Protein AF-A0A432VA74-F1 (afdb_monomer_lite)

pLDDT: mean 78.29, std 14.75, range [24.72, 97.19]

Foldseek 3Di:
DFDDQQFWKAFCDDDFPPADHGRIFGFHDAPDVRQKTQGPVRGMDGRVRIDGDDDDDDQDDAQFKWAFCADDPPQDHHGWIFTFHDADPVGWTWTQTCDDPRHRDTDIDRPVRIDGPPPVLPFQQQDQQFWFAFQLGDIWDSWHFDAAQPPRRFTWIWTDDPNDIWIAGRTRQATSVRPRRRRTNGTDDDPDDDDDDDDDDDDPPPQQQADFFFKKFFQACPPPDDPDDGGWIWTFHADDPSLQAWTWIWTQDPPPGTDIDIDHPVGMHRPQQFKKFKFWADPNDGDADPDTDIHSHQVRRVVVQVVVCVVPPPIHMDMGTDDDDDDDDDDDPDPLLVCLVVVVLVVSLVRCCVVVVDDSVVSSVVSVVSVVVVD

Sequence (375 aa):
MALKVGDRARRVCGHNEGSPIGHEAVVASFEDGGSWAVFEDGTRGFTNSFVPVAEAAGTFKVGDRVRLTKYNSGFGSKGDVGAIDTIDAAGNAYVKFETGSWAGELWWVPTGGFQPVAVAAQQLTIRAGAFYKTRDGRKVGPVEESGTAYDTGEPVFGAEVDGTSRLWRACGGKHLLNWDYLDLIAEWPTDTADTTASNDNEPPVAEPRFKVGDPIRVIDPSGFRFGTKAGDRGVVTKDYDGGASFVDINLNHETDGTIGQIARPSQIELATTIPAIVCLLEDGQPLPATRPFVHANADAASGEAARLAKKHPGKAFAVYEYKRTAKVEPVYEHEWQRLAVSGQKIAAIKELRGLAGIDLAAAKAGVDQFLMRAA

Radius of gyration: 33.4 Å; chains: 1; bounding box: 94×56×86 Å

Secondary structure (DSSP, 8-state):
----TT-EEEE-SS--TT--TT-EEEEEEEEGGGTEEEETTS-EEEGGGEEE-----S---TT-EEEESS--TTS--TT-EEEEEEE-TTS-EEEEESSSTTTT-EEEE-GGGEEE--------B--TT--EEETTS-EE-S-EEEEE-TTT--EEEEEEETTEEEEEETBTT-BTT--GGG-EEEEPPPS---------S-------S--TT-EEEES--TT-STT--TT-EEEEEEEETTTTSEEEEEEEETTTEEEEEEE-TTTEEE-----EEEEEEETTEEE--SS--EESSHHHHHHHHHHHHHHSTT-EEEEEE-------PPPPSSHHHHHHHTT-HHHHHHHHHHHH---HHHHHHHHHHHHHHH-

Structure (mmCIF, N/CA/C/O backbone):
data_AF-A0A432VA74-F1
#
_entry.id   AF-A0A432VA74-F1
#
loop_
_atom_site.group_PDB
_atom_site.id
_atom_site.type_symbol
_atom_site.label_atom_id
_atom_site.label_alt_id
_atom_site.label_comp_id
_atom_site.label_asym_id
_atom_site.label_entity_id
_atom_site.label_seq_id
_atom_site.pdbx_PDB_ins_code
_atom_site.Cartn_x
_atom_site.Cartn_y
_atom_site.Cartn_z
_atom_site.occupancy
_atom_site.B_iso_or_equiv
_atom_site.auth_seq_id
_atom_site.auth_comp_id
_atom_site.auth_asym_id
_atom_site.auth_atom_id
_atom_site.pdbx_PDB_model_num
ATOM 1 N N . MET A 1 1 ? 28.481 -12.628 -20.075 1.00 51.53 1 MET A N 1
ATOM 2 C CA . MET A 1 1 ? 28.869 -13.287 -21.338 1.00 51.53 1 MET A CA 1
ATOM 3 C C . MET A 1 1 ? 30.159 -12.621 -21.780 1.00 51.53 1 MET A C 1
ATOM 5 O O . MET A 1 1 ? 30.164 -11.402 -21.854 1.00 51.53 1 MET A O 1
ATOM 9 N N . ALA A 1 2 ? 31.253 -13.370 -21.915 1.00 71.88 2 ALA A N 1
ATOM 10 C CA . ALA A 1 2 ? 32.548 -12.801 -22.292 1.00 71.88 2 ALA A CA 1
ATOM 11 C C . ALA A 1 2 ? 32.586 -12.561 -23.809 1.00 71.88 2 ALA A C 1
ATOM 13 O O . ALA A 1 2 ? 32.160 -13.441 -24.559 1.00 71.88 2 ALA A O 1
ATOM 14 N N . LEU A 1 3 ? 33.061 -11.385 -24.226 1.00 79.00 3 LEU A N 1
ATOM 15 C CA . LEU A 1 3 ? 33.303 -11.052 -25.631 1.00 79.00 3 LEU A CA 1
ATOM 16 C C . LEU A 1 3 ? 34.356 -11.989 -26.227 1.00 79.00 3 LEU A C 1
ATOM 18 O O . LEU A 1 3 ? 35.262 -12.441 -25.523 1.00 79.00 3 LEU A O 1
ATOM 22 N N . LYS A 1 4 ? 34.262 -12.245 -27.529 1.00 84.94 4 LYS A N 1
ATOM 23 C CA . LYS A 1 4 ? 35.243 -13.001 -28.312 1.00 84.94 4 LYS A CA 1
ATOM 24 C C . LYS A 1 4 ? 35.709 -12.184 -29.513 1.00 84.94 4 LYS A C 1
ATOM 26 O O . LYS A 1 4 ? 35.030 -11.260 -29.947 1.00 84.94 4 LYS A O 1
ATOM 31 N N . VAL A 1 5 ? 36.866 -12.549 -30.064 1.00 83.12 5 VAL A N 1
ATOM 32 C CA . VAL A 1 5 ? 37.323 -12.007 -31.350 1.00 83.12 5 VAL A CA 1
ATOM 33 C C . VAL A 1 5 ? 36.285 -12.353 -32.418 1.00 83.12 5 VAL A C 1
ATOM 35 O O . VAL A 1 5 ? 35.835 -13.497 -32.484 1.00 83.12 5 VAL A O 1
ATOM 38 N N . GLY A 1 6 ? 35.907 -11.364 -33.223 1.00 73.25 6 GLY A N 1
ATOM 39 C CA . GLY A 1 6 ? 34.840 -11.451 -34.218 1.00 73.25 6 GLY A CA 1
ATOM 40 C C . GLY A 1 6 ? 33.457 -11.045 -33.704 1.00 73.25 6 GLY A C 1
ATOM 41 O O . GLY A 1 6 ? 32.568 -10.823 -34.521 1.00 73.25 6 GLY A O 1
ATOM 42 N N . ASP A 1 7 ? 33.253 -10.884 -32.391 1.00 80.69 7 ASP A N 1
ATOM 43 C CA . ASP A 1 7 ? 31.982 -10.364 -31.885 1.00 80.69 7 ASP A CA 1
ATOM 44 C C . ASP A 1 7 ? 31.851 -8.880 -32.248 1.00 80.69 7 ASP A C 1
ATOM 46 O O . ASP A 1 7 ? 32.743 -8.071 -31.971 1.00 80.69 7 ASP A O 1
ATOM 50 N N . ARG A 1 8 ? 30.701 -8.484 -32.799 1.00 81.56 8 ARG A N 1
ATOM 51 C CA . ARG A 1 8 ? 30.308 -7.074 -32.810 1.00 81.56 8 ARG A CA 1
ATOM 52 C C . ARG A 1 8 ? 29.924 -6.681 -31.391 1.00 81.56 8 ARG A C 1
ATOM 54 O O . ARG A 1 8 ? 29.121 -7.366 -30.766 1.00 81.56 8 ARG A O 1
ATOM 61 N N . ALA A 1 9 ? 30.463 -5.586 -30.871 1.00 81.50 9 ALA A N 1
ATOM 62 C CA . ALA A 1 9 ? 30.175 -5.132 -29.519 1.00 81.50 9 ALA A CA 1
ATOM 63 C C . ALA A 1 9 ? 29.855 -3.640 -29.486 1.00 81.50 9 ALA A C 1
ATOM 65 O O . ALA A 1 9 ? 30.396 -2.854 -30.260 1.00 81.50 9 ALA A O 1
ATOM 66 N N . ARG A 1 10 ? 28.971 -3.258 -28.565 1.00 84.00 10 ARG A N 1
ATOM 67 C CA . ARG A 1 10 ? 28.577 -1.873 -28.323 1.00 84.00 10 ARG A CA 1
ATOM 68 C C . ARG A 1 10 ? 29.109 -1.413 -26.987 1.00 84.00 10 ARG A C 1
ATOM 70 O O . ARG A 1 10 ? 28.923 -2.097 -25.979 1.00 84.00 10 ARG A O 1
ATOM 77 N N . ARG A 1 11 ? 29.682 -0.216 -26.968 1.00 79.81 11 ARG A N 1
ATOM 78 C CA . ARG A 1 11 ? 30.098 0.448 -25.742 1.00 79.81 11 ARG A CA 1
ATOM 79 C C . ARG A 1 11 ? 28.890 0.910 -24.940 1.00 79.81 11 ARG A C 1
ATOM 81 O O . ARG A 1 11 ? 28.055 1.653 -25.453 1.00 79.81 11 ARG A O 1
ATOM 88 N N . VAL A 1 12 ? 28.820 0.516 -23.674 1.00 73.81 12 VAL A N 1
ATOM 89 C CA . VAL A 1 12 ? 27.697 0.851 -22.785 1.00 73.81 12 VAL A CA 1
ATOM 90 C C . VAL A 1 12 ? 28.101 1.706 -21.586 1.00 73.81 12 VAL A C 1
ATOM 92 O O . VAL A 1 12 ? 27.239 2.377 -21.030 1.00 73.81 12 VAL A O 1
ATOM 95 N N . CYS A 1 13 ? 29.385 1.740 -21.203 1.00 67.25 13 CYS A N 1
ATOM 96 C CA . CYS A 1 13 ? 29.851 2.538 -20.062 1.00 67.25 13 CYS A CA 1
ATOM 97 C C . CYS A 1 13 ? 31.369 2.858 -20.088 1.00 67.25 13 CYS A C 1
ATOM 99 O O . CYS A 1 13 ? 32.087 2.525 -21.038 1.00 67.25 13 CYS A O 1
ATOM 101 N N . GLY A 1 14 ? 31.841 3.551 -19.039 1.00 70.31 14 GLY A N 1
ATOM 102 C CA . GLY A 1 14 ? 33.253 3.844 -18.739 1.00 70.31 14 GLY A CA 1
ATOM 103 C C . GLY A 1 14 ? 33.829 5.103 -19.407 1.00 70.31 14 GLY A C 1
ATOM 104 O O . GLY A 1 14 ? 33.129 5.824 -20.123 1.00 70.31 14 GLY A O 1
ATOM 105 N N . HIS A 1 15 ? 35.144 5.319 -19.277 1.00 59.06 15 HIS A N 1
ATOM 106 C CA . HIS A 1 15 ? 35.946 6.250 -20.093 1.00 59.06 15 HIS A CA 1
ATOM 107 C C . HIS A 1 15 ? 37.033 5.450 -20.833 1.00 59.06 15 HIS A C 1
ATOM 109 O O . HIS A 1 15 ? 37.848 4.809 -20.185 1.00 59.06 15 HIS A O 1
ATOM 115 N N . ASN A 1 16 ? 37.014 5.452 -22.169 1.00 67.88 16 ASN A N 1
ATOM 116 C CA . ASN A 1 16 ? 37.940 4.712 -23.031 1.00 67.88 16 ASN A CA 1
ATOM 117 C C . ASN A 1 16 ? 38.410 5.637 -24.155 1.00 67.88 16 ASN A C 1
ATOM 119 O O . ASN A 1 16 ? 37.670 6.525 -24.588 1.00 67.88 16 ASN A O 1
ATOM 123 N N . GLU A 1 17 ? 39.627 5.412 -24.636 1.00 65.12 17 GLU A N 1
ATOM 124 C CA . GLU A 1 17 ? 40.242 6.222 -25.682 1.00 65.12 17 GLU A CA 1
ATOM 125 C C . GLU A 1 17 ? 39.521 6.033 -27.026 1.00 65.12 17 GLU A C 1
ATOM 127 O O . GLU A 1 17 ? 39.491 4.944 -27.596 1.00 65.12 17 GLU A O 1
ATOM 132 N N . GLY A 1 18 ? 38.938 7.114 -27.546 1.00 65.25 18 GLY A N 1
ATOM 133 C CA . GLY A 1 18 ? 38.480 7.185 -28.937 1.00 65.25 18 GLY A CA 1
ATOM 134 C C . GLY A 1 18 ? 37.131 6.533 -29.266 1.00 65.25 18 GLY A C 1
ATOM 135 O O . GLY A 1 18 ? 36.699 6.631 -30.407 1.00 65.25 18 GLY A O 1
ATOM 136 N N . SER A 1 19 ? 36.430 5.929 -28.305 1.00 70.44 19 SER A N 1
ATOM 137 C CA . SER A 1 19 ? 35.122 5.294 -28.532 1.00 70.44 19 SER A CA 1
ATOM 138 C C . SER A 1 19 ? 34.066 5.916 -27.614 1.00 70.44 19 SER A C 1
ATOM 140 O O . SER A 1 19 ? 34.173 5.712 -26.414 1.00 70.44 19 SER A O 1
ATOM 142 N N . PRO A 1 20 ? 33.073 6.702 -28.075 1.00 75.44 20 PRO A N 1
ATOM 143 C CA . PRO A 1 20 ? 32.006 7.249 -27.221 1.00 75.44 20 PRO A CA 1
ATOM 144 C C . PRO A 1 20 ? 31.021 6.164 -26.740 1.00 75.44 20 PRO A C 1
ATOM 146 O O . PRO A 1 20 ? 30.959 5.072 -27.300 1.00 75.44 20 PRO A O 1
ATOM 149 N N . ILE A 1 21 ? 30.224 6.439 -25.698 1.00 74.62 21 ILE A N 1
ATOM 150 C CA . ILE A 1 21 ? 29.118 5.537 -25.313 1.00 74.62 21 ILE A CA 1
ATOM 151 C C . ILE A 1 21 ? 28.165 5.388 -26.509 1.00 74.62 21 ILE A C 1
ATOM 153 O O . ILE A 1 21 ? 27.809 6.376 -27.147 1.00 74.62 21 ILE A O 1
ATOM 157 N N . GLY A 1 22 ? 27.770 4.151 -26.816 1.00 68.19 22 GLY A N 1
ATOM 158 C CA . GLY A 1 22 ? 26.957 3.806 -27.984 1.00 68.19 22 GLY A CA 1
ATOM 159 C C . GLY A 1 22 ? 27.754 3.443 -29.241 1.00 68.19 22 GLY A C 1
ATOM 160 O O . GLY A 1 22 ? 27.150 2.977 -30.202 1.00 68.19 22 GLY A O 1
ATOM 161 N N . HIS A 1 23 ? 29.081 3.603 -29.237 1.00 76.25 23 HIS A N 1
ATOM 162 C CA . HIS A 1 23 ? 29.957 3.169 -30.330 1.00 76.25 23 HIS A CA 1
ATOM 163 C C . HIS A 1 23 ? 29.903 1.653 -30.531 1.00 76.25 23 HIS A C 1
ATOM 165 O O . HIS A 1 23 ? 29.976 0.904 -29.554 1.00 76.25 23 HIS A O 1
ATOM 171 N N . GLU A 1 24 ? 29.796 1.206 -31.781 1.00 83.44 24 GLU A N 1
ATOM 172 C CA . GLU A 1 24 ? 29.731 -0.210 -32.153 1.00 83.44 24 GLU A CA 1
ATOM 173 C C . GLU A 1 24 ? 30.883 -0.566 -33.089 1.00 83.44 24 GLU A C 1
ATOM 175 O O . GLU A 1 24 ? 31.062 0.080 -34.120 1.00 83.44 24 GLU A O 1
ATOM 180 N N . ALA A 1 25 ? 31.630 -1.616 -32.758 1.00 80.25 25 ALA A N 1
ATOM 181 C CA . ALA A 1 25 ? 32.723 -2.109 -33.587 1.00 80.25 25 ALA A CA 1
ATOM 182 C C . ALA A 1 25 ? 32.928 -3.618 -33.385 1.00 80.25 25 ALA A C 1
ATOM 184 O O . ALA A 1 25 ? 32.389 -4.213 -32.449 1.00 80.25 25 ALA A O 1
ATOM 185 N N . VAL A 1 26 ? 33.675 -4.254 -34.286 1.00 86.25 26 VAL A N 1
ATOM 186 C CA . VAL A 1 26 ? 33.993 -5.689 -34.219 1.00 86.25 26 VAL A CA 1
ATOM 187 C C . VAL A 1 26 ? 35.291 -5.883 -33.447 1.00 86.25 26 VAL A C 1
ATOM 189 O O . VAL A 1 26 ? 36.270 -5.180 -33.696 1.00 86.25 26 VAL A O 1
ATOM 192 N N . VAL A 1 27 ? 35.293 -6.806 -32.484 1.00 87.69 27 VAL A N 1
ATOM 193 C CA . VAL A 1 27 ? 36.473 -7.121 -31.671 1.00 87.69 27 VAL A CA 1
ATOM 194 C C . VAL A 1 27 ? 37.519 -7.815 -32.545 1.00 87.69 27 VAL A C 1
ATOM 196 O O . VAL A 1 27 ? 37.290 -8.921 -33.028 1.00 87.69 27 VAL A O 1
ATOM 199 N N . ALA A 1 28 ? 38.684 -7.196 -32.710 1.00 89.00 28 ALA A N 1
ATOM 200 C CA . ALA A 1 28 ? 39.800 -7.720 -33.493 1.00 89.00 28 ALA A CA 1
ATOM 201 C C . ALA A 1 28 ? 40.771 -8.558 -32.644 1.00 89.00 28 ALA A C 1
ATOM 203 O O . ALA A 1 28 ? 41.274 -9.586 -33.095 1.00 89.00 28 ALA A O 1
ATOM 204 N N . SER A 1 29 ? 41.041 -8.138 -31.406 1.00 92.12 29 SER A N 1
ATOM 205 C CA . SER A 1 29 ? 41.951 -8.837 -30.491 1.00 92.12 29 SER A CA 1
ATOM 206 C C . SER A 1 29 ? 41.709 -8.441 -29.030 1.00 92.12 29 SER A C 1
ATOM 208 O O . SER A 1 29 ? 40.909 -7.550 -28.733 1.00 92.12 29 SER A O 1
ATOM 210 N N . PHE A 1 30 ? 42.398 -9.124 -28.111 1.00 92.00 30 PHE A N 1
ATOM 211 C CA . PHE A 1 30 ? 42.415 -8.787 -26.689 1.00 92.00 30 PHE A CA 1
ATOM 212 C C . PHE A 1 30 ? 43.838 -8.532 -26.192 1.00 92.00 30 PHE A C 1
ATOM 214 O O . PHE A 1 30 ? 44.772 -9.223 -26.599 1.00 92.00 30 PHE A O 1
ATOM 221 N N . GLU A 1 31 ? 43.972 -7.594 -25.258 1.00 88.00 31 GLU A N 1
ATOM 222 C CA . GLU A 1 31 ? 45.222 -7.234 -24.577 1.00 88.00 31 GLU A CA 1
ATOM 223 C C . GLU A 1 31 ? 45.085 -7.420 -23.052 1.00 88.00 31 GLU A C 1
ATOM 225 O O . GLU A 1 31 ? 43.989 -7.672 -22.536 1.00 88.00 31 GLU A O 1
ATOM 230 N N . ASP A 1 32 ? 46.208 -7.354 -22.327 1.00 84.50 32 ASP A N 1
ATOM 231 C CA . ASP A 1 32 ? 46.296 -7.449 -20.858 1.00 84.50 32 ASP A CA 1
ATOM 232 C C . ASP A 1 32 ? 45.460 -8.586 -20.249 1.00 84.50 32 ASP A C 1
ATOM 234 O O . ASP A 1 32 ? 44.603 -8.395 -19.377 1.00 84.50 32 ASP A O 1
ATOM 238 N N . GLY A 1 33 ? 45.674 -9.798 -20.767 1.00 80.19 33 GLY A N 1
ATOM 239 C CA . GLY A 1 33 ? 45.009 -11.003 -20.270 1.00 80.19 33 GLY A CA 1
ATOM 240 C C . GLY A 1 33 ? 43.495 -11.041 -20.510 1.00 80.19 33 GLY A C 1
ATOM 241 O O . GLY A 1 33 ? 42.805 -11.791 -19.825 1.00 80.19 33 GLY A O 1
ATOM 242 N N . GLY A 1 34 ? 42.969 -10.254 -21.458 1.00 80.50 34 GLY A N 1
ATOM 243 C CA . GLY A 1 34 ? 41.534 -10.193 -21.766 1.00 80.50 34 GLY A CA 1
ATOM 244 C C . GLY A 1 34 ? 40.799 -9.017 -21.120 1.00 80.50 34 GLY A C 1
ATOM 245 O O . GLY A 1 34 ? 39.576 -8.921 -21.229 1.00 80.50 34 GLY A O 1
ATOM 246 N N . SER A 1 35 ? 41.523 -8.119 -20.452 1.00 82.38 35 SER A N 1
ATOM 247 C CA . SER A 1 35 ? 40.934 -6.940 -19.806 1.00 82.38 35 SER A CA 1
ATOM 248 C C . SER A 1 35 ? 40.586 -5.843 -20.814 1.00 82.38 35 SER A C 1
ATOM 250 O O . SER A 1 35 ? 39.663 -5.067 -20.571 1.00 82.38 35 SER A O 1
ATOM 252 N N . TRP A 1 36 ? 41.266 -5.815 -21.964 1.00 86.19 36 TRP A N 1
ATOM 253 C CA . TRP A 1 36 ? 41.058 -4.841 -23.035 1.00 86.19 36 TRP A CA 1
ATOM 254 C C . TRP A 1 36 ? 40.656 -5.523 -24.339 1.00 86.19 36 TRP A C 1
ATOM 256 O O . TRP A 1 36 ? 41.284 -6.501 -24.740 1.00 86.19 36 TRP A O 1
ATOM 266 N N . ALA A 1 37 ? 39.625 -4.996 -24.999 1.00 87.25 37 ALA A N 1
ATOM 267 C CA . ALA A 1 37 ? 39.282 -5.313 -26.380 1.00 87.25 37 ALA A CA 1
ATOM 268 C C . ALA A 1 37 ? 39.850 -4.234 -27.306 1.00 87.25 37 ALA A C 1
ATOM 270 O O . ALA A 1 37 ? 39.680 -3.037 -27.055 1.00 87.25 37 ALA A O 1
ATOM 271 N N . VAL A 1 38 ? 40.486 -4.678 -28.387 1.00 90.25 38 VAL A N 1
ATOM 272 C CA . VAL A 1 38 ? 40.893 -3.843 -29.519 1.00 90.25 38 VAL A CA 1
ATOM 273 C C . VAL A 1 38 ? 39.929 -4.120 -30.663 1.00 90.25 38 VAL A C 1
ATOM 275 O O . VAL A 1 38 ? 39.632 -5.280 -30.957 1.00 90.25 38 VAL A O 1
ATOM 278 N N . PHE A 1 39 ? 39.424 -3.067 -31.294 1.00 90.38 39 PHE A N 1
ATOM 279 C CA . PHE A 1 39 ? 38.420 -3.146 -32.348 1.00 90.38 39 PHE A CA 1
ATOM 280 C C . PHE A 1 39 ? 39.034 -2.905 -33.731 1.00 90.38 39 PHE A C 1
ATOM 282 O O . PHE A 1 39 ? 40.076 -2.265 -33.860 1.00 90.38 39 PHE A O 1
ATOM 289 N N . GLU A 1 40 ? 38.389 -3.415 -34.783 1.00 86.75 40 GLU A N 1
ATOM 290 C CA . GLU A 1 40 ? 38.877 -3.303 -36.170 1.00 86.75 40 GLU A CA 1
ATOM 291 C C . GLU A 1 40 ? 39.037 -1.855 -36.661 1.00 86.75 40 GLU A C 1
ATOM 293 O O . GLU A 1 40 ? 39.843 -1.585 -37.550 1.00 86.75 40 GLU A O 1
ATOM 298 N N . ASP A 1 41 ? 38.302 -0.912 -36.073 1.00 82.75 41 ASP A N 1
ATOM 299 C CA . ASP A 1 41 ? 38.402 0.519 -36.373 1.00 82.75 41 ASP A CA 1
ATOM 300 C C . ASP A 1 41 ? 39.570 1.222 -35.653 1.00 82.75 41 ASP A C 1
ATOM 302 O O . ASP A 1 41 ? 39.725 2.440 -35.758 1.00 82.75 41 ASP A O 1
ATOM 306 N N . GLY A 1 42 ? 40.397 0.462 -34.929 1.00 83.62 42 GLY A N 1
ATOM 307 C CA . GLY A 1 42 ? 41.543 0.955 -34.171 1.00 83.62 42 GLY A CA 1
ATOM 308 C C . GLY A 1 42 ? 41.190 1.523 -32.796 1.00 83.62 42 GLY A C 1
ATOM 309 O O . GLY A 1 42 ? 42.092 1.956 -32.077 1.00 83.62 42 GLY A O 1
ATOM 310 N N . THR A 1 43 ? 39.913 1.526 -32.402 1.00 86.56 43 THR A N 1
ATOM 311 C CA . THR A 1 43 ? 39.519 1.903 -31.040 1.00 86.56 43 THR A CA 1
ATOM 312 C C . THR A 1 43 ? 39.837 0.788 -30.045 1.00 86.56 43 THR A C 1
ATOM 314 O O . THR A 1 43 ? 39.956 -0.388 -30.399 1.00 86.56 43 THR A O 1
ATOM 317 N N . ARG A 1 44 ? 39.988 1.149 -28.767 1.00 86.50 44 ARG A N 1
ATOM 318 C CA . ARG A 1 44 ? 40.267 0.196 -27.686 1.00 86.50 44 ARG A CA 1
ATOM 319 C C . ARG A 1 44 ? 39.491 0.533 -26.422 1.00 86.50 44 ARG A C 1
ATOM 321 O O . ARG A 1 44 ? 39.188 1.697 -26.163 1.00 86.50 44 ARG A O 1
ATOM 328 N N . GLY A 1 45 ? 39.194 -0.470 -25.603 1.00 84.88 45 GLY A N 1
ATOM 329 C CA . GLY A 1 45 ? 38.584 -0.235 -24.297 1.00 84.88 45 GLY A CA 1
ATOM 330 C C . GLY A 1 45 ? 38.387 -1.485 -23.450 1.00 84.88 45 GLY A C 1
ATOM 331 O O . GLY A 1 45 ? 38.516 -2.607 -23.935 1.00 84.88 45 GLY A O 1
ATOM 332 N N . PHE A 1 46 ? 38.059 -1.290 -22.173 1.00 84.19 46 PHE A N 1
ATOM 333 C CA . PHE A 1 46 ? 37.879 -2.402 -21.239 1.00 84.19 46 PHE A CA 1
ATOM 334 C C . PHE A 1 46 ? 36.752 -3.348 -21.660 1.00 84.19 46 PHE A C 1
ATOM 336 O O . PHE A 1 46 ? 35.643 -2.898 -21.939 1.00 84.19 46 PHE A O 1
ATOM 343 N N . THR A 1 47 ? 36.989 -4.660 -21.639 1.00 81.12 47 THR A N 1
ATOM 344 C CA . THR A 1 47 ? 36.016 -5.675 -22.092 1.00 81.12 47 THR A CA 1
ATOM 345 C C . THR A 1 47 ? 34.698 -5.651 -21.319 1.00 81.12 47 THR A C 1
ATOM 347 O O . THR A 1 47 ? 33.652 -5.951 -21.888 1.00 81.12 47 THR A O 1
ATOM 350 N N . ASN A 1 48 ? 34.711 -5.228 -20.052 1.00 79.38 48 ASN A N 1
ATOM 351 C CA . ASN A 1 48 ? 33.507 -5.052 -19.230 1.00 79.38 48 ASN A CA 1
ATOM 352 C C . ASN A 1 48 ? 32.651 -3.829 -19.620 1.00 79.38 48 ASN A C 1
ATOM 354 O O . A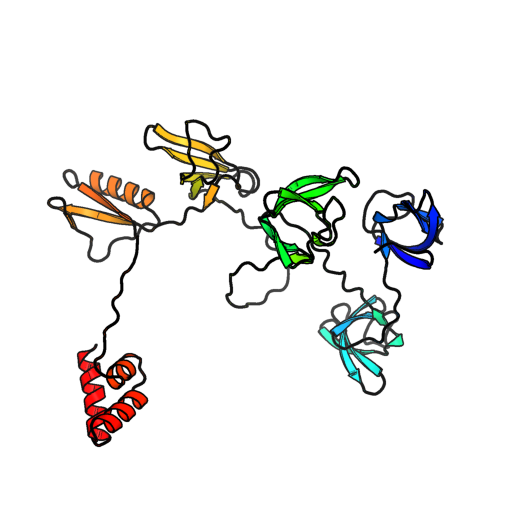SN A 1 48 ? 31.506 -3.728 -19.190 1.00 79.38 48 ASN A O 1
ATOM 358 N N . SER A 1 49 ? 33.191 -2.914 -20.429 1.00 77.69 49 SER A N 1
ATOM 359 C CA . SER A 1 49 ? 32.510 -1.703 -20.899 1.00 77.69 49 SER A CA 1
ATOM 360 C C . SER A 1 49 ? 31.736 -1.916 -22.201 1.00 77.69 49 SER A C 1
ATOM 362 O O . SER A 1 49 ? 31.075 -0.993 -22.689 1.00 77.69 49 SER A O 1
ATOM 364 N N . PHE A 1 50 ? 31.827 -3.117 -22.775 1.00 78.69 50 PHE A N 1
ATOM 365 C CA . PHE A 1 50 ? 31.210 -3.486 -24.039 1.00 78.69 50 PHE A CA 1
ATOM 366 C C . PHE A 1 50 ? 30.300 -4.697 -23.859 1.00 78.69 50 PHE A C 1
ATOM 368 O O . PHE A 1 50 ? 30.592 -5.625 -23.107 1.00 78.69 50 PHE A O 1
ATOM 375 N N . VAL A 1 51 ? 29.187 -4.694 -24.584 1.00 75.88 51 VAL A N 1
ATOM 376 C CA . VAL A 1 51 ? 28.266 -5.832 -24.652 1.00 75.88 51 VAL A CA 1
ATOM 377 C C . VAL A 1 51 ? 28.213 -6.355 -26.081 1.00 75.88 51 VAL A C 1
ATOM 379 O O . VAL A 1 51 ? 28.219 -5.537 -27.006 1.00 75.88 51 VAL A O 1
ATOM 382 N N . PRO A 1 52 ? 28.138 -7.681 -26.293 1.00 72.62 52 PRO A N 1
ATOM 383 C CA . PRO A 1 52 ? 27.964 -8.224 -27.629 1.00 72.62 52 PRO A CA 1
ATOM 384 C C . PRO A 1 52 ? 26.648 -7.708 -28.220 1.00 72.62 52 PRO A C 1
ATOM 386 O O . PRO A 1 52 ? 25.583 -7.778 -27.601 1.00 72.62 52 PRO A O 1
ATOM 389 N N . VAL A 1 53 ? 26.738 -7.164 -29.425 1.00 71.12 53 VAL A N 1
ATOM 390 C CA . VAL A 1 53 ? 25.610 -6.877 -30.299 1.00 71.12 53 VAL A CA 1
ATOM 391 C C . VAL A 1 53 ? 25.370 -8.159 -31.071 1.00 71.12 53 VAL A C 1
ATOM 393 O O . VAL A 1 53 ? 26.232 -8.596 -31.827 1.00 71.12 53 VAL A O 1
ATOM 396 N N . ALA A 1 54 ? 24.222 -8.792 -30.843 1.00 52.19 54 ALA A N 1
ATOM 397 C CA . ALA A 1 54 ? 23.874 -10.018 -31.544 1.00 52.19 54 ALA A CA 1
ATOM 398 C C . ALA A 1 54 ? 23.922 -9.781 -33.064 1.00 52.19 54 ALA A C 1
ATOM 400 O O . ALA A 1 54 ? 23.099 -9.037 -33.602 1.00 52.19 54 ALA A O 1
ATOM 401 N N . GLU A 1 55 ? 24.877 -10.410 -33.752 1.00 44.06 55 GLU A N 1
ATOM 402 C CA . GLU A 1 55 ? 24.795 -10.566 -35.199 1.00 44.06 55 GLU A CA 1
ATOM 403 C C . GLU A 1 55 ? 23.660 -11.539 -35.528 1.00 44.06 55 GLU A C 1
ATOM 405 O O . GLU A 1 55 ? 23.463 -12.569 -34.878 1.00 44.06 55 GLU A O 1
ATOM 410 N N . ALA A 1 56 ? 22.853 -11.153 -36.513 1.00 43.06 56 ALA A N 1
ATOM 411 C CA . ALA A 1 56 ? 21.617 -11.827 -36.862 1.00 43.06 56 ALA A CA 1
ATOM 412 C C . ALA A 1 56 ? 21.891 -13.201 -37.491 1.00 43.06 56 ALA A C 1
ATOM 414 O O . ALA A 1 56 ? 22.165 -13.309 -38.682 1.00 43.06 56 ALA A O 1
ATOM 415 N N . ALA A 1 57 ? 21.731 -14.261 -36.706 1.00 33.16 57 ALA A N 1
ATOM 416 C CA . ALA A 1 57 ? 21.525 -15.607 -37.224 1.00 33.16 57 ALA A CA 1
ATOM 417 C C . ALA A 1 57 ? 20.261 -16.193 -36.585 1.00 33.16 57 ALA A C 1
ATOM 419 O O . ALA A 1 57 ? 20.311 -16.969 -35.635 1.00 33.16 57 ALA A O 1
ATOM 420 N N . GLY A 1 58 ? 19.103 -15.774 -37.092 1.00 48.56 58 GLY A N 1
ATOM 421 C CA . GLY A 1 58 ? 17.814 -16.333 -36.704 1.00 48.56 58 GLY A CA 1
ATOM 422 C C . GLY A 1 58 ? 16.715 -15.898 -37.663 1.00 48.56 58 GLY A C 1
ATOM 423 O O . GLY A 1 58 ? 16.611 -14.724 -38.004 1.00 48.56 58 GLY A O 1
ATOM 424 N N . THR A 1 59 ? 15.900 -16.849 -38.110 1.00 65.50 59 THR A N 1
ATOM 425 C CA . THR A 1 59 ? 14.606 -16.585 -38.750 1.00 65.50 59 THR A CA 1
ATOM 426 C C . THR A 1 59 ? 13.745 -15.729 -37.824 1.00 65.50 59 THR A C 1
ATOM 428 O O . THR A 1 59 ? 13.504 -16.121 -36.681 1.00 65.50 59 THR A O 1
ATOM 431 N N . PHE A 1 60 ? 13.289 -14.577 -38.315 1.00 71.81 60 PHE A N 1
ATOM 432 C CA . PHE A 1 60 ? 12.363 -13.706 -37.595 1.00 71.81 60 PHE A CA 1
ATOM 433 C C . PHE A 1 60 ? 11.045 -14.431 -37.295 1.00 71.81 60 PHE A C 1
ATOM 435 O O . PHE A 1 60 ? 10.573 -15.223 -38.112 1.00 71.81 60 PHE A O 1
ATOM 442 N N . LYS A 1 61 ? 10.438 -14.140 -36.145 1.00 76.81 61 LYS A N 1
ATOM 443 C CA . LYS A 1 61 ? 9.108 -14.635 -35.761 1.00 76.81 61 LYS A CA 1
ATOM 444 C C . LYS A 1 61 ? 8.138 -13.486 -35.511 1.00 76.81 61 LYS A C 1
ATOM 446 O O . LYS A 1 61 ? 8.537 -12.350 -35.261 1.00 76.81 61 LYS A O 1
ATOM 451 N N . VAL A 1 62 ? 6.848 -13.810 -35.543 1.00 76.62 62 VAL A N 1
ATOM 452 C CA . VAL A 1 62 ? 5.790 -12.911 -35.070 1.00 76.62 62 VAL A CA 1
ATOM 453 C C . VAL A 1 62 ? 6.106 -12.445 -33.646 1.00 76.62 62 VAL A C 1
ATOM 455 O O . VAL A 1 62 ? 6.490 -13.244 -32.792 1.00 76.62 62 VAL A O 1
ATOM 458 N N . GLY A 1 63 ? 5.974 -11.143 -33.417 1.00 71.50 63 GLY A N 1
ATOM 459 C CA . GLY A 1 63 ? 6.311 -10.445 -32.182 1.00 71.50 63 GLY A CA 1
ATOM 460 C C . GLY A 1 63 ? 7.742 -9.904 -32.120 1.00 71.50 63 GLY A C 1
ATOM 461 O O . GLY A 1 63 ? 8.028 -9.092 -31.242 1.00 71.50 63 GLY A O 1
ATOM 462 N N . ASP A 1 64 ? 8.646 -10.295 -33.029 1.00 74.62 64 ASP A N 1
ATOM 463 C CA . ASP A 1 64 ? 9.995 -9.722 -33.048 1.00 74.62 64 ASP A CA 1
ATOM 464 C C . ASP A 1 64 ? 9.944 -8.244 -33.455 1.00 74.62 64 ASP A C 1
ATOM 466 O O . ASP A 1 64 ? 9.301 -7.871 -34.440 1.00 74.62 64 ASP A O 1
ATOM 470 N N . ARG A 1 65 ? 10.670 -7.395 -32.718 1.00 81.62 65 ARG A N 1
ATOM 471 C CA . ARG A 1 65 ? 10.901 -6.005 -33.122 1.00 81.62 65 ARG A CA 1
ATOM 472 C C . ARG A 1 65 ? 12.046 -5.951 -34.119 1.00 81.62 65 ARG A C 1
ATOM 474 O O . ARG A 1 65 ? 13.135 -6.479 -33.887 1.00 81.62 65 ARG A O 1
ATOM 481 N N . VAL A 1 66 ? 11.805 -5.282 -35.232 1.00 80.94 66 VAL A N 1
ATOM 482 C CA . VAL A 1 66 ? 12.723 -5.197 -36.362 1.00 80.94 66 VAL A CA 1
ATOM 483 C C . VAL A 1 66 ? 12.883 -3.755 -36.808 1.00 80.94 66 VAL A C 1
ATOM 485 O O . VAL A 1 66 ? 11.998 -2.919 -36.632 1.00 80.94 66 VAL A O 1
ATOM 488 N N . ARG A 1 67 ? 14.051 -3.452 -37.370 1.00 83.00 67 ARG A N 1
ATOM 489 C CA . ARG A 1 67 ? 14.369 -2.152 -37.953 1.00 83.00 67 ARG A CA 1
ATOM 490 C C . ARG A 1 67 ? 14.610 -2.337 -39.438 1.00 83.00 67 ARG A C 1
ATOM 492 O O . ARG A 1 67 ? 15.358 -3.229 -39.839 1.00 83.00 67 ARG A O 1
ATOM 499 N N . LEU A 1 68 ? 14.031 -1.459 -40.246 1.00 78.94 68 LEU A N 1
ATOM 500 C CA . LEU A 1 68 ? 14.279 -1.425 -41.681 1.00 78.94 68 LEU A CA 1
ATOM 501 C C . LEU A 1 68 ? 15.738 -1.064 -41.973 1.00 78.94 68 LEU A C 1
ATOM 503 O O . LEU A 1 68 ? 16.248 -0.033 -41.527 1.00 78.94 68 LEU A O 1
ATOM 507 N N . THR A 1 69 ? 16.416 -1.889 -42.767 1.00 78.88 69 THR A N 1
ATOM 508 C CA . THR A 1 69 ? 17.799 -1.637 -43.211 1.00 78.88 69 THR A CA 1
ATOM 509 C C . THR A 1 69 ? 17.862 -0.813 -44.497 1.00 78.88 69 THR A C 1
ATOM 511 O O . THR A 1 69 ? 18.909 -0.243 -44.821 1.00 78.88 69 THR A O 1
ATOM 514 N N . LYS A 1 70 ? 16.734 -0.691 -45.207 1.00 77.81 70 LYS A N 1
ATOM 515 C CA . LYS A 1 70 ? 16.570 0.070 -46.450 1.00 77.81 70 LYS A CA 1
ATOM 516 C C . LYS A 1 70 ? 15.150 0.625 -46.579 1.00 77.81 70 LYS A C 1
ATOM 518 O O . LYS A 1 70 ? 14.237 0.154 -45.912 1.00 77.81 70 LYS A O 1
ATOM 523 N N . TYR A 1 71 ? 14.982 1.616 -47.452 1.00 78.81 71 TYR A N 1
ATOM 524 C CA . TYR A 1 71 ? 13.669 2.143 -47.828 1.00 78.81 71 TYR A CA 1
ATOM 525 C C . TYR A 1 71 ? 12.809 1.054 -48.488 1.00 78.81 71 TYR A C 1
ATOM 527 O O . TYR A 1 71 ? 13.304 0.317 -49.345 1.00 78.81 71 TYR A O 1
ATOM 535 N N . ASN A 1 72 ? 11.534 0.973 -48.105 1.00 77.81 72 ASN A N 1
ATOM 536 C CA . ASN A 1 72 ? 10.585 -0.026 -48.594 1.00 77.81 72 ASN A CA 1
ATOM 537 C C . ASN A 1 72 ? 9.481 0.616 -49.446 1.00 77.81 72 ASN A C 1
ATOM 539 O O . ASN A 1 72 ? 8.338 0.723 -49.010 1.00 77.81 72 ASN A O 1
ATOM 543 N N . SER A 1 73 ? 9.839 1.072 -50.650 1.00 73.19 73 SER A N 1
ATOM 544 C CA . SER A 1 73 ? 8.913 1.451 -51.737 1.00 73.19 73 SER A CA 1
ATOM 545 C C . SER A 1 73 ? 7.688 2.291 -51.336 1.00 73.19 73 SER A C 1
ATOM 547 O O . SER A 1 73 ? 6.616 2.120 -51.906 1.00 73.19 73 SER A O 1
ATOM 549 N N . GLY A 1 74 ? 7.834 3.194 -50.365 1.00 67.56 74 GLY A N 1
ATOM 550 C CA . GLY A 1 74 ? 6.770 4.101 -49.920 1.00 67.56 74 GLY A CA 1
ATOM 551 C C . GLY A 1 74 ? 6.180 3.791 -48.550 1.00 67.56 74 GLY A C 1
ATOM 552 O O . GLY A 1 74 ? 5.585 4.689 -47.973 1.00 67.56 74 GLY A O 1
ATOM 553 N N . PHE A 1 75 ? 6.406 2.598 -47.997 1.00 68.81 75 PHE A N 1
ATOM 554 C CA . PHE A 1 75 ? 5.716 2.090 -46.800 1.00 68.81 75 PHE A CA 1
ATOM 555 C C . PHE A 1 75 ? 6.584 2.062 -45.533 1.00 68.81 75 PHE A C 1
ATOM 557 O O . PHE A 1 75 ? 6.168 1.552 -44.501 1.00 68.81 75 PHE A O 1
ATOM 564 N N . GLY A 1 76 ? 7.812 2.579 -45.616 1.00 71.88 76 GLY A N 1
ATOM 565 C CA . GLY A 1 76 ? 8.745 2.671 -44.494 1.00 71.88 76 GLY A CA 1
ATOM 566 C C . GLY A 1 76 ? 10.131 3.129 -44.942 1.00 71.88 76 GLY A C 1
ATOM 567 O O . GLY A 1 76 ? 10.603 2.788 -46.033 1.00 71.88 76 GLY A O 1
ATOM 568 N N . SER A 1 77 ? 10.783 3.930 -44.109 1.00 78.44 77 SER A N 1
ATOM 569 C CA . SER A 1 77 ? 12.120 4.473 -44.337 1.00 78.44 77 SER A CA 1
ATOM 570 C C . SER A 1 77 ? 13.193 3.620 -43.668 1.00 78.44 77 SER A C 1
ATOM 572 O O . SER A 1 77 ? 12.953 2.916 -42.687 1.00 78.44 77 SER A O 1
ATOM 574 N N . LYS A 1 78 ? 14.426 3.693 -44.188 1.00 79.88 78 LYS A N 1
ATOM 575 C CA . LYS A 1 78 ? 15.584 3.091 -43.516 1.00 79.88 78 LYS A CA 1
ATOM 576 C C . LYS A 1 78 ? 15.676 3.648 -42.092 1.00 79.88 78 LYS A C 1
ATOM 578 O O . LYS A 1 78 ? 15.770 4.858 -41.922 1.00 79.88 78 LYS A O 1
ATOM 583 N N . GLY A 1 79 ? 15.725 2.762 -41.102 1.00 72.81 79 GLY A N 1
ATOM 584 C CA . GLY A 1 79 ? 15.783 3.127 -39.689 1.00 72.81 79 GLY A CA 1
ATOM 585 C C . GLY A 1 79 ? 14.447 3.047 -38.950 1.00 72.81 79 GLY A C 1
ATOM 586 O O . GLY A 1 79 ? 14.488 2.980 -37.722 1.00 72.81 79 GLY A O 1
ATOM 587 N N . ASP A 1 80 ? 13.311 2.971 -39.654 1.00 78.06 80 ASP A N 1
ATOM 588 C CA . ASP A 1 80 ? 12.005 2.821 -39.008 1.00 78.06 80 ASP A CA 1
ATOM 589 C C . ASP A 1 80 ? 11.916 1.475 -38.280 1.00 78.06 80 ASP A C 1
ATOM 591 O O . ASP A 1 80 ? 12.411 0.446 -38.759 1.00 78.06 80 ASP A O 1
ATOM 595 N N . VAL A 1 81 ? 11.310 1.507 -37.095 1.00 81.25 81 VAL A N 1
ATOM 596 C CA . VAL A 1 81 ? 11.158 0.368 -36.192 1.00 81.25 81 VAL A CA 1
ATOM 597 C C . VAL A 1 81 ? 9.702 -0.068 -36.167 1.00 81.25 81 VAL A C 1
ATOM 599 O O . VAL A 1 81 ? 8.795 0.761 -36.178 1.00 81.25 81 VAL A O 1
ATOM 602 N N . GLY A 1 82 ? 9.481 -1.375 -36.102 1.00 81.38 82 GLY A N 1
ATOM 603 C CA . GLY A 1 82 ? 8.161 -1.943 -35.887 1.00 81.38 82 GLY A CA 1
ATOM 604 C C . GLY A 1 82 ? 8.222 -3.373 -35.376 1.00 81.38 82 GLY A C 1
ATOM 605 O O . GLY A 1 82 ? 9.289 -3.989 -35.341 1.00 81.38 82 GLY A O 1
ATOM 606 N N . ALA A 1 83 ? 7.070 -3.901 -34.986 1.00 85.88 83 ALA A N 1
ATOM 607 C CA . ALA A 1 83 ? 6.920 -5.287 -34.564 1.00 85.88 83 ALA A CA 1
ATOM 608 C C . ALA A 1 83 ? 6.339 -6.126 -35.705 1.00 85.88 83 ALA A C 1
ATOM 610 O O . ALA A 1 83 ? 5.414 -5.688 -36.391 1.00 85.88 83 ALA A O 1
ATOM 611 N N . ILE A 1 84 ? 6.866 -7.334 -35.907 1.00 83.25 84 ILE A N 1
ATOM 612 C CA . ILE A 1 84 ? 6.280 -8.287 -36.850 1.00 83.25 84 ILE A CA 1
ATOM 613 C C . ILE A 1 84 ? 4.943 -8.760 -36.286 1.00 83.25 84 ILE A C 1
ATOM 615 O O . ILE A 1 84 ? 4.897 -9.391 -35.237 1.00 83.25 84 ILE A O 1
ATOM 619 N N . ASP A 1 85 ? 3.863 -8.487 -36.996 1.00 87.25 85 ASP A N 1
ATOM 620 C CA . ASP A 1 85 ? 2.517 -8.923 -36.633 1.00 87.25 85 ASP A CA 1
ATOM 621 C C . ASP A 1 85 ? 2.207 -10.309 -37.206 1.00 87.25 85 ASP A C 1
ATOM 623 O O . ASP A 1 85 ? 1.676 -11.184 -36.529 1.00 87.25 85 ASP A O 1
ATOM 627 N N . THR A 1 86 ? 2.598 -10.540 -38.457 1.00 85.81 86 THR A N 1
ATOM 628 C CA . THR A 1 86 ? 2.311 -11.785 -39.172 1.00 85.81 86 THR A CA 1
ATOM 629 C C . THR A 1 86 ? 3.423 -12.112 -40.158 1.00 85.81 86 THR A C 1
ATOM 631 O O . THR A 1 86 ? 4.085 -11.221 -40.686 1.00 85.81 86 THR A O 1
ATOM 634 N N . ILE A 1 87 ? 3.638 -13.405 -40.410 1.00 81.00 87 ILE A N 1
ATOM 635 C CA . ILE A 1 87 ? 4.554 -13.901 -41.443 1.00 81.00 87 ILE A CA 1
ATOM 636 C C . ILE A 1 87 ? 3.744 -14.790 -42.381 1.00 81.00 87 ILE A C 1
ATOM 638 O O . ILE A 1 87 ? 3.046 -15.696 -41.925 1.00 81.00 87 ILE A O 1
ATOM 642 N N . ASP A 1 88 ? 3.797 -14.505 -43.678 1.00 78.44 88 ASP A N 1
ATOM 643 C CA . ASP A 1 88 ? 3.088 -15.290 -44.681 1.00 78.44 88 ASP A CA 1
ATOM 644 C C . ASP A 1 88 ? 3.805 -16.618 -44.990 1.00 78.44 88 ASP A C 1
ATOM 646 O O . ASP A 1 88 ? 4.956 -16.852 -44.617 1.00 78.44 88 ASP A O 1
ATOM 650 N N . ALA A 1 89 ? 3.119 -17.510 -45.708 1.00 68.69 89 ALA A N 1
ATOM 651 C CA . ALA A 1 89 ? 3.668 -18.811 -46.093 1.00 68.69 89 ALA A CA 1
ATOM 652 C C . ALA A 1 89 ? 4.889 -18.717 -47.035 1.00 68.69 89 ALA A C 1
ATOM 654 O O . ALA A 1 89 ? 5.592 -19.708 -47.218 1.00 68.69 89 ALA A O 1
ATOM 655 N N . ALA A 1 90 ? 5.142 -17.546 -47.631 1.00 69.62 90 ALA A N 1
ATOM 656 C CA . ALA A 1 90 ? 6.305 -17.267 -48.468 1.00 69.62 90 ALA A CA 1
ATOM 657 C C . ALA A 1 90 ? 7.485 -16.670 -47.670 1.00 69.62 90 ALA A C 1
ATOM 659 O O . ALA A 1 90 ? 8.543 -16.421 -48.247 1.00 69.62 90 ALA A O 1
ATOM 660 N N . GLY A 1 91 ? 7.332 -16.473 -46.355 1.00 65.62 91 GLY A N 1
ATOM 661 C CA . GLY A 1 91 ? 8.372 -15.954 -45.468 1.00 65.62 91 GLY A CA 1
ATOM 662 C C . GLY A 1 91 ? 8.509 -14.429 -45.472 1.00 65.62 91 GLY A C 1
ATOM 663 O O . GLY A 1 91 ? 9.537 -13.917 -45.020 1.00 65.62 91 GLY A O 1
ATOM 664 N N . ASN A 1 92 ? 7.510 -13.692 -45.969 1.00 79.12 92 ASN A N 1
ATOM 665 C CA . ASN A 1 92 ? 7.455 -12.233 -45.843 1.00 79.12 92 ASN A CA 1
ATOM 666 C C . ASN A 1 92 ? 6.729 -11.833 -44.563 1.00 79.12 92 ASN A C 1
ATOM 668 O O . ASN A 1 92 ? 5.820 -12.530 -44.119 1.00 79.12 92 ASN A O 1
ATOM 672 N N . ALA A 1 93 ? 7.095 -10.686 -43.996 1.00 81.69 93 ALA A N 1
ATOM 673 C CA . ALA A 1 93 ? 6.512 -10.213 -42.752 1.00 81.69 93 ALA A CA 1
ATOM 674 C C . ALA A 1 93 ? 5.642 -8.975 -42.968 1.00 81.69 93 ALA A C 1
ATOM 676 O O . ALA A 1 93 ? 5.982 -8.076 -43.737 1.00 81.69 93 ALA A O 1
ATOM 677 N N . TYR A 1 94 ? 4.548 -8.910 -42.222 1.00 85.06 94 TYR A N 1
ATOM 678 C CA . TYR A 1 94 ? 3.774 -7.700 -42.007 1.00 85.06 94 TYR A CA 1
ATOM 679 C C . TYR A 1 94 ? 4.262 -7.055 -40.717 1.00 85.06 94 TYR A C 1
ATOM 681 O O . TYR A 1 94 ? 4.241 -7.683 -39.658 1.00 85.06 94 TYR A O 1
ATOM 689 N N . VAL A 1 95 ? 4.746 -5.821 -40.813 1.00 83.88 95 VAL A N 1
ATOM 690 C CA . VAL A 1 95 ? 5.318 -5.073 -39.694 1.00 83.88 95 VAL A CA 1
ATOM 691 C C . VAL A 1 95 ? 4.390 -3.929 -39.345 1.00 83.88 95 VAL A C 1
ATOM 693 O O . VAL A 1 95 ? 4.030 -3.131 -40.210 1.00 83.88 95 VAL A O 1
ATOM 696 N N . LYS A 1 96 ? 4.021 -3.839 -38.069 1.00 87.94 96 LYS A N 1
ATOM 697 C CA . LYS A 1 96 ? 3.328 -2.676 -37.532 1.00 87.94 96 LYS A CA 1
ATOM 698 C C . LYS A 1 96 ? 4.376 -1.655 -37.124 1.00 87.94 96 LYS A C 1
ATOM 700 O O . LYS A 1 96 ? 5.117 -1.889 -36.167 1.00 87.94 96 LYS A O 1
ATOM 705 N N . PHE A 1 97 ? 4.482 -0.563 -37.874 1.00 82.56 97 PHE A N 1
ATOM 706 C CA . PHE A 1 97 ? 5.496 0.448 -37.602 1.00 82.56 97 PHE A CA 1
ATOM 707 C C . PHE A 1 97 ? 5.152 1.231 -36.340 1.00 82.56 97 PHE A C 1
ATOM 709 O O . PHE A 1 97 ? 4.021 1.656 -36.130 1.00 82.56 97 PHE A O 1
ATOM 716 N N . GLU A 1 98 ? 6.147 1.421 -35.488 1.00 82.12 98 GLU A N 1
ATOM 717 C CA . GLU A 1 98 ? 6.057 2.213 -34.262 1.00 82.12 98 GLU A CA 1
ATOM 718 C C . GLU A 1 98 ? 6.580 3.639 -34.495 1.00 82.12 98 GLU A C 1
ATOM 720 O O . GLU A 1 98 ? 6.229 4.563 -33.767 1.00 82.12 98 GLU A O 1
ATOM 725 N N . THR A 1 99 ? 7.425 3.827 -35.514 1.00 70.19 99 THR A N 1
ATOM 726 C CA . THR A 1 99 ? 8.091 5.098 -35.819 1.00 70.19 99 THR A CA 1
ATOM 727 C C . THR A 1 99 ? 7.997 5.448 -37.304 1.00 70.19 99 THR A C 1
ATOM 729 O O . THR A 1 99 ? 7.813 4.570 -38.143 1.00 70.19 99 THR A O 1
ATOM 732 N N . GLY A 1 100 ? 8.219 6.724 -37.631 1.00 69.69 100 GLY A N 1
ATOM 733 C CA . GLY A 1 100 ? 8.267 7.218 -39.010 1.00 69.69 100 GLY A CA 1
ATOM 734 C C . GLY A 1 100 ? 6.907 7.689 -39.529 1.00 69.69 100 GLY A C 1
ATOM 735 O O . GLY A 1 100 ? 5.927 7.758 -38.790 1.00 69.69 100 GLY A O 1
ATOM 736 N N . SER A 1 101 ? 6.841 8.033 -40.817 1.00 71.50 101 SER A N 1
ATOM 737 C CA . SER A 1 101 ? 5.639 8.609 -41.454 1.00 71.50 101 SER A CA 1
ATOM 738 C C . SER A 1 101 ? 4.430 7.668 -41.516 1.00 71.50 101 SER A C 1
ATOM 740 O O . SER A 1 101 ? 3.348 8.109 -41.884 1.00 71.50 101 SER A O 1
ATOM 742 N N . TRP A 1 102 ? 4.617 6.397 -41.159 1.00 70.00 102 TRP A N 1
ATOM 743 C CA . TRP A 1 102 ? 3.600 5.344 -41.194 1.00 70.00 102 TRP A CA 1
ATOM 744 C C . TRP A 1 102 ? 3.414 4.670 -39.827 1.00 70.00 102 TRP A C 1
ATOM 746 O O . TRP A 1 102 ? 2.969 3.526 -39.753 1.00 70.00 102 TRP A O 1
ATOM 756 N N . ALA A 1 103 ? 3.783 5.352 -38.737 1.00 76.44 103 ALA A N 1
ATOM 757 C CA . ALA A 1 103 ? 3.582 4.841 -37.384 1.00 76.44 103 ALA A CA 1
ATOM 758 C C . ALA A 1 103 ? 2.099 4.501 -37.125 1.00 76.44 103 ALA A C 1
ATOM 760 O O . ALA A 1 103 ? 1.206 5.275 -37.462 1.00 76.44 103 ALA A O 1
ATOM 761 N N . GLY A 1 104 ? 1.849 3.342 -36.516 1.00 73.56 104 GLY A N 1
ATOM 762 C CA . GLY A 1 104 ? 0.521 2.787 -36.247 1.00 73.56 104 GLY A CA 1
ATOM 763 C C . GLY A 1 104 ? -0.010 1.855 -37.339 1.00 73.56 104 GLY A C 1
ATOM 764 O O . GLY A 1 104 ? -0.876 1.027 -37.048 1.00 73.56 104 GLY A O 1
ATOM 765 N N . GLU A 1 105 ? 0.544 1.928 -38.549 1.00 79.19 105 GLU A N 1
ATOM 766 C CA . GLU A 1 105 ? 0.065 1.182 -39.710 1.00 79.19 105 GLU A CA 1
ATOM 767 C C . GLU A 1 105 ? 0.819 -0.138 -39.917 1.00 79.19 105 GLU A C 1
ATOM 769 O O . GLU A 1 105 ? 1.990 -0.286 -39.549 1.00 79.19 105 GLU A O 1
ATOM 774 N N . LEU A 1 106 ? 0.130 -1.106 -40.527 1.00 82.81 106 LEU A N 1
ATOM 775 C CA . LEU A 1 106 ? 0.654 -2.436 -40.824 1.00 82.81 106 LEU A CA 1
ATOM 776 C C . LEU A 1 106 ? 1.038 -2.536 -42.299 1.00 82.81 106 LEU A C 1
ATOM 778 O O . LEU A 1 106 ? 0.183 -2.405 -43.173 1.00 82.81 106 LEU A O 1
ATOM 782 N N . TRP A 1 107 ? 2.302 -2.847 -42.580 1.00 81.44 107 TRP A N 1
ATOM 783 C CA . TRP A 1 107 ? 2.780 -2.919 -43.957 1.00 81.44 107 TRP A CA 1
ATOM 784 C C . TRP A 1 107 ? 3.674 -4.117 -44.225 1.00 81.44 107 TRP A C 1
ATOM 786 O O . TRP A 1 107 ? 4.422 -4.593 -43.372 1.00 81.44 107 TRP A O 1
ATOM 796 N N . TRP A 1 108 ? 3.589 -4.589 -45.463 1.00 84.38 108 TRP A N 1
ATOM 797 C CA . TRP A 1 108 ? 4.363 -5.709 -45.969 1.00 84.38 108 TRP A CA 1
ATOM 798 C C . TRP A 1 108 ? 5.831 -5.323 -46.188 1.00 84.38 108 TRP A C 1
ATOM 800 O O . TRP A 1 108 ? 6.129 -4.317 -46.842 1.00 84.38 108 TRP A O 1
ATOM 810 N N . VAL A 1 109 ? 6.753 -6.144 -45.677 1.00 76.38 109 VAL A N 1
ATOM 811 C CA . VAL A 1 109 ? 8.196 -5.965 -45.852 1.00 76.38 109 VAL A CA 1
ATOM 812 C C . VAL A 1 109 ? 8.910 -7.322 -46.023 1.00 76.38 109 VAL A C 1
ATOM 814 O O . VAL A 1 109 ? 8.697 -8.248 -45.232 1.00 76.38 109 VAL A O 1
ATOM 817 N N . PRO A 1 110 ? 9.822 -7.457 -47.007 1.00 73.75 110 PRO A N 1
ATOM 818 C CA . PRO A 1 110 ? 10.677 -8.636 -47.132 1.00 73.75 110 PRO A CA 1
ATOM 819 C C . PRO A 1 110 ? 11.599 -8.815 -45.919 1.00 73.75 110 PRO A C 1
ATOM 821 O O . PRO A 1 110 ? 12.290 -7.878 -45.515 1.00 73.75 110 PRO A O 1
ATOM 824 N N . THR A 1 111 ? 11.710 -10.042 -45.408 1.00 68.56 111 THR A N 1
ATOM 825 C CA . THR A 1 111 ? 12.522 -10.366 -44.218 1.00 68.56 111 THR A CA 1
ATOM 826 C C . THR A 1 111 ? 14.016 -10.066 -44.375 1.00 68.56 111 THR A C 1
ATOM 828 O O . THR A 1 111 ? 14.670 -9.677 -43.411 1.00 68.56 111 THR A O 1
ATOM 831 N N . GLY A 1 112 ? 14.554 -10.125 -45.599 1.00 68.06 112 GLY A N 1
ATOM 832 C CA . GLY A 1 112 ? 15.928 -9.697 -45.911 1.00 68.06 112 GLY A CA 1
ATOM 833 C C . GLY A 1 112 ? 16.169 -8.179 -45.831 1.00 68.06 112 GLY A C 1
ATOM 834 O O . GLY A 1 112 ? 17.294 -7.723 -46.021 1.00 68.06 112 GLY A O 1
ATOM 835 N N . GLY A 1 113 ? 15.124 -7.379 -45.594 1.00 68.81 113 GLY A N 1
ATOM 836 C CA . GLY A 1 113 ? 15.190 -5.936 -45.343 1.00 68.81 113 GLY A CA 1
ATOM 837 C C . GLY A 1 113 ? 15.194 -5.560 -43.859 1.00 68.81 113 GLY A C 1
ATOM 838 O O . GLY A 1 113 ? 15.121 -4.371 -43.540 1.00 68.81 113 GLY A O 1
ATOM 839 N N . PHE A 1 114 ? 15.265 -6.543 -42.960 1.00 74.00 114 PHE A N 1
ATOM 840 C CA . PHE A 1 114 ? 15.275 -6.325 -41.520 1.00 74.00 114 PHE A CA 1
ATOM 841 C C . PHE A 1 114 ? 16.657 -6.495 -40.916 1.00 74.00 114 PHE A C 1
ATOM 843 O O . PHE A 1 114 ? 17.464 -7.317 -41.342 1.00 74.00 114 PHE A O 1
ATOM 850 N N . GLN A 1 115 ? 16.871 -5.762 -39.836 1.00 71.81 115 GLN A N 1
ATOM 851 C CA . GLN A 1 115 ? 17.783 -6.160 -38.778 1.00 71.81 115 GLN A CA 1
ATOM 852 C C . GLN A 1 115 ? 16.959 -6.323 -37.499 1.00 71.81 115 GLN A C 1
ATOM 854 O O . GLN A 1 115 ? 16.028 -5.533 -37.286 1.00 71.81 115 GLN A O 1
ATOM 859 N N . PRO A 1 116 ? 17.254 -7.324 -36.653 1.00 61.31 116 PRO A N 1
ATOM 860 C CA . PRO A 1 116 ? 16.627 -7.403 -35.347 1.00 61.31 116 PRO A CA 1
ATOM 861 C C . PRO A 1 116 ? 16.912 -6.095 -34.617 1.00 61.31 116 PRO A C 1
ATOM 863 O O . PRO A 1 116 ? 18.060 -5.663 -34.494 1.00 61.31 116 PRO A O 1
ATOM 866 N N . VAL A 1 117 ? 15.861 -5.444 -34.131 1.00 61.25 117 VAL A N 1
ATOM 867 C CA . VAL A 1 117 ? 16.061 -4.502 -33.042 1.00 61.25 117 VAL A CA 1
ATOM 868 C C . VAL A 1 117 ? 16.347 -5.408 -31.878 1.00 61.25 117 VAL A C 1
ATOM 870 O O . VAL A 1 117 ? 15.466 -6.160 -31.463 1.00 61.25 117 VAL A O 1
ATOM 873 N N . ALA A 1 118 ? 17.591 -5.389 -31.393 1.00 47.53 118 ALA A N 1
ATOM 874 C CA . ALA A 1 118 ? 17.868 -5.940 -30.084 1.00 47.53 118 ALA A CA 1
ATOM 875 C C . ALA A 1 118 ? 16.781 -5.366 -29.179 1.00 47.53 118 ALA A C 1
ATOM 877 O O . ALA A 1 118 ? 16.747 -4.154 -28.946 1.00 47.53 118 ALA A O 1
ATOM 878 N N . VAL A 1 119 ? 15.857 -6.225 -28.737 1.00 41.78 119 VAL A N 1
ATOM 879 C CA . VAL A 1 119 ? 15.121 -5.964 -27.515 1.00 41.78 119 VAL A CA 1
ATOM 880 C C . VAL A 1 119 ? 16.266 -5.741 -26.562 1.00 41.78 119 VAL A C 1
ATOM 882 O O . VAL A 1 119 ? 17.004 -6.684 -26.276 1.00 41.78 119 VAL A O 1
ATOM 885 N N . ALA A 1 120 ? 16.548 -4.476 -26.240 1.00 37.75 120 ALA A N 1
ATOM 886 C CA . ALA A 1 120 ? 17.477 -4.169 -25.183 1.00 37.75 120 ALA A CA 1
ATOM 887 C C . ALA A 1 120 ? 16.945 -5.039 -24.060 1.00 37.75 120 ALA A C 1
ATOM 889 O O . ALA A 1 120 ? 15.797 -4.835 -23.658 1.00 37.75 120 ALA A O 1
ATOM 890 N N . ALA A 1 121 ? 17.680 -6.108 -23.709 1.00 38.62 121 ALA A N 1
ATOM 891 C CA . ALA A 1 121 ? 17.360 -6.901 -22.540 1.00 38.62 121 ALA A CA 1
ATOM 892 C C . ALA A 1 121 ? 17.097 -5.829 -21.506 1.00 38.62 121 ALA A C 1
ATOM 894 O O . ALA A 1 121 ? 18.004 -5.011 -21.335 1.00 38.62 121 ALA A O 1
ATOM 895 N N . GLN A 1 122 ? 15.848 -5.697 -21.036 1.00 44.16 122 GLN A N 1
ATOM 896 C CA . GLN A 1 122 ? 15.485 -4.610 -20.140 1.00 44.16 122 GLN A CA 1
ATOM 897 C C . GLN A 1 122 ? 16.517 -4.712 -19.037 1.00 44.16 122 GLN A C 1
ATOM 899 O O . GLN A 1 122 ? 16.527 -5.696 -18.297 1.00 44.16 122 GLN A O 1
ATOM 904 N N . GLN A 1 123 ? 17.510 -3.820 -19.075 1.00 57.91 123 GLN A N 1
ATOM 905 C CA . GLN A 1 123 ? 18.637 -3.936 -18.182 1.00 57.91 123 GLN A CA 1
ATOM 906 C C . GLN A 1 123 ? 17.982 -3.666 -16.857 1.00 57.91 123 GLN A C 1
ATOM 908 O O . GLN A 1 123 ? 17.420 -2.588 -16.675 1.00 57.91 123 GLN A O 1
ATOM 913 N N . LEU A 1 124 ? 17.935 -4.691 -16.010 1.00 68.94 124 LEU A N 1
ATOM 914 C CA . LEU A 1 124 ? 17.289 -4.576 -14.725 1.00 68.94 124 LEU A CA 1
ATOM 915 C C . LEU A 1 124 ? 17.975 -3.417 -14.010 1.00 68.94 124 LEU A C 1
ATOM 917 O O . LEU A 1 124 ? 19.145 -3.522 -13.642 1.00 68.94 124 LEU A O 1
ATOM 921 N N . THR A 1 125 ? 17.279 -2.288 -13.928 1.00 79.00 125 THR A N 1
ATOM 922 C CA . THR A 1 125 ? 17.736 -1.127 -13.185 1.00 79.00 125 THR A CA 1
ATOM 923 C C . THR A 1 125 ? 17.262 -1.338 -11.768 1.00 79.00 125 THR A C 1
ATOM 925 O O . THR A 1 125 ? 16.057 -1.348 -11.502 1.00 79.00 125 THR A O 1
ATOM 928 N N . ILE A 1 126 ? 18.212 -1.557 -10.870 1.00 80.25 126 ILE A N 1
ATOM 929 C CA . ILE A 1 126 ? 17.904 -1.668 -9.455 1.00 80.25 126 ILE A CA 1
ATOM 930 C C . ILE A 1 126 ? 17.504 -0.282 -8.942 1.00 80.25 126 ILE A C 1
ATOM 932 O O . ILE A 1 126 ? 18.131 0.724 -9.272 1.00 80.25 126 ILE A O 1
ATOM 936 N N . ARG A 1 127 ? 16.440 -0.234 -8.148 1.00 79.69 127 ARG A N 1
ATOM 937 C CA . ARG A 1 127 ? 15.897 0.960 -7.512 1.00 79.69 127 ARG A CA 1
ATOM 938 C C . ARG A 1 127 ? 15.833 0.716 -6.017 1.00 79.69 127 ARG A C 1
ATOM 940 O O . ARG A 1 127 ? 15.373 -0.341 -5.586 1.00 79.69 127 ARG A O 1
ATOM 947 N N . ALA A 1 128 ? 16.258 1.703 -5.235 1.00 80.25 128 ALA A N 1
ATOM 948 C CA . ALA A 1 128 ? 16.109 1.649 -3.789 1.00 80.25 128 ALA A CA 1
ATOM 949 C C . ALA A 1 128 ? 14.631 1.438 -3.404 1.00 80.25 128 ALA A C 1
ATOM 951 O O . ALA A 1 128 ? 13.728 1.980 -4.039 1.00 80.25 128 ALA A O 1
ATOM 952 N N . GLY A 1 129 ? 14.385 0.635 -2.372 1.00 81.69 129 GLY A N 1
ATOM 953 C CA . GLY A 1 129 ? 13.056 0.292 -1.867 1.00 81.69 129 GLY A CA 1
ATOM 954 C C . GLY A 1 129 ? 12.337 -0.834 -2.617 1.00 81.69 129 GLY A C 1
ATOM 955 O O . GLY A 1 129 ? 11.360 -1.364 -2.091 1.00 81.69 129 GLY A O 1
ATOM 956 N N . ALA A 1 130 ? 12.803 -1.241 -3.801 1.00 83.56 130 ALA A N 1
ATOM 957 C CA . ALA A 1 130 ? 12.167 -2.308 -4.570 1.00 83.56 130 ALA A CA 1
ATOM 958 C C . ALA A 1 130 ? 12.614 -3.710 -4.119 1.00 83.56 130 ALA A C 1
ATOM 960 O O . ALA A 1 130 ? 13.676 -3.901 -3.516 1.00 83.56 130 ALA A O 1
ATOM 961 N N . PHE A 1 131 ? 11.778 -4.702 -4.429 1.00 88.44 131 PHE A N 1
ATOM 962 C CA . PHE A 1 131 ? 12.092 -6.115 -4.254 1.00 88.44 131 PHE A CA 1
ATOM 963 C C . PHE A 1 131 ? 12.429 -6.735 -5.603 1.00 88.44 131 PHE A C 1
ATOM 965 O O . PHE A 1 131 ? 11.855 -6.384 -6.626 1.00 88.44 131 PHE A O 1
ATOM 972 N N . TYR A 1 132 ? 13.326 -7.706 -5.601 1.00 88.19 132 TYR A N 1
ATOM 973 C CA . TYR A 1 132 ? 13.838 -8.361 -6.790 1.00 88.19 132 TYR A CA 1
ATOM 974 C C . TYR A 1 132 ? 13.861 -9.872 -6.613 1.00 88.19 132 TYR A C 1
ATOM 976 O O . TYR A 1 132 ? 13.788 -10.404 -5.504 1.00 88.19 132 TYR A O 1
ATOM 984 N N . LYS A 1 133 ? 13.953 -10.571 -7.737 1.00 84.44 133 LYS A N 1
ATOM 985 C CA . LYS A 1 133 ? 14.104 -12.016 -7.813 1.00 84.44 133 LYS A CA 1
ATOM 986 C C . LYS A 1 133 ? 15.522 -12.355 -8.242 1.00 84.44 133 LYS A C 1
ATOM 988 O O . LYS A 1 133 ? 15.969 -11.889 -9.293 1.00 84.44 133 LYS A O 1
ATOM 993 N N . THR A 1 134 ? 16.208 -13.187 -7.466 1.00 85.31 134 THR A N 1
ATOM 994 C CA . THR A 1 134 ? 17.495 -13.764 -7.873 1.00 85.31 134 THR A CA 1
ATOM 995 C C . THR A 1 134 ? 17.305 -14.813 -8.960 1.00 85.31 134 THR A C 1
ATOM 997 O O . THR A 1 134 ? 16.214 -15.358 -9.157 1.00 85.31 134 THR A O 1
ATOM 1000 N N . ARG A 1 135 ? 18.391 -15.162 -9.646 1.00 78.81 135 ARG A N 1
ATOM 1001 C CA . ARG A 1 135 ? 18.416 -16.219 -10.660 1.00 78.81 135 ARG A CA 1
ATOM 1002 C C . ARG A 1 135 ? 17.966 -17.579 -10.120 1.00 78.81 135 ARG A C 1
ATOM 1004 O O . ARG A 1 135 ? 17.334 -18.330 -10.855 1.00 78.81 135 ARG A O 1
ATOM 1011 N N . ASP A 1 136 ? 18.247 -17.877 -8.853 1.00 77.25 136 ASP A N 1
ATOM 1012 C CA . ASP A 1 136 ? 17.779 -19.093 -8.173 1.00 77.25 136 ASP A CA 1
ATOM 1013 C C . ASP A 1 136 ? 16.377 -18.978 -7.545 1.00 77.25 136 ASP A C 1
ATOM 1015 O O . ASP A 1 136 ? 15.880 -19.927 -6.942 1.00 77.25 136 ASP A O 1
ATOM 1019 N N . GLY A 1 137 ? 15.702 -17.843 -7.740 1.00 77.06 137 GLY A N 1
ATOM 1020 C CA . GLY A 1 137 ? 14.288 -17.665 -7.433 1.00 77.06 137 GLY A CA 1
ATOM 1021 C C . GLY A 1 137 ? 13.965 -17.119 -6.044 1.00 77.06 137 GLY A C 1
ATOM 1022 O O . GLY A 1 137 ? 12.782 -17.029 -5.714 1.00 77.06 137 GLY A O 1
ATOM 1023 N N . ARG A 1 138 ? 14.9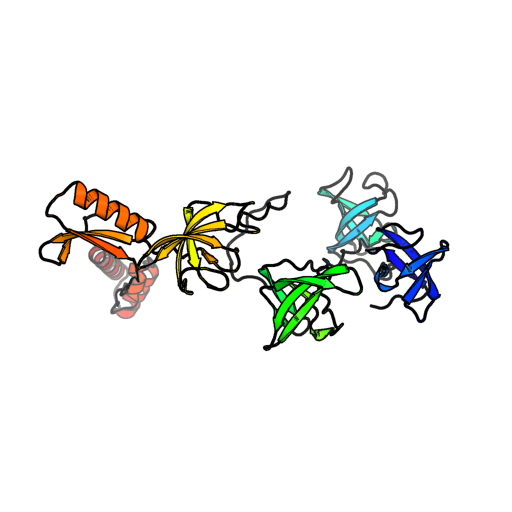66 -16.721 -5.255 1.00 82.44 138 ARG A N 1
ATOM 1024 C CA . ARG A 1 138 ? 14.773 -16.072 -3.951 1.00 82.44 138 ARG A CA 1
ATOM 1025 C C . ARG A 1 138 ? 14.330 -14.618 -4.110 1.00 82.44 138 ARG A C 1
ATOM 1027 O O . ARG A 1 138 ? 14.655 -13.947 -5.091 1.00 82.44 138 ARG A O 1
ATOM 1034 N N . LYS A 1 139 ? 13.579 -14.140 -3.120 1.00 88.56 139 LYS A N 1
ATOM 1035 C CA . LYS A 1 139 ? 13.171 -12.740 -3.000 1.00 88.56 139 LYS A CA 1
ATOM 1036 C C . LYS A 1 139 ? 14.282 -11.951 -2.307 1.00 88.56 139 LYS A C 1
ATOM 1038 O O . LYS A 1 139 ? 14.777 -12.379 -1.270 1.00 88.56 139 LYS A O 1
ATOM 1043 N N . VAL A 1 140 ? 14.648 -10.810 -2.877 1.00 87.56 140 VAL A N 1
ATOM 1044 C CA . VAL A 1 140 ? 15.699 -9.912 -2.389 1.00 87.56 140 VAL A CA 1
ATOM 1045 C C . VAL A 1 140 ? 15.122 -8.524 -2.224 1.00 87.56 140 VAL A C 1
ATOM 1047 O O . VAL A 1 140 ? 14.523 -7.998 -3.154 1.00 87.56 140 VAL A O 1
ATOM 1050 N N . GLY A 1 141 ? 15.311 -7.924 -1.060 1.00 88.31 141 GLY A N 1
ATOM 1051 C CA . GLY A 1 141 ? 14.939 -6.543 -0.801 1.00 88.31 141 GLY A CA 1
ATOM 1052 C C . GLY A 1 141 ? 14.157 -6.359 0.504 1.00 88.31 141 GLY A C 1
ATOM 1053 O O . GLY A 1 141 ? 13.911 -7.342 1.207 1.00 88.31 141 GLY A O 1
ATOM 1054 N N . PRO A 1 142 ? 13.748 -5.119 0.820 1.00 90.62 142 PRO A N 1
ATOM 1055 C CA . PRO A 1 142 ? 13.943 -3.928 -0.007 1.00 90.62 142 PRO A CA 1
ATOM 1056 C C . PRO A 1 142 ? 15.436 -3.629 -0.179 1.00 90.62 142 PRO A C 1
ATOM 1058 O O . PRO A 1 142 ? 16.210 -3.772 0.762 1.00 90.62 142 PRO A O 1
ATOM 1061 N N . VAL A 1 143 ? 15.860 -3.322 -1.403 1.00 87.44 143 VAL A N 1
ATOM 1062 C CA . VAL A 1 143 ? 17.265 -2.974 -1.659 1.00 87.44 143 VAL A CA 1
ATOM 1063 C C . VAL A 1 143 ? 17.515 -1.511 -1.297 1.00 87.44 143 VAL A C 1
ATOM 1065 O O . VAL A 1 143 ? 16.666 -0.659 -1.534 1.00 87.44 143 VAL A O 1
ATOM 1068 N N . GLU A 1 144 ? 18.672 -1.198 -0.738 1.00 89.75 144 GLU A N 1
ATOM 1069 C CA . GLU A 1 144 ? 19.061 0.145 -0.302 1.00 89.75 144 GLU A CA 1
ATOM 1070 C C . GLU A 1 144 ? 20.324 0.586 -1.033 1.00 89.75 144 GLU A C 1
ATOM 1072 O O . GLU A 1 144 ? 21.142 -0.245 -1.411 1.00 89.75 144 GLU A O 1
ATOM 1077 N N . GLU A 1 145 ? 20.516 1.882 -1.255 1.00 87.81 145 GLU A N 1
ATOM 1078 C CA . GLU A 1 145 ? 21.773 2.370 -1.824 1.00 87.81 145 GLU A CA 1
ATOM 1079 C C . GLU A 1 145 ? 22.916 2.163 -0.817 1.00 87.81 145 GLU A C 1
ATOM 1081 O O . GLU A 1 145 ? 22.835 2.592 0.332 1.00 87.81 145 GLU A O 1
ATOM 1086 N N . SER A 1 146 ? 23.981 1.482 -1.238 1.00 84.62 146 SER A N 1
ATOM 1087 C CA . SER A 1 146 ? 25.067 1.037 -0.355 1.00 84.62 146 SER A CA 1
ATOM 1088 C C . SER A 1 146 ? 26.437 1.615 -0.739 1.00 84.62 146 SER A C 1
ATOM 1090 O O . SER A 1 146 ? 27.457 1.197 -0.186 1.00 84.62 146 SER A O 1
ATOM 1092 N N . GLY A 1 147 ? 26.477 2.575 -1.669 1.00 83.62 147 GLY A N 1
ATOM 1093 C CA . GLY A 1 147 ? 27.691 3.264 -2.112 1.00 83.62 147 GLY A CA 1
ATOM 1094 C C . GLY A 1 147 ? 28.020 3.003 -3.579 1.00 83.62 147 GLY A C 1
ATOM 1095 O O . GLY A 1 147 ? 27.122 2.860 -4.406 1.00 83.62 147 GLY A O 1
ATOM 1096 N N . THR A 1 148 ? 29.311 2.937 -3.910 1.00 83.94 148 THR A N 1
ATOM 1097 C CA . THR A 1 148 ? 29.793 2.686 -5.276 1.00 83.94 148 THR A CA 1
ATOM 1098 C C . THR A 1 148 ? 30.727 1.481 -5.338 1.00 83.94 148 THR A C 1
ATOM 1100 O O . THR A 1 148 ? 31.471 1.188 -4.399 1.00 83.94 148 THR A O 1
ATOM 1103 N N . ALA A 1 149 ? 30.685 0.754 -6.450 1.00 75.81 149 ALA A N 1
ATOM 1104 C CA . ALA A 1 149 ? 31.577 -0.357 -6.718 1.00 75.81 149 ALA A CA 1
ATOM 1105 C C . ALA A 1 149 ? 33.009 0.162 -6.921 1.00 75.81 149 ALA A C 1
ATOM 1107 O O . ALA A 1 149 ? 33.248 1.062 -7.726 1.00 75.81 149 ALA A O 1
ATOM 1108 N N . TYR A 1 150 ? 33.974 -0.423 -6.210 1.00 72.06 150 TYR A N 1
ATOM 1109 C CA . TYR A 1 150 ? 35.371 0.032 -6.218 1.00 72.06 150 TYR A CA 1
ATOM 1110 C C . TYR A 1 150 ? 36.065 -0.107 -7.585 1.00 72.06 150 TYR A C 1
ATOM 1112 O O . TYR A 1 150 ? 37.081 0.537 -7.827 1.00 72.06 150 TYR A O 1
ATOM 1120 N N . ASP A 1 151 ? 35.552 -0.974 -8.457 1.00 70.31 151 ASP A N 1
ATOM 1121 C CA . ASP A 1 151 ? 36.140 -1.320 -9.751 1.00 70.31 151 ASP A CA 1
ATOM 1122 C C . ASP A 1 151 ? 35.626 -0.453 -10.909 1.00 70.31 151 ASP A C 1
ATOM 1124 O O . ASP A 1 151 ? 36.329 -0.240 -11.892 1.00 70.31 151 ASP A O 1
ATOM 1128 N N . THR A 1 152 ? 34.395 0.037 -10.803 1.00 67.75 152 THR A N 1
ATOM 1129 C CA . THR A 1 152 ? 33.657 0.677 -11.902 1.00 67.75 152 THR A CA 1
ATOM 1130 C C . THR A 1 152 ? 33.107 2.051 -11.532 1.00 67.75 152 THR A C 1
ATOM 1132 O O . THR A 1 152 ? 32.714 2.804 -12.421 1.00 67.75 152 THR A O 1
ATOM 1135 N N . GLY A 1 153 ? 33.074 2.395 -10.240 1.00 71.75 153 GLY A N 1
ATOM 1136 C CA . GLY A 1 153 ? 32.438 3.610 -9.725 1.00 71.75 153 GLY A CA 1
ATOM 1137 C C . GLY A 1 153 ? 30.909 3.596 -9.825 1.00 71.75 153 GLY A C 1
ATOM 1138 O O . GLY A 1 153 ? 30.269 4.609 -9.557 1.00 71.75 153 GLY A O 1
ATOM 1139 N N . GLU A 1 154 ? 30.318 2.467 -10.224 1.00 75.12 154 GLU A N 1
ATOM 1140 C CA . GLU A 1 154 ? 28.878 2.310 -10.402 1.00 75.12 154 GLU A CA 1
ATOM 1141 C C . GLU A 1 154 ? 28.152 2.294 -9.048 1.00 75.12 154 GLU A C 1
ATOM 1143 O O . GLU A 1 154 ? 28.670 1.678 -8.113 1.00 75.12 154 GLU A O 1
ATOM 1148 N N . PRO A 1 155 ? 26.954 2.898 -8.917 1.00 79.69 155 PRO A N 1
ATOM 1149 C CA . PRO A 1 155 ? 26.141 2.734 -7.719 1.00 79.69 155 PRO A CA 1
ATOM 1150 C C . PRO A 1 155 ? 25.875 1.255 -7.415 1.00 79.69 155 PRO A C 1
ATOM 1152 O O . PRO A 1 155 ? 25.580 0.452 -8.306 1.00 79.69 155 PRO A O 1
ATOM 1155 N N . VAL A 1 156 ? 25.974 0.894 -6.139 1.00 88.06 156 VAL A N 1
ATOM 1156 C CA . VAL A 1 156 ? 25.644 -0.444 -5.652 1.00 88.06 156 VAL A CA 1
ATOM 1157 C C . VAL A 1 156 ? 24.473 -0.381 -4.695 1.00 88.06 156 VAL A C 1
ATOM 1159 O O . VAL A 1 156 ? 24.355 0.531 -3.878 1.00 88.06 156 VAL A O 1
ATOM 1162 N N . PHE A 1 157 ? 23.631 -1.398 -4.780 1.00 91.94 157 PHE A N 1
ATOM 1163 C CA . PHE A 1 157 ? 22.482 -1.577 -3.916 1.00 91.94 157 PHE A CA 1
ATOM 1164 C C . PHE A 1 157 ? 22.700 -2.786 -3.018 1.00 91.94 157 PHE A C 1
ATOM 1166 O O . PHE A 1 157 ? 23.184 -3.819 -3.481 1.00 91.94 157 PHE A O 1
ATOM 1173 N N . GLY A 1 158 ? 22.367 -2.654 -1.740 1.00 90.31 158 GLY A N 1
ATOM 1174 C CA . GLY A 1 158 ? 22.510 -3.680 -0.725 1.00 90.31 158 GLY A CA 1
ATOM 1175 C C . GLY A 1 158 ? 21.174 -4.176 -0.193 1.00 90.31 158 GLY A C 1
ATOM 1176 O O . GLY A 1 158 ? 20.215 -3.422 -0.099 1.00 90.31 158 GLY A O 1
ATOM 1177 N N . ALA A 1 159 ? 21.108 -5.454 0.155 1.00 91.50 159 ALA A N 1
ATOM 1178 C CA . ALA A 1 159 ? 19.988 -6.053 0.875 1.00 91.50 159 ALA A CA 1
ATOM 1179 C C . ALA A 1 159 ? 20.467 -7.288 1.632 1.00 91.50 159 ALA A C 1
ATOM 1181 O O . ALA A 1 159 ? 21.454 -7.930 1.256 1.00 91.50 159 ALA A O 1
ATOM 1182 N N . GLU A 1 160 ? 19.745 -7.643 2.687 1.00 88.12 160 GLU A N 1
ATOM 1183 C CA . GLU A 1 160 ? 19.993 -8.879 3.414 1.00 88.12 160 GLU A CA 1
ATOM 1184 C C . GLU A 1 160 ? 19.400 -10.076 2.661 1.00 88.12 160 GLU A C 1
ATOM 1186 O O . GLU A 1 160 ? 18.232 -10.079 2.271 1.00 88.12 160 GLU A O 1
ATOM 1191 N N . VAL A 1 161 ? 20.220 -11.107 2.452 1.00 82.38 161 VAL A N 1
ATOM 1192 C CA . VAL A 1 161 ? 19.804 -12.397 1.888 1.00 82.38 161 VAL A CA 1
ATOM 1193 C C . VAL A 1 161 ? 20.403 -13.493 2.750 1.00 82.38 161 VAL A C 1
ATOM 1195 O O . VAL A 1 161 ? 21.626 -13.592 2.872 1.00 82.38 161 VAL A O 1
ATOM 1198 N N . ASP A 1 162 ? 19.538 -14.311 3.347 1.00 80.25 162 ASP A N 1
ATOM 1199 C CA . ASP A 1 162 ? 19.909 -15.408 4.248 1.00 80.25 162 ASP A CA 1
ATOM 1200 C C . ASP A 1 162 ? 20.820 -14.957 5.410 1.00 80.25 162 ASP A C 1
ATOM 1202 O O . ASP A 1 162 ? 21.858 -15.564 5.678 1.00 80.25 162 ASP A O 1
ATOM 1206 N N . GLY A 1 163 ? 20.481 -13.848 6.079 1.00 77.19 163 GLY A N 1
ATOM 1207 C CA . GLY A 1 163 ? 21.262 -13.338 7.215 1.00 77.19 163 GLY A CA 1
ATOM 1208 C C . GLY A 1 163 ? 22.570 -12.641 6.832 1.00 77.19 163 GLY A C 1
ATOM 1209 O O . GLY A 1 163 ? 23.364 -12.299 7.704 1.00 77.19 163 GLY A O 1
ATOM 1210 N N . THR A 1 164 ? 22.846 -12.470 5.534 1.00 83.06 164 THR A N 1
ATOM 1211 C CA . THR A 1 164 ? 24.085 -11.857 5.045 1.00 83.06 164 THR A CA 1
ATOM 1212 C C . THR A 1 164 ? 23.779 -10.660 4.157 1.00 83.06 164 THR A C 1
ATOM 1214 O O . THR A 1 164 ? 23.004 -10.776 3.209 1.00 83.06 164 THR A O 1
ATOM 1217 N N . SER A 1 165 ? 24.438 -9.528 4.409 1.00 87.25 165 SER A N 1
ATOM 1218 C CA . SER A 1 165 ? 24.379 -8.375 3.507 1.00 87.25 165 SER A CA 1
ATOM 1219 C C . SER A 1 165 ? 25.040 -8.716 2.169 1.00 87.25 165 SER A C 1
ATOM 1221 O O . SER A 1 165 ? 26.170 -9.215 2.113 1.00 87.25 165 SER A O 1
ATOM 1223 N N . ARG A 1 166 ? 24.305 -8.496 1.082 1.00 91.44 166 ARG A N 1
ATOM 1224 C CA . ARG A 1 166 ? 24.727 -8.736 -0.300 1.00 91.44 166 ARG A CA 1
ATOM 1225 C C . ARG A 1 166 ? 24.625 -7.439 -1.084 1.00 91.44 166 ARG A C 1
ATOM 1227 O O . ARG A 1 166 ? 23.805 -6.593 -0.751 1.00 91.44 166 ARG A O 1
ATOM 1234 N N . LEU A 1 167 ? 25.456 -7.304 -2.117 1.00 91.06 167 LEU A N 1
ATOM 1235 C CA . LEU A 1 167 ? 25.559 -6.097 -2.936 1.00 91.06 167 LEU A CA 1
ATOM 1236 C C . LEU A 1 167 ? 25.368 -6.437 -4.411 1.00 91.06 167 LEU A C 1
ATOM 1238 O O . LEU A 1 167 ? 25.939 -7.414 -4.905 1.00 91.06 167 LEU A O 1
ATOM 1242 N N . TRP A 1 168 ? 24.628 -5.595 -5.122 1.00 90.50 168 TRP A N 1
ATOM 1243 C CA . TRP A 1 168 ? 24.400 -5.702 -6.557 1.00 90.50 168 TRP A CA 1
ATOM 1244 C C . TRP A 1 168 ? 24.665 -4.382 -7.255 1.00 90.50 168 TRP A C 1
ATOM 1246 O O . TRP A 1 168 ? 24.437 -3.307 -6.707 1.00 90.50 168 TRP A O 1
ATOM 1256 N N . ARG A 1 169 ? 25.132 -4.480 -8.492 1.00 85.75 169 ARG A N 1
ATOM 1257 C CA . ARG A 1 169 ? 25.337 -3.342 -9.380 1.00 85.75 169 ARG A CA 1
ATOM 1258 C C . ARG A 1 169 ? 23.999 -2.809 -9.887 1.00 85.75 169 ARG A C 1
ATOM 1260 O O . ARG A 1 169 ? 23.127 -3.599 -10.257 1.00 85.75 169 ARG A O 1
ATOM 1267 N N . ALA A 1 170 ? 23.858 -1.485 -9.904 1.00 77.00 170 ALA A N 1
ATOM 1268 C CA . ALA A 1 170 ? 22.660 -0.769 -10.339 1.00 77.00 170 ALA A CA 1
ATOM 1269 C C . ALA A 1 170 ? 22.142 -1.214 -11.715 1.00 77.00 170 ALA A C 1
ATOM 1271 O O . ALA A 1 170 ? 20.933 -1.320 -11.930 1.00 77.00 170 ALA A O 1
ATOM 1272 N N . CYS A 1 171 ? 23.058 -1.484 -12.636 1.00 69.75 171 CYS A N 1
ATOM 1273 C CA . CYS A 1 171 ? 22.810 -1.823 -14.020 1.00 69.75 171 CYS A CA 1
ATOM 1274 C C . CYS A 1 171 ? 22.950 -3.333 -14.230 1.00 69.75 171 CYS A C 1
ATOM 1276 O O . CYS A 1 171 ? 24.023 -3.927 -14.110 1.00 69.75 171 CYS A O 1
ATOM 1278 N N . GLY A 1 172 ? 21.845 -3.970 -14.613 1.00 66.12 172 GLY A N 1
ATOM 1279 C CA . GLY A 1 172 ? 21.831 -5.372 -15.023 1.00 66.12 172 GLY A CA 1
ATOM 1280 C C . GLY A 1 172 ? 21.812 -6.377 -13.872 1.00 66.12 172 GLY A C 1
ATOM 1281 O O . GLY A 1 172 ? 21.903 -7.574 -14.139 1.00 66.12 172 GLY A O 1
ATOM 1282 N N . GLY A 1 173 ? 21.681 -5.927 -12.618 1.00 75.75 173 GLY A N 1
ATOM 1283 C CA . GLY A 1 173 ? 21.367 -6.810 -11.492 1.00 75.75 173 GLY A CA 1
ATOM 1284 C C . GLY A 1 173 ? 22.508 -7.718 -11.028 1.00 75.75 173 GLY A C 1
ATOM 1285 O O . GLY A 1 173 ? 22.262 -8.684 -10.308 1.00 75.75 173 GLY A O 1
ATOM 1286 N N . LYS A 1 174 ? 23.750 -7.467 -11.452 1.00 83.94 174 LYS A N 1
ATOM 1287 C CA . LYS A 1 174 ? 24.884 -8.361 -11.173 1.00 83.94 174 LYS A CA 1
ATOM 1288 C C . LYS A 1 174 ? 25.316 -8.300 -9.714 1.00 83.94 174 LYS A C 1
ATOM 1290 O O . LYS A 1 174 ? 25.542 -7.212 -9.189 1.00 83.94 174 LYS A O 1
ATOM 1295 N N . HIS A 1 175 ? 25.492 -9.460 -9.079 1.00 88.06 175 HIS A N 1
ATOM 1296 C CA . HIS A 1 175 ? 26.073 -9.517 -7.734 1.00 88.06 175 HIS A CA 1
ATOM 1297 C C . HIS A 1 175 ? 27.524 -9.016 -7.766 1.00 88.06 175 HIS A C 1
ATOM 1299 O O . HIS A 1 175 ? 28.295 -9.418 -8.638 1.00 88.06 175 HIS A O 1
ATOM 1305 N N . LEU A 1 176 ? 27.917 -8.178 -6.804 1.00 83.44 176 LEU A N 1
ATOM 1306 C CA . LEU A 1 176 ? 29.213 -7.487 -6.810 1.00 83.44 176 LEU A CA 1
ATOM 1307 C C . LEU A 1 176 ? 30.410 -8.456 -6.822 1.00 83.44 176 LEU A C 1
ATOM 1309 O O . LEU A 1 176 ? 31.431 -8.168 -7.435 1.00 83.44 176 LEU A O 1
ATOM 1313 N N . LEU A 1 177 ? 30.271 -9.635 -6.204 1.00 80.06 177 LEU A N 1
ATOM 1314 C CA . LEU A 1 177 ? 31.297 -10.693 -6.214 1.00 80.06 177 LEU A CA 1
ATOM 1315 C C . LEU A 1 177 ? 31.163 -11.686 -7.388 1.00 80.06 177 LEU A C 1
ATOM 1317 O O . LEU A 1 177 ? 31.759 -12.758 -7.345 1.00 80.06 177 LEU A O 1
ATOM 1321 N N . ASN A 1 178 ? 30.369 -11.368 -8.419 1.00 79.44 178 ASN A N 1
ATOM 1322 C CA . ASN A 1 178 ? 30.115 -12.213 -9.599 1.00 79.44 178 ASN A CA 1
ATOM 1323 C C . ASN A 1 178 ? 29.598 -13.626 -9.268 1.00 79.44 178 ASN A C 1
ATOM 1325 O O . ASN A 1 178 ? 29.949 -14.615 -9.908 1.00 79.44 178 ASN A O 1
ATOM 1329 N N . TRP A 1 179 ? 28.745 -13.730 -8.252 1.00 80.38 179 TRP A N 1
ATOM 1330 C CA . TRP A 1 179 ? 28.046 -14.971 -7.941 1.00 80.38 179 TRP A CA 1
ATOM 1331 C C . TRP A 1 179 ? 26.750 -15.030 -8.742 1.00 80.38 179 TRP A C 1
ATOM 1333 O O . TRP A 1 179 ? 25.721 -14.534 -8.298 1.00 80.38 179 TRP A O 1
ATOM 1343 N N . ASP A 1 180 ? 26.810 -15.641 -9.926 1.00 74.88 180 ASP A N 1
ATOM 1344 C CA . ASP A 1 180 ? 25.727 -15.602 -10.922 1.00 74.88 180 ASP A CA 1
ATOM 1345 C C . ASP A 1 180 ? 24.364 -16.109 -10.406 1.00 74.88 180 ASP A C 1
ATOM 1347 O O . ASP A 1 180 ? 23.317 -15.687 -10.901 1.00 74.88 180 ASP A O 1
ATOM 1351 N N . TYR A 1 181 ? 24.348 -17.002 -9.409 1.00 75.12 181 TYR A N 1
ATOM 1352 C CA . TYR A 1 181 ? 23.109 -17.503 -8.793 1.00 75.12 181 TYR A CA 1
ATOM 1353 C C . TYR A 1 181 ? 22.382 -16.438 -7.955 1.00 75.12 181 TYR A C 1
ATOM 1355 O O . TYR A 1 181 ? 21.169 -16.525 -7.765 1.00 75.12 181 TYR A O 1
ATOM 1363 N N . LEU A 1 182 ? 23.110 -15.417 -7.497 1.00 83.56 182 LEU A N 1
ATOM 1364 C CA . LEU A 1 182 ? 22.583 -14.260 -6.781 1.00 83.56 182 LEU A CA 1
ATOM 1365 C C . LEU A 1 182 ? 22.235 -13.095 -7.706 1.00 83.56 182 LEU A C 1
ATOM 1367 O O . LEU A 1 182 ? 21.712 -12.106 -7.209 1.00 83.56 182 LEU A O 1
ATOM 1371 N N . ASP A 1 183 ? 22.493 -13.174 -9.014 1.00 85.25 183 ASP A N 1
ATOM 1372 C CA . ASP A 1 183 ? 22.088 -12.117 -9.945 1.00 85.25 183 ASP A CA 1
ATOM 1373 C C . ASP A 1 183 ? 20.591 -11.837 -9.836 1.00 85.25 183 ASP A C 1
ATOM 1375 O O . ASP A 1 183 ? 19.783 -12.767 -9.865 1.00 85.25 183 ASP A O 1
ATOM 1379 N N . LEU A 1 184 ? 20.221 -10.564 -9.795 1.00 84.44 184 LEU A N 1
ATOM 1380 C CA . LEU A 1 184 ? 18.836 -10.139 -9.904 1.00 84.44 184 LEU A CA 1
ATOM 1381 C C . LEU A 1 184 ? 18.418 -10.208 -11.374 1.00 84.44 184 LEU A C 1
ATOM 1383 O O . LEU A 1 184 ? 19.087 -9.662 -12.250 1.00 84.44 184 LEU A O 1
ATOM 1387 N N . ILE A 1 185 ? 17.320 -10.911 -11.646 1.00 81.75 185 ILE A N 1
ATOM 1388 C CA . ILE A 1 185 ? 16.848 -11.182 -13.014 1.00 81.75 185 ILE A CA 1
ATOM 1389 C C . ILE A 1 185 ? 15.501 -10.531 -13.333 1.00 81.75 185 ILE A C 1
ATOM 1391 O O . ILE A 1 185 ? 15.150 -10.413 -14.503 1.00 81.75 185 ILE A O 1
ATOM 1395 N N . ALA A 1 186 ? 14.748 -10.127 -12.311 1.00 80.19 186 ALA A N 1
ATOM 1396 C CA . ALA A 1 186 ? 13.470 -9.439 -12.448 1.00 80.19 186 ALA A CA 1
ATOM 1397 C C . ALA A 1 186 ? 13.131 -8.691 -11.155 1.00 80.19 186 ALA A C 1
ATOM 1399 O O . ALA A 1 186 ? 13.576 -9.083 -10.075 1.00 80.19 186 ALA A O 1
ATOM 1400 N N . GLU A 1 187 ? 12.316 -7.646 -11.256 1.00 82.94 187 GLU A N 1
ATOM 1401 C CA . GLU A 1 187 ? 11.635 -7.060 -10.100 1.00 82.94 187 GLU A CA 1
ATOM 1402 C C . GLU A 1 187 ? 10.587 -8.053 -9.569 1.00 82.94 187 GLU A C 1
ATOM 1404 O O . GLU A 1 187 ? 9.936 -8.766 -10.338 1.00 82.94 187 GLU A O 1
ATOM 1409 N N . TRP A 1 188 ? 10.462 -8.160 -8.248 1.00 79.62 188 TRP A N 1
ATOM 1410 C CA . TRP A 1 188 ? 9.473 -9.014 -7.603 1.00 79.62 188 TRP A CA 1
ATOM 1411 C C . TRP A 1 188 ? 8.154 -8.240 -7.505 1.00 79.62 188 TRP A C 1
ATOM 1413 O O . TRP A 1 188 ? 8.137 -7.194 -6.855 1.00 79.62 188 TRP A O 1
ATOM 1423 N N . PRO A 1 189 ? 7.049 -8.728 -8.096 1.00 64.81 189 PRO A N 1
ATOM 1424 C CA . PRO A 1 189 ? 5.781 -8.014 -8.057 1.00 64.81 189 PRO A CA 1
ATOM 1425 C C . PRO A 1 189 ? 5.309 -7.853 -6.610 1.00 64.81 189 PRO A C 1
ATOM 1427 O O . PRO A 1 189 ? 5.266 -8.814 -5.838 1.00 64.81 189 PRO A O 1
ATOM 1430 N N . THR A 1 190 ? 4.973 -6.628 -6.225 1.00 55.59 190 THR A N 1
ATOM 1431 C CA . THR A 1 190 ? 4.225 -6.362 -4.998 1.00 55.59 190 THR A CA 1
ATOM 1432 C C . THR A 1 190 ? 2.776 -6.779 -5.220 1.00 55.59 190 THR A C 1
ATOM 1434 O O . THR A 1 190 ? 2.181 -6.394 -6.226 1.00 55.59 190 THR A O 1
ATOM 1437 N N . ASP A 1 191 ? 2.208 -7.565 -4.302 1.00 38.84 191 ASP A N 1
ATOM 1438 C CA . ASP A 1 191 ? 0.795 -7.961 -4.330 1.00 38.84 191 ASP A CA 1
ATOM 1439 C C . ASP A 1 191 ? -0.110 -6.740 -4.095 1.00 38.84 191 ASP A C 1
ATOM 1441 O O . ASP A 1 191 ? -0.616 -6.496 -3.004 1.00 38.84 191 ASP A O 1
ATOM 1445 N N . THR A 1 192 ? -0.314 -5.960 -5.149 1.00 37.50 192 THR A N 1
ATOM 1446 C CA . THR A 1 192 ? -1.438 -5.043 -5.323 1.00 37.50 192 THR A CA 1
ATOM 1447 C C . THR A 1 192 ? -2.016 -5.325 -6.697 1.00 37.50 192 THR A C 1
ATOM 1449 O O . THR A 1 192 ? -1.724 -4.648 -7.680 1.00 37.50 192 THR A O 1
ATOM 1452 N N . ALA A 1 193 ? -2.801 -6.395 -6.771 1.00 30.25 193 ALA A N 1
ATOM 1453 C CA . ALA A 1 193 ? -3.738 -6.577 -7.859 1.00 30.25 193 ALA A CA 1
ATOM 1454 C C . ALA A 1 193 ? -4.890 -5.582 -7.659 1.00 30.25 193 ALA A C 1
ATOM 1456 O O . ALA A 1 193 ? -5.697 -5.778 -6.758 1.00 30.25 193 ALA A O 1
ATOM 1457 N N . ASP A 1 194 ? -4.956 -4.534 -8.484 1.00 31.12 194 ASP A N 1
ATOM 1458 C CA . ASP A 1 194 ? -6.236 -4.094 -9.043 1.00 31.12 194 ASP A CA 1
ATOM 1459 C C . ASP A 1 194 ? -6.080 -3.254 -10.326 1.00 31.12 194 ASP A C 1
ATOM 1461 O O . ASP A 1 194 ? -5.390 -2.241 -10.378 1.00 31.12 194 ASP A O 1
ATOM 1465 N N . THR A 1 195 ? -6.746 -3.773 -11.360 1.00 31.11 195 THR A N 1
ATOM 1466 C CA . THR A 1 195 ? -7.329 -3.191 -12.583 1.00 31.11 195 THR A CA 1
ATOM 1467 C C . THR A 1 195 ? -6.671 -2.021 -13.337 1.00 31.11 195 THR A C 1
ATOM 1469 O O . THR A 1 195 ? -6.571 -0.890 -12.881 1.00 31.11 195 THR A O 1
ATOM 1472 N N . THR A 1 196 ? -6.407 -2.316 -14.612 1.00 33.25 196 THR A N 1
ATOM 1473 C CA . THR A 1 196 ? -6.053 -1.463 -15.758 1.00 33.25 196 THR A CA 1
ATOM 1474 C C . THR A 1 196 ? -6.824 -0.143 -15.923 1.00 33.25 196 THR A C 1
ATOM 1476 O O . THR A 1 196 ? -8.050 -0.161 -16.040 1.00 33.25 196 THR A O 1
ATOM 1479 N N . ALA A 1 197 ? -6.091 0.945 -16.194 1.00 25.88 197 ALA A N 1
ATOM 1480 C CA . ALA A 1 197 ? -6.442 1.932 -17.220 1.00 25.88 197 ALA A CA 1
ATOM 1481 C C . ALA A 1 197 ? -5.168 2.526 -17.859 1.00 25.88 197 ALA A C 1
ATOM 1483 O O . ALA A 1 197 ? -4.168 2.765 -17.196 1.00 25.88 197 ALA A O 1
ATOM 1484 N N . SER A 1 198 ? -5.240 2.690 -19.176 1.00 36.94 198 SER A N 1
ATOM 1485 C CA . SER A 1 198 ? -4.213 3.108 -20.136 1.00 36.94 198 SER A CA 1
ATOM 1486 C C . SER A 1 198 ? -3.709 4.546 -19.944 1.00 36.94 198 SER A C 1
ATOM 1488 O O . SER A 1 198 ? -4.540 5.448 -19.869 1.00 36.94 198 SER A O 1
ATOM 1490 N N . ASN A 1 199 ? -2.396 4.794 -20.051 1.00 30.56 199 ASN A N 1
ATOM 1491 C CA . ASN A 1 199 ? -1.876 6.055 -20.596 1.00 30.56 199 ASN A CA 1
ATOM 1492 C C . ASN A 1 199 ? -0.484 5.924 -21.251 1.00 30.56 199 ASN A C 1
ATOM 1494 O O . ASN A 1 199 ? 0.434 5.296 -20.729 1.00 30.56 199 ASN A O 1
ATOM 1498 N N . ASP A 1 200 ? -0.366 6.558 -22.419 1.00 28.72 200 ASP A N 1
ATOM 1499 C CA . ASP A 1 200 ? 0.887 7.005 -23.017 1.00 28.72 200 ASP A CA 1
ATOM 1500 C C . ASP A 1 200 ? 1.489 8.157 -22.190 1.00 28.72 200 ASP A C 1
ATOM 1502 O O . ASP A 1 200 ? 0.770 9.045 -21.732 1.00 28.72 200 ASP A O 1
ATOM 1506 N N . ASN A 1 201 ? 2.823 8.153 -22.135 1.00 30.83 201 ASN A N 1
ATOM 1507 C CA . ASN A 1 201 ? 3.771 9.218 -21.788 1.00 30.83 201 ASN A CA 1
ATOM 1508 C C . ASN A 1 201 ? 3.868 9.792 -20.355 1.00 30.83 201 ASN A C 1
ATOM 1510 O O . ASN A 1 201 ? 2.927 10.309 -19.767 1.00 30.83 201 ASN A O 1
ATOM 1514 N N . GLU A 1 202 ? 5.149 9.832 -19.956 1.00 24.72 202 GLU A N 1
ATOM 1515 C CA . GLU A 1 202 ? 5.822 10.497 -18.831 1.00 24.72 202 GLU A CA 1
ATOM 1516 C C . GLU A 1 202 ? 5.856 9.717 -17.497 1.00 24.72 202 GLU A C 1
ATOM 1518 O O . GLU A 1 202 ? 4.814 9.453 -16.898 1.00 24.72 202 GLU A O 1
ATOM 1523 N N . PRO A 1 203 ? 7.051 9.295 -17.015 1.00 32.06 203 PRO A N 1
ATOM 1524 C CA . PRO A 1 203 ? 7.155 8.632 -15.724 1.00 32.06 203 PRO A CA 1
ATOM 1525 C C . PRO A 1 203 ? 6.745 9.628 -14.633 1.00 32.06 203 PRO A C 1
ATOM 1527 O O . PRO A 1 203 ? 7.287 10.737 -14.602 1.00 32.06 203 PRO A O 1
ATOM 1530 N N . PRO A 1 204 ? 5.822 9.260 -13.727 1.00 31.22 204 PRO A N 1
ATOM 1531 C CA . PRO A 1 204 ? 5.506 10.112 -12.601 1.00 31.22 204 PRO A CA 1
ATOM 1532 C C . PRO A 1 204 ? 6.792 10.286 -11.798 1.00 31.22 204 PRO A C 1
ATOM 1534 O O . PRO A 1 204 ? 7.428 9.309 -11.391 1.00 31.22 204 PRO A O 1
ATOM 1537 N N . VAL A 1 205 ? 7.191 11.544 -11.611 1.00 33.72 205 VAL A N 1
ATOM 1538 C CA . VAL A 1 205 ? 8.093 11.947 -10.533 1.00 33.72 205 VAL A CA 1
ATOM 1539 C C . VAL A 1 205 ? 7.610 11.203 -9.297 1.00 33.72 205 VAL A C 1
ATOM 1541 O O . VAL A 1 205 ? 6.439 11.343 -8.944 1.00 33.72 205 VAL A O 1
ATOM 1544 N N . ALA A 1 206 ? 8.467 10.343 -8.733 1.00 39.59 206 ALA A N 1
ATOM 1545 C CA . ALA A 1 206 ? 8.128 9.534 -7.570 1.00 39.59 206 ALA A CA 1
ATOM 1546 C C . ALA A 1 206 ? 7.449 10.447 -6.550 1.00 39.59 206 ALA A C 1
ATOM 1548 O O . ALA A 1 206 ? 8.053 11.429 -6.112 1.00 39.59 206 ALA A O 1
ATOM 1549 N N . GLU A 1 207 ? 6.169 10.186 -6.275 1.00 43.84 207 GLU A N 1
ATOM 1550 C CA . GLU A 1 207 ? 5.432 11.038 -5.359 1.00 43.84 207 GLU A CA 1
ATOM 1551 C C . GLU A 1 207 ? 6.171 11.042 -4.018 1.00 43.84 207 GLU A C 1
ATOM 1553 O O . GLU A 1 207 ? 6.647 9.989 -3.571 1.00 43.84 207 GLU A O 1
ATOM 1558 N N . PRO A 1 208 ? 6.316 12.218 -3.394 1.00 50.22 208 PRO A N 1
ATOM 1559 C CA . PRO A 1 208 ? 7.010 12.340 -2.131 1.00 50.22 208 PRO A CA 1
ATOM 1560 C C . PRO A 1 208 ? 6.421 11.365 -1.110 1.00 50.22 208 PRO A C 1
ATOM 1562 O O . PRO A 1 208 ? 5.217 11.387 -0.851 1.00 50.22 208 PRO A O 1
ATOM 1565 N N . ARG A 1 209 ? 7.261 10.484 -0.540 1.00 67.19 209 ARG A N 1
ATOM 1566 C CA . ARG A 1 209 ? 6.807 9.394 0.352 1.00 67.19 209 ARG A CA 1
ATOM 1567 C C . ARG A 1 209 ? 6.094 9.924 1.603 1.00 67.19 209 ARG A C 1
ATOM 1569 O O . ARG A 1 209 ? 5.315 9.198 2.215 1.00 67.19 209 ARG A O 1
ATOM 1576 N N . PHE A 1 210 ? 6.365 11.176 1.965 1.00 77.12 210 PHE A N 1
ATOM 1577 C CA . PHE A 1 210 ? 5.793 11.874 3.105 1.00 77.12 210 PHE A CA 1
ATOM 1578 C C . PHE A 1 210 ? 5.534 13.336 2.739 1.00 77.12 210 PHE A C 1
ATOM 1580 O O . PHE A 1 210 ? 6.394 13.979 2.143 1.00 77.12 210 PHE A O 1
ATOM 1587 N N . LYS A 1 211 ? 4.386 13.880 3.140 1.00 82.62 211 LYS A N 1
ATOM 1588 C CA . LYS A 1 211 ? 4.050 15.310 3.038 1.00 82.62 211 LYS A CA 1
ATOM 1589 C C . 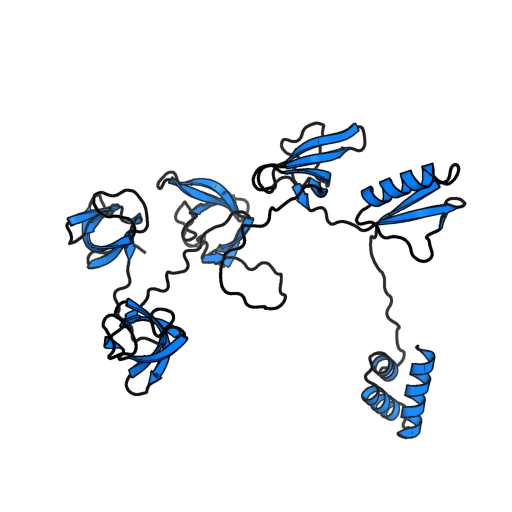LYS A 1 211 ? 3.748 15.900 4.410 1.00 82.62 211 LYS A C 1
ATOM 1591 O O . LYS A 1 211 ? 3.396 15.191 5.351 1.00 82.62 211 LYS A O 1
ATOM 1596 N N . VAL A 1 212 ? 3.848 17.225 4.523 1.00 82.81 212 VAL A N 1
ATOM 1597 C CA . VAL A 1 212 ? 3.477 17.947 5.751 1.00 82.81 212 VAL A CA 1
ATOM 1598 C C . VAL A 1 212 ? 2.044 17.599 6.159 1.00 82.81 212 VAL A C 1
ATOM 1600 O O . VAL A 1 212 ? 1.113 17.704 5.362 1.00 82.81 212 VAL A O 1
ATOM 1603 N N . GLY A 1 213 ? 1.880 17.199 7.418 1.00 77.38 213 GLY A N 1
ATOM 1604 C CA . GLY A 1 213 ? 0.624 16.731 7.996 1.00 77.38 213 GLY A CA 1
ATOM 1605 C C . GLY A 1 213 ? 0.443 15.213 7.979 1.00 77.38 213 GLY A C 1
ATOM 1606 O O . GLY A 1 213 ? -0.486 14.732 8.629 1.00 77.38 213 GLY A O 1
ATOM 1607 N N . ASP A 1 214 ? 1.311 14.456 7.301 1.00 81.25 214 ASP A N 1
ATOM 1608 C CA . ASP A 1 214 ? 1.216 13.000 7.317 1.00 81.25 214 ASP A CA 1
ATOM 1609 C C . ASP A 1 214 ? 1.470 12.453 8.728 1.00 81.25 214 ASP A C 1
ATOM 1611 O O . ASP A 1 214 ? 2.463 12.825 9.369 1.00 81.25 214 ASP A O 1
ATOM 1615 N N . PRO A 1 215 ? 0.594 11.564 9.224 1.00 80.75 215 PRO A N 1
ATOM 1616 C CA . PRO A 1 215 ? 0.822 10.862 10.470 1.00 80.75 215 PRO A CA 1
ATOM 1617 C C . PRO A 1 215 ? 1.867 9.778 10.241 1.00 80.75 215 PRO A C 1
ATOM 1619 O O . PRO A 1 215 ? 1.784 8.997 9.291 1.00 80.75 215 PRO A O 1
ATOM 1622 N N . ILE A 1 216 ? 2.845 9.716 11.135 1.00 87.69 216 ILE A N 1
ATOM 1623 C CA . ILE A 1 216 ? 3.977 8.805 11.023 1.00 87.69 216 ILE A CA 1
ATOM 1624 C C . ILE A 1 216 ? 4.147 7.969 12.283 1.00 87.69 216 ILE A C 1
ATOM 1626 O O . ILE A 1 216 ? 3.694 8.331 13.374 1.00 87.69 216 ILE A O 1
ATOM 1630 N N . ARG A 1 217 ? 4.794 6.819 12.116 1.00 86.06 217 ARG A N 1
ATOM 1631 C CA . ARG A 1 217 ? 5.237 5.942 13.197 1.00 86.06 217 ARG A CA 1
ATOM 1632 C C . ARG A 1 217 ? 6.731 5.711 13.050 1.00 86.06 217 ARG A C 1
ATOM 1634 O O . ARG A 1 217 ? 7.189 5.386 11.958 1.00 86.06 217 ARG A O 1
ATOM 1641 N N . VAL A 1 218 ? 7.476 5.842 14.142 1.00 85.88 218 VAL A N 1
ATOM 1642 C CA . VAL A 1 218 ? 8.897 5.490 14.187 1.00 85.88 218 VAL A CA 1
ATOM 1643 C C . VAL A 1 218 ? 9.030 3.976 14.077 1.00 85.88 218 VAL A C 1
ATOM 1645 O O . VAL A 1 218 ? 8.428 3.236 14.855 1.00 85.88 218 VAL A O 1
ATOM 1648 N N . ILE A 1 219 ? 9.821 3.513 13.116 1.00 88.12 219 ILE A N 1
ATOM 1649 C CA . ILE A 1 219 ? 10.157 2.094 12.931 1.00 88.12 219 ILE A CA 1
ATOM 1650 C C . ILE A 1 219 ? 11.597 1.801 13.343 1.00 88.12 219 ILE A C 1
ATOM 1652 O O . ILE A 1 219 ? 11.861 0.731 13.884 1.00 88.12 219 ILE A O 1
ATOM 1656 N N . ASP A 1 220 ? 12.494 2.775 13.182 1.00 87.44 220 ASP A N 1
ATOM 1657 C CA . ASP A 1 220 ? 13.867 2.708 13.667 1.00 87.44 220 ASP A CA 1
ATOM 1658 C C . ASP A 1 220 ? 14.190 3.969 14.489 1.00 87.44 220 ASP A C 1
ATOM 1660 O O . ASP A 1 220 ? 14.265 5.063 13.928 1.00 87.44 220 ASP A O 1
ATOM 1664 N N . PRO A 1 221 ? 14.375 3.846 15.816 1.00 86.06 221 PRO A N 1
ATOM 1665 C CA . PRO A 1 221 ? 14.695 4.973 16.679 1.00 86.06 221 PRO A CA 1
ATOM 1666 C C . PRO A 1 221 ? 16.168 5.408 16.579 1.00 86.06 221 PRO A C 1
ATOM 1668 O O . PRO A 1 221 ? 16.576 6.329 17.292 1.00 86.06 221 PRO A O 1
ATOM 1671 N N . SER A 1 222 ? 16.994 4.759 15.748 1.00 83.88 222 SER A N 1
ATOM 1672 C CA . SER A 1 222 ? 18.405 5.112 15.598 1.00 83.88 222 SER A CA 1
ATOM 1673 C C . SER A 1 222 ? 18.577 6.597 15.249 1.00 83.88 222 SER A C 1
ATOM 1675 O O . SER A 1 222 ? 17.876 7.156 14.416 1.00 83.88 222 SER A O 1
ATOM 1677 N N . GLY A 1 223 ? 19.494 7.292 15.923 1.00 81.06 223 GLY A N 1
ATOM 1678 C CA . GLY A 1 223 ? 19.775 8.706 15.645 1.00 81.06 223 GLY A CA 1
ATOM 1679 C C . GLY A 1 223 ? 18.736 9.721 16.146 1.00 81.06 223 GLY A C 1
ATOM 1680 O O . GLY A 1 223 ? 19.046 10.915 16.142 1.00 81.06 223 GLY A O 1
ATOM 1681 N N . PHE A 1 224 ? 17.571 9.289 16.642 1.00 83.25 224 PHE A N 1
ATOM 1682 C CA . PHE A 1 224 ? 16.655 10.172 17.364 1.00 83.25 224 PHE A CA 1
ATOM 1683 C C . PHE A 1 224 ? 17.172 10.472 18.777 1.00 83.25 224 PHE A C 1
ATOM 1685 O O . PHE A 1 224 ? 17.902 9.698 19.400 1.00 83.25 224 PHE A O 1
ATOM 1692 N N . ARG A 1 225 ? 16.810 11.649 19.285 1.00 81.69 225 ARG A N 1
ATOM 1693 C CA . ARG A 1 225 ? 17.157 12.133 20.625 1.00 81.69 225 ARG A CA 1
ATOM 1694 C C . ARG A 1 225 ? 15.992 11.903 21.591 1.00 81.69 225 ARG A C 1
ATOM 1696 O O . ARG A 1 225 ? 14.906 11.504 21.192 1.00 81.69 225 ARG A O 1
ATOM 1703 N N . PHE A 1 226 ? 16.226 12.187 22.872 1.00 80.94 226 PHE A N 1
ATOM 1704 C CA . PHE A 1 226 ? 15.186 12.226 23.914 1.00 80.94 226 PHE A CA 1
ATOM 1705 C C . PHE A 1 226 ? 14.469 10.896 24.181 1.00 80.94 226 PHE A C 1
ATOM 1707 O O . PHE A 1 226 ? 13.333 10.884 24.633 1.00 80.94 226 PHE A O 1
ATOM 1714 N N . GLY A 1 227 ? 15.150 9.770 23.955 1.00 77.19 227 GLY A N 1
ATOM 1715 C CA . GLY A 1 227 ? 14.623 8.458 24.332 1.00 77.19 227 GLY A CA 1
ATOM 1716 C C . GLY A 1 227 ? 13.501 7.938 23.434 1.00 77.19 227 GLY A C 1
ATOM 1717 O O . GLY A 1 227 ? 12.810 7.016 23.860 1.00 77.19 227 GLY A O 1
ATOM 1718 N N . THR A 1 228 ? 13.354 8.488 22.221 1.00 84.31 228 THR A N 1
ATOM 1719 C CA . THR A 1 228 ? 12.432 8.000 21.186 1.00 84.31 228 THR A CA 1
ATOM 1720 C C . THR A 1 228 ? 12.574 6.498 20.964 1.00 84.31 228 THR A C 1
ATOM 1722 O O . THR A 1 228 ? 13.684 5.965 20.912 1.00 84.31 228 THR A O 1
ATOM 1725 N N . LYS A 1 229 ? 11.442 5.813 20.814 1.00 82.44 229 LYS A N 1
ATOM 1726 C CA . LYS A 1 229 ? 11.362 4.361 20.643 1.00 82.44 229 LYS A CA 1
ATOM 1727 C C . LYS A 1 229 ? 10.647 4.009 19.346 1.00 82.44 229 LYS A C 1
ATOM 1729 O O . LYS A 1 229 ? 9.821 4.762 18.837 1.00 82.44 229 LYS A O 1
ATOM 1734 N N . ALA A 1 230 ? 10.937 2.815 18.831 1.00 83.56 230 ALA A N 1
ATOM 1735 C CA . ALA A 1 230 ? 10.105 2.225 17.791 1.00 83.56 230 ALA A CA 1
ATOM 1736 C C . ALA A 1 230 ? 8.654 2.134 18.293 1.00 83.56 230 ALA A C 1
ATOM 1738 O O . ALA A 1 230 ? 8.403 1.665 19.404 1.00 83.56 230 ALA A O 1
ATOM 1739 N N . GLY A 1 231 ? 7.709 2.578 17.470 1.00 76.06 231 GLY A N 1
ATOM 1740 C CA . GLY A 1 231 ? 6.294 2.682 17.808 1.00 76.06 231 GLY A CA 1
ATOM 1741 C C . GLY A 1 231 ? 5.831 4.092 18.175 1.00 76.06 231 GLY A C 1
ATOM 1742 O O . GLY A 1 231 ? 4.627 4.339 18.079 1.00 76.06 231 GLY A O 1
ATOM 1743 N N . ASP A 1 232 ? 6.745 5.010 18.512 1.00 80.88 232 ASP A N 1
ATOM 1744 C CA . ASP A 1 232 ? 6.396 6.405 18.792 1.00 80.88 232 ASP A CA 1
ATOM 1745 C C . ASP A 1 232 ? 5.718 7.037 17.573 1.00 80.88 232 ASP A C 1
ATOM 1747 O O . ASP A 1 232 ? 6.074 6.769 16.420 1.00 80.88 232 ASP A O 1
ATOM 1751 N N . ARG A 1 233 ? 4.702 7.860 17.827 1.00 83.50 233 ARG A N 1
ATOM 1752 C CA . ARG A 1 233 ? 3.867 8.463 16.785 1.00 83.50 233 ARG A CA 1
ATOM 1753 C C . ARG A 1 233 ? 4.098 9.956 16.696 1.00 83.50 233 ARG A C 1
ATOM 1755 O O . ARG A 1 233 ? 4.408 10.612 17.687 1.00 83.50 233 ARG A O 1
ATOM 1762 N N . GLY A 1 234 ? 3.900 10.492 15.504 1.00 84.69 234 GLY A N 1
ATOM 1763 C CA . GLY A 1 234 ? 4.034 11.914 15.264 1.00 84.69 234 GLY A CA 1
ATOM 1764 C C . GLY A 1 234 ? 3.422 12.351 13.952 1.00 84.69 234 GLY A C 1
ATOM 1765 O O . GLY A 1 234 ? 2.710 11.596 13.291 1.00 84.69 234 GLY A O 1
ATOM 1766 N N . VAL A 1 235 ? 3.731 13.584 13.576 1.00 85.50 235 VAL A N 1
ATOM 1767 C CA . VAL A 1 235 ? 3.310 14.182 12.309 1.00 85.50 235 VAL A CA 1
ATOM 1768 C C . VAL A 1 235 ? 4.488 14.836 11.613 1.00 85.50 235 VAL A C 1
ATOM 1770 O O . VAL A 1 235 ? 5.352 15.417 12.271 1.00 85.50 235 VAL A O 1
ATOM 1773 N N . VAL A 1 236 ? 4.509 14.781 10.285 1.00 87.31 236 VAL A N 1
ATOM 1774 C CA . VAL A 1 236 ? 5.468 15.542 9.478 1.00 87.31 236 VAL A CA 1
ATOM 1775 C C . VAL A 1 236 ? 5.112 17.024 9.553 1.00 87.31 236 VAL A C 1
ATOM 1777 O O . VAL A 1 236 ? 3.986 17.417 9.254 1.00 87.31 236 VAL A O 1
ATOM 1780 N N . THR A 1 237 ? 6.059 17.863 9.952 1.00 86.19 237 THR A N 1
ATOM 1781 C CA . THR A 1 237 ? 5.870 19.313 10.106 1.00 86.19 237 THR A CA 1
ATOM 1782 C C . THR A 1 237 ? 6.572 20.118 9.029 1.00 86.19 237 THR A C 1
ATOM 1784 O O . THR A 1 237 ? 6.129 21.223 8.712 1.00 86.19 237 THR A O 1
ATOM 1787 N N . LYS A 1 238 ? 7.629 19.567 8.431 1.00 83.50 238 LYS A N 1
ATOM 1788 C CA . LYS A 1 238 ? 8.316 20.176 7.297 1.00 83.50 238 LYS A CA 1
ATOM 1789 C C . LYS A 1 238 ? 8.923 19.114 6.400 1.00 83.50 238 LYS A C 1
ATOM 1791 O O . LYS A 1 238 ? 9.409 18.090 6.867 1.00 83.50 238 LYS A O 1
ATOM 1796 N N . ASP A 1 239 ? 8.908 19.409 5.114 1.00 79.56 239 ASP A N 1
ATOM 1797 C CA . ASP A 1 239 ? 9.445 18.556 4.073 1.00 79.56 239 ASP A CA 1
ATOM 1798 C C . ASP A 1 239 ? 10.638 19.255 3.400 1.00 79.56 239 ASP A C 1
ATOM 1800 O O . ASP A 1 239 ? 10.518 20.403 2.958 1.00 79.56 239 ASP A O 1
ATOM 1804 N N . TYR A 1 240 ? 11.791 18.583 3.375 1.00 70.31 240 TYR A N 1
ATOM 1805 C CA . TYR A 1 240 ? 12.981 19.006 2.647 1.00 70.31 240 TYR A CA 1
ATOM 1806 C C . TYR A 1 240 ? 13.134 18.066 1.445 1.00 70.31 240 TYR A C 1
ATOM 1808 O O . TYR A 1 240 ? 13.600 16.936 1.587 1.00 70.31 240 TYR A O 1
ATOM 1816 N N . ASP A 1 241 ? 12.724 18.539 0.269 1.00 63.66 241 ASP A N 1
ATOM 1817 C CA . ASP A 1 241 ? 12.819 17.835 -1.019 1.00 63.66 241 ASP A CA 1
ATOM 1818 C C . ASP A 1 241 ? 11.865 16.646 -1.220 1.00 63.66 241 ASP A C 1
ATOM 1820 O O . ASP A 1 241 ? 12.257 15.601 -1.742 1.00 63.66 241 ASP A O 1
ATOM 1824 N N . GLY A 1 242 ? 10.593 16.784 -0.845 1.00 59.78 242 GLY A N 1
ATOM 1825 C CA . GLY A 1 242 ? 9.592 15.771 -1.182 1.00 59.78 242 GLY A CA 1
ATOM 1826 C C . GLY A 1 242 ? 9.773 14.461 -0.406 1.00 59.78 242 GLY A C 1
ATOM 1827 O O . GLY A 1 242 ? 9.555 13.373 -0.931 1.00 59.78 242 GLY A O 1
ATOM 1828 N N . GLY A 1 243 ? 10.272 14.520 0.821 1.00 59.31 243 GLY A N 1
ATOM 1829 C CA . GLY A 1 243 ? 10.453 13.369 1.689 1.00 59.31 243 GLY A CA 1
ATOM 1830 C C . GLY A 1 243 ? 11.487 12.374 1.170 1.00 59.31 243 GLY A C 1
ATOM 1831 O O . GLY A 1 243 ? 11.453 11.219 1.584 1.00 59.31 243 GLY A O 1
ATOM 1832 N N . ALA A 1 244 ? 12.384 12.780 0.264 1.00 58.34 244 ALA A N 1
ATOM 1833 C CA . ALA A 1 244 ? 13.407 11.901 -0.303 1.00 58.34 244 ALA A CA 1
ATOM 1834 C C . ALA A 1 244 ? 14.625 11.737 0.622 1.00 58.34 244 ALA A C 1
ATOM 1836 O O . ALA A 1 244 ? 15.199 10.652 0.695 1.00 58.34 244 ALA A O 1
ATOM 1837 N N . SER A 1 245 ? 15.000 12.792 1.355 1.00 69.88 245 SER A N 1
ATOM 1838 C CA . SER A 1 245 ? 16.206 12.789 2.199 1.00 69.88 245 SER A CA 1
ATOM 1839 C C . SER A 1 245 ? 15.885 12.874 3.689 1.00 69.88 245 SER A C 1
ATOM 1841 O O . SER A 1 245 ? 16.305 12.013 4.465 1.00 69.88 245 SER A O 1
ATOM 1843 N N . PHE A 1 246 ? 15.133 13.898 4.099 1.00 81.88 246 PHE A N 1
ATOM 1844 C CA . PHE A 1 246 ? 14.791 14.147 5.499 1.00 81.88 246 PHE A CA 1
ATOM 1845 C C . PHE A 1 246 ? 13.458 14.882 5.615 1.00 81.88 246 PHE A C 1
ATOM 1847 O O . PHE A 1 246 ? 13.098 15.677 4.750 1.00 81.88 246 PHE A O 1
ATOM 1854 N N . VAL A 1 247 ? 12.763 14.673 6.727 1.00 83.88 247 VAL A N 1
ATOM 1855 C CA . VAL A 1 247 ? 11.570 15.437 7.105 1.00 83.88 247 VAL A CA 1
ATOM 1856 C C . VAL A 1 247 ? 11.687 15.904 8.553 1.00 83.88 247 VAL A C 1
ATOM 1858 O O . VAL A 1 247 ? 12.208 15.170 9.396 1.00 83.88 247 VAL A O 1
ATOM 1861 N N . ASP A 1 248 ? 11.200 17.109 8.859 1.00 88.06 248 ASP A N 1
ATOM 1862 C CA . ASP A 1 248 ? 10.959 17.477 10.256 1.00 88.06 248 ASP A CA 1
ATOM 1863 C C . ASP A 1 248 ? 9.674 16.788 10.706 1.00 88.06 248 ASP A C 1
ATOM 1865 O O . ASP A 1 248 ? 8.647 16.836 10.022 1.00 88.06 248 ASP A O 1
ATOM 1869 N N . ILE A 1 249 ? 9.730 16.167 11.875 1.00 87.94 249 ILE A N 1
ATOM 1870 C CA . ILE A 1 249 ? 8.601 15.522 12.523 1.00 87.94 249 ILE A CA 1
ATOM 1871 C C . ILE A 1 249 ? 8.411 16.081 13.924 1.00 87.94 249 ILE A C 1
ATOM 1873 O O . ILE A 1 249 ? 9.361 16.464 14.602 1.00 87.94 249 ILE A O 1
ATOM 1877 N N . ASN A 1 250 ? 7.168 16.068 14.375 1.00 86.81 250 ASN A N 1
ATOM 1878 C CA . ASN A 1 250 ? 6.805 16.294 15.760 1.00 86.81 250 ASN A CA 1
ATOM 1879 C C . ASN A 1 250 ? 6.322 14.972 16.343 1.00 86.81 250 ASN A C 1
ATOM 1881 O O . ASN A 1 250 ? 5.256 14.494 15.960 1.00 86.81 250 ASN A O 1
ATOM 1885 N N . LEU A 1 251 ? 7.104 14.388 17.248 1.00 83.31 251 LEU A N 1
ATOM 1886 C CA . LEU A 1 251 ? 6.734 13.170 17.964 1.00 83.31 251 LEU A CA 1
ATOM 1887 C C . LEU A 1 251 ? 5.944 13.520 19.223 1.00 83.31 251 LEU A C 1
ATOM 1889 O O . LEU A 1 251 ? 6.322 14.431 19.960 1.00 83.31 251 LEU A O 1
ATOM 1893 N N . ASN A 1 252 ? 4.866 12.783 19.476 1.00 73.56 252 ASN A N 1
ATOM 1894 C CA . ASN A 1 252 ? 4.088 12.875 20.703 1.00 73.56 252 ASN A CA 1
ATOM 1895 C C . ASN A 1 252 ? 4.744 11.978 21.758 1.00 73.56 252 ASN A C 1
ATOM 1897 O O . ASN A 1 252 ? 4.588 10.759 21.718 1.00 73.56 252 ASN A O 1
ATOM 1901 N N . HIS A 1 253 ? 5.498 12.574 22.683 1.00 64.62 253 HIS A N 1
ATOM 1902 C CA . HIS A 1 253 ? 6.136 11.855 23.781 1.00 64.62 253 HIS A CA 1
ATOM 1903 C C . HIS A 1 253 ? 5.248 11.899 25.033 1.00 64.62 253 HIS A C 1
ATOM 1905 O O . HIS A 1 253 ? 4.792 12.970 25.440 1.00 64.62 253 HIS A O 1
ATOM 1911 N N . GLU A 1 254 ? 5.011 10.743 25.659 1.00 54.34 254 GLU A N 1
ATOM 1912 C CA . GLU A 1 254 ? 4.077 10.613 26.791 1.00 54.34 254 GLU A CA 1
ATOM 1913 C C . GLU A 1 254 ? 4.476 11.465 28.008 1.00 54.34 254 GLU A C 1
ATOM 1915 O O . GLU A 1 254 ? 3.604 11.961 28.721 1.00 54.34 254 GLU A O 1
ATOM 1920 N N . THR A 1 255 ? 5.778 11.660 28.247 1.00 54.72 255 THR A N 1
ATOM 1921 C CA . THR A 1 255 ? 6.285 12.411 29.411 1.00 54.72 255 THR A CA 1
ATOM 1922 C C . THR A 1 255 ? 6.630 13.866 29.126 1.00 54.72 255 THR A C 1
ATOM 1924 O O . THR A 1 255 ? 6.562 14.686 30.038 1.00 54.72 255 THR A O 1
ATOM 1927 N N . ASP A 1 256 ? 6.981 14.203 27.885 1.00 55.72 256 ASP A N 1
ATOM 1928 C CA . ASP A 1 256 ? 7.641 15.480 27.560 1.00 55.72 256 ASP A CA 1
ATOM 1929 C C . ASP A 1 256 ? 6.868 16.320 26.530 1.00 55.72 256 ASP A C 1
ATOM 1931 O O . ASP A 1 256 ? 7.306 17.402 26.140 1.00 55.72 256 ASP A O 1
ATOM 1935 N N . GLY A 1 257 ? 5.690 15.849 26.108 1.00 64.69 257 GLY A N 1
ATOM 1936 C CA . GLY A 1 257 ? 4.864 16.520 25.111 1.00 64.69 257 GLY A CA 1
ATOM 1937 C C . GLY A 1 257 ? 5.418 16.370 23.694 1.00 64.69 257 GLY A C 1
ATOM 1938 O O . GLY A 1 257 ? 6.010 15.352 23.340 1.00 64.69 257 GLY A O 1
ATOM 1939 N N . THR A 1 258 ? 5.174 17.366 22.843 1.00 69.62 258 THR A N 1
ATOM 1940 C CA . THR A 1 258 ? 5.573 17.311 21.432 1.00 69.62 258 THR A CA 1
ATOM 1941 C C . THR A 1 258 ? 7.042 17.698 21.252 1.00 69.62 258 THR A C 1
ATOM 1943 O O . THR A 1 258 ? 7.430 18.821 21.575 1.00 69.62 258 THR A O 1
ATOM 1946 N N . ILE A 1 259 ? 7.849 16.798 20.683 1.00 75.38 259 ILE A N 1
ATOM 1947 C CA . ILE A 1 259 ? 9.285 17.007 20.443 1.00 75.38 259 ILE A CA 1
ATOM 1948 C C . ILE A 1 259 ? 9.554 17.066 18.937 1.00 75.38 259 ILE A C 1
ATOM 1950 O O . ILE A 1 259 ? 9.263 16.111 18.214 1.00 75.38 259 ILE A O 1
ATOM 1954 N N . GLY A 1 260 ? 10.150 18.169 18.476 1.00 83.31 260 GLY A N 1
ATOM 1955 C CA . GLY A 1 260 ? 10.584 18.334 17.088 1.00 83.31 260 GLY A CA 1
ATOM 1956 C C . GLY A 1 260 ? 11.896 17.600 16.808 1.00 83.31 260 GLY A C 1
ATOM 1957 O O . GLY A 1 260 ? 12.884 17.819 17.513 1.00 83.31 260 GLY A O 1
ATOM 1958 N N . GLN A 1 261 ? 11.918 16.744 15.787 1.00 85.31 261 GLN A N 1
ATOM 1959 C CA . GLN A 1 261 ? 13.091 15.975 15.361 1.00 85.31 261 GLN A CA 1
ATOM 1960 C C . GLN A 1 261 ? 13.191 15.899 13.836 1.00 85.31 261 GLN A C 1
ATOM 1962 O O . GLN A 1 261 ? 12.208 16.107 13.137 1.00 85.31 261 GLN A O 1
ATOM 1967 N N . ILE A 1 262 ? 14.377 15.570 13.325 1.00 87.81 262 ILE A N 1
ATOM 1968 C CA . ILE A 1 262 ? 14.598 15.297 11.902 1.00 87.81 262 ILE A CA 1
ATOM 1969 C C . ILE A 1 262 ? 14.606 13.783 11.717 1.00 87.81 262 ILE A C 1
ATOM 1971 O O . ILE A 1 262 ? 15.370 13.091 12.389 1.00 87.81 262 ILE A O 1
ATOM 1975 N N . ALA A 1 263 ? 13.783 13.283 10.803 1.00 85.19 263 ALA A N 1
ATOM 1976 C CA . ALA A 1 263 ? 13.670 11.870 10.483 1.00 85.19 263 ALA A CA 1
ATOM 1977 C C . ALA A 1 263 ? 14.093 11.590 9.043 1.00 85.19 263 ALA A C 1
ATOM 1979 O O . ALA A 1 263 ? 13.786 12.354 8.127 1.00 85.19 263 ALA A O 1
ATOM 1980 N N . ARG A 1 264 ? 14.759 10.454 8.834 1.00 86.75 264 ARG A N 1
ATOM 1981 C CA . ARG A 1 264 ? 14.952 9.869 7.506 1.00 86.75 264 ARG A CA 1
ATOM 1982 C C . ARG A 1 264 ? 13.715 9.062 7.112 1.00 86.75 264 ARG A C 1
ATOM 1984 O O . ARG A 1 264 ? 13.132 8.406 7.975 1.00 86.75 264 ARG A O 1
ATOM 1991 N N . PRO A 1 265 ? 13.373 8.987 5.819 1.00 81.81 265 PRO A N 1
ATOM 1992 C CA . PRO A 1 265 ? 12.270 8.156 5.326 1.00 81.81 265 PRO A CA 1
ATOM 1993 C C . PRO A 1 265 ? 12.375 6.664 5.674 1.00 81.81 265 PRO A C 1
ATOM 1995 O O . PRO A 1 265 ? 11.368 5.966 5.659 1.00 81.81 265 PRO A O 1
ATOM 1998 N N . SER A 1 266 ? 13.580 6.158 5.962 1.00 83.19 266 SER A N 1
ATOM 1999 C CA . SER A 1 266 ? 13.809 4.777 6.413 1.00 83.19 266 SER A CA 1
ATOM 2000 C C . SER A 1 266 ? 13.523 4.557 7.901 1.00 83.19 266 SER A C 1
ATOM 2002 O O . SER A 1 266 ? 13.385 3.421 8.336 1.00 83.19 266 SER A O 1
ATOM 2004 N N . GLN A 1 267 ? 13.437 5.628 8.688 1.00 86.19 267 GLN A N 1
ATOM 2005 C CA . GLN A 1 267 ? 13.261 5.564 10.139 1.00 86.19 267 GLN A CA 1
ATOM 2006 C C . GLN A 1 267 ? 11.801 5.676 10.571 1.00 86.19 267 GLN A C 1
ATOM 2008 O O . GLN A 1 267 ? 11.456 5.388 11.721 1.00 86.19 267 GLN A O 1
ATOM 2013 N N . ILE A 1 268 ? 10.943 6.098 9.649 1.00 86.44 268 ILE A N 1
ATOM 2014 C CA . ILE A 1 268 ? 9.523 6.320 9.868 1.00 86.44 268 ILE A CA 1
ATOM 2015 C C . ILE A 1 268 ? 8.719 5.665 8.752 1.00 86.44 268 ILE A C 1
ATOM 2017 O O . ILE A 1 268 ? 9.188 5.476 7.634 1.00 86.44 268 ILE A O 1
ATOM 2021 N N . GLU A 1 269 ? 7.472 5.353 9.043 1.00 85.31 269 GLU A N 1
ATOM 2022 C CA . GLU A 1 269 ? 6.490 4.943 8.047 1.00 85.31 269 GLU A CA 1
ATOM 2023 C C . GLU A 1 269 ? 5.215 5.763 8.212 1.00 85.31 269 GLU A C 1
ATOM 2025 O O . GLU A 1 269 ? 4.988 6.354 9.271 1.00 85.31 269 GLU A O 1
ATOM 2030 N N . LEU A 1 270 ? 4.366 5.776 7.181 1.00 82.44 270 LEU A N 1
ATOM 2031 C CA . LEU A 1 270 ? 3.027 6.333 7.311 1.00 82.44 270 LEU A CA 1
ATOM 2032 C C . LEU A 1 270 ? 2.281 5.508 8.353 1.00 82.44 270 LEU A C 1
ATOM 2034 O O . LEU A 1 270 ? 2.072 4.304 8.185 1.00 82.44 270 LEU A O 1
ATOM 2038 N N . ALA A 1 271 ? 1.885 6.155 9.442 1.00 75.69 271 ALA A N 1
ATOM 2039 C CA . ALA A 1 271 ? 1.055 5.504 10.427 1.00 75.69 271 ALA A CA 1
ATOM 2040 C C . ALA A 1 271 ? -0.306 5.245 9.787 1.00 75.69 271 ALA A C 1
ATOM 2042 O O . ALA A 1 271 ? -0.963 6.169 9.302 1.00 75.69 271 ALA A O 1
ATOM 2043 N N . THR A 1 272 ? -0.757 3.990 9.819 1.00 65.75 272 THR A N 1
ATOM 2044 C CA . THR A 1 272 ? -2.144 3.677 9.486 1.00 65.75 272 THR A CA 1
ATOM 2045 C C . THR A 1 272 ? -3.039 4.501 10.403 1.00 65.75 272 THR A C 1
ATOM 2047 O O . THR A 1 272 ? -3.011 4.349 11.628 1.00 65.75 272 THR A O 1
ATOM 2050 N N . THR A 1 273 ? -3.801 5.414 9.812 1.00 70.75 273 THR A N 1
ATOM 2051 C CA . THR A 1 273 ? -4.734 6.259 10.539 1.00 70.75 273 THR A CA 1
ATOM 2052 C C . THR A 1 273 ? -5.875 5.390 11.032 1.00 70.75 273 THR A C 1
ATOM 2054 O O . THR A 1 273 ? -6.699 4.906 10.261 1.00 70.75 273 THR A O 1
ATOM 2057 N N . ILE A 1 274 ? -5.889 5.133 12.336 1.00 77.38 274 ILE A N 1
ATOM 2058 C CA . ILE A 1 274 ? -7.002 4.439 12.967 1.00 77.38 274 ILE A CA 1
ATOM 2059 C C . ILE A 1 274 ? -8.078 5.490 13.225 1.00 77.38 274 ILE A C 1
ATOM 2061 O O . ILE A 1 274 ? -7.865 6.340 14.092 1.00 77.38 274 ILE A O 1
ATOM 2065 N N . PRO A 1 275 ? -9.213 5.466 12.505 1.00 85.56 275 PRO A N 1
ATOM 2066 C CA . PRO A 1 275 ? -10.243 6.466 12.697 1.00 85.56 275 PRO A CA 1
ATOM 2067 C C . PRO A 1 275 ? -10.758 6.432 14.134 1.00 85.56 275 PRO A C 1
ATOM 2069 O O . PRO A 1 275 ? -10.863 5.370 14.757 1.00 85.56 275 PRO A O 1
ATOM 2072 N N . ALA A 1 276 ? -11.090 7.608 14.651 1.00 88.12 276 ALA A N 1
ATOM 2073 C CA . ALA A 1 276 ? -11.540 7.773 16.022 1.00 88.12 276 ALA A CA 1
ATOM 2074 C C . ALA A 1 276 ? -12.783 8.656 16.099 1.00 88.12 276 ALA A C 1
ATOM 2076 O O . ALA A 1 276 ? -13.029 9.492 15.233 1.00 88.12 276 ALA A O 1
ATOM 2077 N N . ILE A 1 277 ? -13.570 8.483 17.154 1.00 91.38 277 ILE A N 1
ATOM 2078 C CA . ILE A 1 277 ? -14.743 9.310 17.445 1.00 91.38 277 ILE A CA 1
ATOM 2079 C C . ILE A 1 277 ? -14.597 9.957 18.817 1.00 91.38 277 ILE A C 1
ATOM 2081 O O . ILE A 1 277 ? -13.906 9.433 19.692 1.00 91.38 277 ILE A O 1
ATOM 2085 N N . VAL A 1 278 ? -15.289 11.076 19.014 1.00 91.31 278 VAL A N 1
ATOM 2086 C CA . VAL A 1 278 ? -15.437 11.709 20.326 1.00 91.31 278 VAL A CA 1
ATOM 2087 C C . VAL A 1 278 ? -16.821 11.393 20.880 1.00 91.31 278 VAL A C 1
ATOM 2089 O O . VAL A 1 278 ? -17.829 11.604 20.204 1.00 91.31 278 VAL A O 1
ATOM 2092 N N . CYS A 1 279 ? -16.872 10.927 22.124 1.00 92.69 279 CYS A N 1
ATOM 2093 C CA . CYS A 1 279 ? -18.113 10.680 22.851 1.00 92.69 279 CYS A CA 1
ATOM 2094 C C . CYS A 1 279 ? -18.169 11.554 24.102 1.00 92.69 279 CYS A C 1
ATOM 2096 O O . CYS A 1 279 ? -17.164 11.739 24.789 1.00 92.69 279 CYS A O 1
ATOM 2098 N N . LEU A 1 280 ? -19.361 12.053 24.424 1.00 91.56 280 LEU A N 1
ATOM 2099 C CA . LEU A 1 280 ? -19.639 12.603 25.747 1.00 91.56 280 LEU A CA 1
ATOM 2100 C C . LEU A 1 280 ? -19.587 11.460 26.767 1.00 91.56 280 LEU A C 1
ATOM 2102 O O . LEU A 1 280 ? -20.072 10.369 26.483 1.00 91.56 280 LEU A O 1
ATOM 2106 N N . LEU A 1 281 ? -19.017 11.705 27.940 1.00 90.69 281 LEU A N 1
ATOM 2107 C CA . LEU A 1 281 ? -19.146 10.817 29.086 1.00 90.69 281 LEU A CA 1
ATOM 2108 C C . LEU A 1 281 ? -20.294 11.297 29.973 1.00 90.69 281 LEU A C 1
ATOM 2110 O O . LEU A 1 281 ? -20.296 12.439 30.439 1.00 90.69 281 LEU A O 1
ATOM 2114 N N . GLU A 1 282 ? -21.243 10.404 30.228 1.00 89.88 282 GLU A N 1
ATOM 2115 C CA . GLU A 1 282 ? -22.334 10.591 31.181 1.00 89.88 282 GLU A CA 1
ATOM 2116 C C . GLU A 1 282 ? -22.284 9.436 32.183 1.00 89.88 282 GL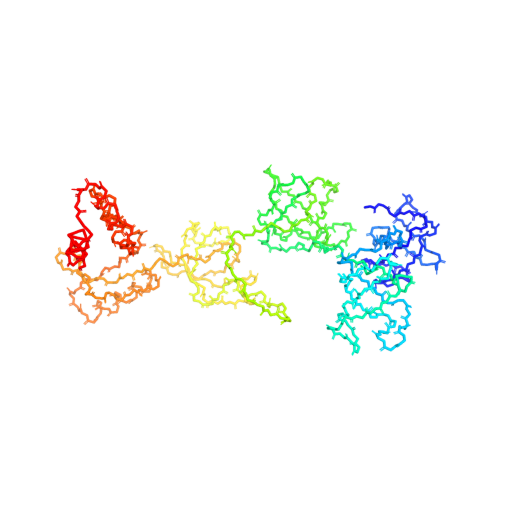U A C 1
ATOM 2118 O O . GLU A 1 282 ? -22.241 8.273 31.792 1.00 89.88 282 GLU A O 1
ATOM 2123 N N . ASP A 1 283 ? -22.149 9.759 33.472 1.00 89.56 283 ASP A N 1
ATOM 2124 C CA . ASP A 1 283 ? -21.982 8.782 34.560 1.00 89.56 283 ASP A CA 1
ATOM 2125 C C . ASP A 1 283 ? -20.864 7.746 34.320 1.00 89.56 283 ASP A C 1
ATOM 2127 O O . ASP A 1 283 ? -20.956 6.575 34.687 1.00 89.56 283 ASP A O 1
ATOM 2131 N N . GLY A 1 284 ? -19.777 8.187 33.675 1.00 84.81 284 GLY A N 1
ATOM 2132 C CA . GLY A 1 284 ? -18.624 7.346 33.335 1.00 84.81 284 GLY A CA 1
ATOM 2133 C C . GLY A 1 284 ? -18.837 6.422 32.130 1.00 84.81 284 GLY A C 1
ATOM 2134 O O . GLY A 1 284 ? -17.927 5.670 31.788 1.00 84.81 284 GLY A O 1
ATOM 2135 N N . GLN A 1 285 ? -19.995 6.487 31.468 1.00 86.81 285 GLN A N 1
ATOM 2136 C CA . GLN A 1 285 ? -20.314 5.712 30.271 1.00 86.81 285 GLN A CA 1
ATOM 2137 C C . GLN A 1 285 ? -20.242 6.577 29.004 1.00 86.81 285 GLN A C 1
ATOM 2139 O O . GLN A 1 285 ? -20.608 7.755 29.038 1.00 86.81 285 GLN A O 1
ATOM 2144 N N . PRO A 1 286 ? -19.790 6.021 27.864 1.00 90.19 286 PRO A N 1
ATOM 2145 C CA . PRO A 1 286 ? -19.844 6.722 26.591 1.00 90.19 286 PRO A CA 1
ATOM 2146 C C . PRO A 1 286 ? -21.279 6.915 26.118 1.00 90.19 286 PRO A C 1
ATOM 2148 O O . PRO A 1 286 ? -22.022 5.953 25.935 1.00 90.19 286 PRO A O 1
ATOM 2151 N N . LEU A 1 287 ? -21.612 8.160 25.800 1.00 88.81 287 LEU A N 1
ATOM 2152 C CA . LEU A 1 287 ? -22.817 8.553 25.090 1.00 88.81 287 LEU A CA 1
ATOM 2153 C C . LEU A 1 287 ? -22.433 9.018 23.671 1.00 88.81 287 LEU A C 1
ATOM 2155 O O . LEU A 1 287 ? -22.197 10.213 23.446 1.00 88.81 287 LEU A O 1
ATOM 2159 N N . PRO A 1 288 ? -22.291 8.089 22.703 1.00 82.62 288 PRO A N 1
ATOM 2160 C CA . PRO A 1 288 ? -22.012 8.446 21.318 1.00 82.62 288 PRO A CA 1
ATOM 2161 C C . PRO A 1 288 ? -23.212 9.170 20.698 1.00 82.62 288 PRO A C 1
ATOM 2163 O O . PRO A 1 288 ? -24.369 8.836 20.955 1.00 82.62 288 PRO A O 1
ATOM 2166 N N . ALA A 1 289 ? -22.944 10.150 19.834 1.00 80.81 289 ALA A N 1
ATOM 2167 C CA . ALA A 1 289 ? -23.997 10.787 19.048 1.00 80.81 289 ALA A CA 1
ATOM 2168 C C . ALA A 1 289 ? -24.671 9.770 18.108 1.00 80.81 289 ALA A C 1
ATOM 2170 O O . ALA A 1 289 ? -24.042 8.812 17.671 1.00 80.81 289 ALA A O 1
ATOM 2171 N N . THR A 1 290 ? -25.923 10.011 17.706 1.00 79.56 290 THR A N 1
ATOM 2172 C CA . THR A 1 290 ? -26.644 9.146 16.745 1.00 79.56 290 THR A CA 1
ATOM 2173 C C . THR A 1 290 ? -25.894 8.988 15.417 1.00 79.56 290 THR A C 1
ATOM 2175 O O . THR A 1 290 ? -26.015 7.971 14.740 1.00 79.56 290 THR A O 1
ATOM 2178 N N . ARG A 1 291 ? -25.103 10.000 15.040 1.00 80.75 291 ARG A N 1
ATOM 2179 C CA . ARG A 1 291 ? -24.169 9.974 13.909 1.00 80.75 291 ARG A CA 1
ATOM 2180 C C . ARG A 1 291 ? -22.855 10.617 14.359 1.00 80.75 291 ARG A C 1
ATOM 2182 O O . ARG A 1 291 ? -22.707 11.830 14.203 1.00 80.75 291 ARG A O 1
ATOM 2189 N N . PRO A 1 292 ? -21.942 9.854 14.980 1.00 86.38 292 PRO A N 1
ATOM 2190 C CA . PRO A 1 292 ? -20.675 10.393 15.450 1.00 86.38 292 PRO A CA 1
ATOM 2191 C C . PRO A 1 292 ? -19.867 10.940 14.276 1.00 86.38 292 PRO A C 1
ATOM 2193 O O . PRO A 1 292 ? -19.823 10.326 13.208 1.00 86.38 292 PRO A O 1
ATOM 2196 N N . PHE A 1 293 ? -19.216 12.085 14.474 1.00 83.25 293 PHE A N 1
ATOM 2197 C CA . PHE A 1 293 ? -18.210 12.536 13.525 1.00 83.25 293 PHE A CA 1
ATOM 2198 C C . PHE A 1 293 ? -16.982 11.633 13.658 1.00 83.25 293 PHE A C 1
ATOM 2200 O O . PHE A 1 293 ? -16.461 11.440 14.758 1.00 83.25 293 PHE A O 1
ATOM 2207 N N . VAL A 1 294 ? -16.549 11.064 12.536 1.00 86.88 294 VAL A N 1
ATOM 2208 C CA . VAL A 1 294 ? -15.380 10.188 12.477 1.00 86.88 294 VAL A CA 1
ATOM 2209 C C . VAL A 1 294 ? -14.172 11.031 12.099 1.00 86.88 294 VAL A C 1
ATOM 2211 O O . VAL A 1 294 ? -14.087 11.563 10.994 1.00 86.88 294 VAL A O 1
ATOM 2214 N N . HIS A 1 295 ? -13.241 11.159 13.033 1.00 84.00 295 HIS A N 1
ATOM 2215 C CA . HIS A 1 295 ? -11.950 11.789 12.819 1.00 84.00 295 HIS A CA 1
ATOM 2216 C C . HIS A 1 295 ? -10.984 10.808 12.163 1.00 84.00 295 HIS A C 1
ATOM 2218 O O . HIS A 1 295 ? -11.079 9.596 12.360 1.00 84.00 295 HIS A O 1
ATOM 2224 N N . ALA A 1 296 ? -10.007 11.349 11.434 1.00 74.12 296 ALA A N 1
ATOM 2225 C CA . ALA A 1 296 ? -8.975 10.549 10.786 1.00 74.12 296 ALA A CA 1
ATOM 2226 C C . ALA A 1 296 ? -8.162 9.714 11.790 1.00 74.12 296 ALA A C 1
ATOM 2228 O O . ALA A 1 296 ? -7.785 8.592 11.478 1.00 74.12 296 ALA A O 1
ATOM 2229 N N . ASN A 1 297 ? -7.893 10.244 12.987 1.00 77.94 297 ASN A N 1
ATOM 2230 C CA . ASN A 1 297 ? -7.112 9.568 14.021 1.00 77.94 297 ASN A CA 1
ATOM 2231 C C . ASN A 1 297 ? -7.449 10.067 15.438 1.00 77.94 297 ASN A C 1
ATOM 2233 O O . ASN A 1 297 ? -8.208 11.029 15.610 1.00 77.94 297 ASN A O 1
ATOM 2237 N N . ALA A 1 298 ? -6.878 9.405 16.450 1.00 80.69 298 ALA A N 1
ATOM 2238 C CA . ALA A 1 298 ? -7.060 9.743 17.861 1.00 80.69 298 ALA A CA 1
ATOM 2239 C C . ALA A 1 298 ? -6.587 11.161 18.219 1.00 80.69 298 ALA A C 1
ATOM 2241 O O . ALA A 1 298 ? -7.222 11.806 19.051 1.00 80.69 298 ALA A O 1
ATOM 2242 N N . ASP A 1 299 ? -5.539 11.683 17.577 1.00 74.62 299 ASP A N 1
ATOM 2243 C CA . ASP A 1 299 ? -5.031 13.038 17.840 1.00 74.62 299 ASP A CA 1
ATOM 2244 C C . ASP A 1 299 ? -6.026 14.104 17.363 1.00 74.62 299 ASP A C 1
ATOM 2246 O O . ASP A 1 299 ? -6.379 15.023 18.105 1.00 74.62 299 ASP A O 1
ATOM 2250 N N . ALA A 1 300 ? -6.565 13.940 16.151 1.00 72.56 300 ALA A N 1
ATOM 2251 C CA . ALA A 1 300 ? -7.610 14.805 15.612 1.00 72.56 300 ALA A CA 1
ATOM 2252 C C . ALA A 1 300 ? -8.891 14.754 16.464 1.00 72.56 300 ALA A C 1
ATOM 2254 O O . ALA A 1 300 ? -9.504 15.792 16.725 1.00 72.56 300 ALA A O 1
ATOM 2255 N N . ALA A 1 301 ? -9.271 13.566 16.944 1.00 82.12 301 ALA A N 1
ATOM 2256 C CA . ALA A 1 301 ? -10.378 13.411 17.884 1.00 82.12 301 ALA A CA 1
ATOM 2257 C C . ALA A 1 301 ? -10.068 14.048 19.252 1.00 82.12 301 ALA A C 1
ATOM 2259 O O . ALA A 1 301 ? -10.944 14.657 19.856 1.00 82.12 301 ALA A O 1
ATOM 2260 N N . SER A 1 302 ? -8.823 13.981 19.728 1.00 82.19 302 SER A N 1
ATOM 2261 C CA . SER A 1 302 ? -8.399 14.597 20.993 1.00 82.19 302 SER A CA 1
ATOM 2262 C C . SER A 1 302 ? -8.456 16.122 20.929 1.00 82.19 302 SER A C 1
ATOM 2264 O O . SER A 1 302 ? -8.948 16.764 21.859 1.00 82.19 302 SER A O 1
ATOM 2266 N N . GLY A 1 303 ? -8.033 16.714 19.808 1.00 76.19 303 GLY A N 1
ATOM 2267 C CA . GLY A 1 303 ? -8.188 18.148 19.554 1.00 76.19 303 GLY A CA 1
ATOM 2268 C C . GLY A 1 303 ? -9.655 18.587 19.589 1.00 76.19 303 GLY A C 1
ATOM 2269 O O . GLY A 1 303 ? -9.995 19.595 20.217 1.00 76.19 303 GLY A O 1
ATOM 2270 N N . GLU A 1 304 ? -10.544 17.794 18.987 1.00 87.19 304 GLU A N 1
ATOM 2271 C CA . GLU A 1 304 ? -11.984 18.047 19.031 1.00 87.19 304 GLU A CA 1
ATOM 2272 C C . GLU A 1 304 ? -12.568 17.864 20.439 1.00 87.19 304 GLU A C 1
ATOM 2274 O O . GLU A 1 304 ? -13.328 18.716 20.902 1.00 87.19 304 GLU A O 1
ATOM 2279 N N . ALA A 1 305 ? -12.175 16.817 21.167 1.00 85.06 305 ALA A N 1
ATOM 2280 C CA . ALA A 1 305 ? -12.588 16.595 22.550 1.00 85.06 305 ALA A CA 1
ATOM 2281 C C . ALA A 1 305 ? -12.193 17.777 23.450 1.00 85.06 305 ALA A C 1
ATOM 2283 O O . ALA A 1 305 ? -13.013 18.260 24.232 1.00 85.06 305 ALA A O 1
ATOM 2284 N N . ALA A 1 306 ? -10.981 18.317 23.284 1.00 84.25 306 ALA A N 1
ATOM 2285 C CA . ALA A 1 306 ? -10.529 19.508 23.999 1.00 84.25 306 ALA A CA 1
ATOM 2286 C C . ALA A 1 306 ? -11.348 20.759 23.631 1.00 84.25 306 ALA A C 1
ATOM 2288 O O . ALA A 1 306 ? -11.700 21.557 24.506 1.00 84.25 306 ALA A O 1
ATOM 2289 N N . ARG A 1 307 ? -11.692 20.938 22.347 1.00 90.56 307 ARG A N 1
ATOM 2290 C CA . ARG A 1 307 ? -12.568 22.028 21.889 1.00 90.56 307 ARG A CA 1
ATOM 2291 C C . ARG A 1 307 ? -13.966 21.918 22.507 1.00 90.56 307 ARG A C 1
ATOM 2293 O O . ARG A 1 307 ? -14.515 22.925 22.959 1.00 90.56 307 ARG A O 1
ATOM 2300 N N . LEU A 1 308 ? -14.530 20.712 22.555 1.00 88.12 308 LEU A N 1
ATOM 2301 C CA . LEU A 1 308 ? -15.845 20.436 23.136 1.00 88.12 308 LEU A CA 1
ATOM 2302 C C . LEU A 1 308 ? -15.857 20.618 24.655 1.00 88.12 308 LEU A C 1
ATOM 2304 O O . LEU A 1 308 ? -16.775 21.254 25.165 1.00 88.12 308 LEU A O 1
ATOM 2308 N N . ALA A 1 309 ? -14.820 20.170 25.363 1.00 90.12 309 ALA A N 1
ATOM 2309 C CA . ALA A 1 309 ? -14.678 20.388 26.803 1.00 90.12 309 ALA A CA 1
ATOM 2310 C C . ALA A 1 309 ? -14.635 21.885 27.156 1.00 90.12 309 ALA A C 1
ATOM 2312 O O . ALA A 1 309 ? -15.302 22.324 28.091 1.00 90.12 309 ALA A O 1
ATOM 2313 N N . LYS A 1 310 ? -13.924 22.702 26.362 1.00 89.56 310 LYS A N 1
ATOM 2314 C CA . LYS A 1 310 ? -13.920 24.170 26.522 1.00 89.56 310 LYS A CA 1
ATOM 2315 C C . LYS A 1 310 ? -15.293 24.791 26.255 1.00 89.56 310 LYS A C 1
ATOM 2317 O O . LYS A 1 310 ? -15.681 25.734 26.937 1.00 89.56 310 LYS A O 1
ATOM 2322 N N . LYS A 1 311 ? -16.026 24.277 25.262 1.00 92.19 311 LYS A N 1
ATOM 2323 C CA . LYS A 1 311 ? -17.372 24.753 24.904 1.00 92.19 311 LYS A CA 1
ATOM 2324 C C . LYS A 1 311 ? -18.442 24.325 25.918 1.00 92.19 311 LYS A C 1
ATOM 2326 O O . LYS A 1 311 ? -19.441 25.024 26.070 1.00 92.19 311 LYS A O 1
ATOM 2331 N N . HIS A 1 312 ? -18.233 23.204 26.607 1.00 89.94 312 HIS A N 1
ATOM 2332 C CA . HIS A 1 312 ? -19.173 22.606 27.555 1.00 89.94 312 HIS A CA 1
ATOM 2333 C C . HIS A 1 312 ? -18.502 22.331 28.916 1.00 89.94 312 HIS A C 1
ATOM 2335 O O . HIS A 1 312 ? -18.224 21.173 29.239 1.00 89.94 312 HIS A O 1
ATOM 2341 N N . PRO A 1 313 ? -18.247 23.369 29.736 1.00 90.19 313 PRO A N 1
ATOM 2342 C CA . PRO A 1 313 ? -17.639 23.201 31.055 1.00 90.19 313 PRO A CA 1
ATOM 2343 C C . PRO A 1 313 ? -18.414 22.218 31.944 1.00 90.19 313 PRO A C 1
ATOM 2345 O O . PRO A 1 313 ? -19.645 22.217 31.959 1.00 90.19 313 PRO A O 1
ATOM 2348 N N . GLY A 1 314 ? -17.694 21.380 32.693 1.00 90.25 314 GLY A N 1
ATOM 2349 C CA . GLY A 1 314 ? -18.281 20.355 33.567 1.00 90.25 314 GLY A CA 1
ATOM 2350 C C . GLY A 1 314 ? -18.716 19.069 32.852 1.00 90.25 314 GLY A C 1
ATOM 2351 O O . GLY A 1 314 ? -19.162 18.134 33.512 1.00 90.25 314 GLY A O 1
ATOM 2352 N N . LYS A 1 315 ? -18.572 18.991 31.524 1.00 92.56 315 LYS A N 1
ATOM 2353 C CA . LYS A 1 315 ? -18.747 17.757 30.749 1.00 92.56 315 LYS A CA 1
ATOM 2354 C C . LYS A 1 315 ? -17.385 17.152 30.403 1.00 92.56 315 LYS A C 1
ATOM 2356 O O . LYS A 1 315 ? -16.437 17.878 30.109 1.00 92.56 315 LYS A O 1
ATOM 2361 N N . ALA A 1 316 ? -17.298 15.824 30.425 1.00 91.00 316 ALA A N 1
ATOM 2362 C CA . ALA A 1 316 ? -16.100 15.083 30.041 1.00 91.00 316 ALA A CA 1
ATOM 2363 C C . ALA A 1 316 ? -16.299 14.447 28.662 1.00 91.00 316 ALA A C 1
ATOM 2365 O O . ALA A 1 316 ? -17.376 13.941 28.363 1.00 91.00 316 ALA A O 1
ATOM 2366 N N . PHE A 1 317 ? -15.267 14.466 27.824 1.00 91.19 317 PHE A N 1
ATOM 2367 C CA . PHE A 1 317 ? -15.298 13.881 26.486 1.00 91.19 317 PHE A CA 1
ATOM 2368 C C . PHE A 1 317 ? -14.179 12.852 26.370 1.00 91.19 317 PHE A C 1
ATOM 2370 O O . PHE A 1 317 ? -13.053 13.120 26.784 1.00 91.19 317 PHE A O 1
ATOM 2377 N N . ALA A 1 318 ? -14.495 11.685 25.819 1.00 88.00 318 ALA A N 1
ATOM 2378 C CA . ALA A 1 318 ? -13.556 10.592 25.612 1.00 88.00 318 ALA A CA 1
ATOM 2379 C C . ALA A 1 318 ? -13.387 10.290 24.122 1.00 88.00 318 ALA A C 1
ATOM 2381 O O . ALA A 1 318 ? -14.321 10.443 23.331 1.00 88.00 318 ALA A O 1
ATOM 2382 N N . VAL A 1 319 ? -12.184 9.853 23.758 1.00 89.81 319 VAL A N 1
ATOM 2383 C CA . VAL A 1 319 ? -11.813 9.469 22.394 1.00 89.81 319 VAL A CA 1
ATOM 2384 C C . VAL A 1 319 ? -11.830 7.949 22.280 1.00 89.81 319 VAL A C 1
ATOM 2386 O O . VAL A 1 319 ? -11.255 7.256 23.117 1.00 89.81 319 VAL A O 1
ATOM 2389 N N . TYR A 1 320 ? -12.481 7.433 21.238 1.00 88.38 320 TYR A N 1
ATOM 2390 C CA . TYR A 1 320 ? -12.589 6.000 20.962 1.00 88.38 320 TYR A CA 1
ATOM 2391 C C . TYR A 1 320 ? -12.016 5.682 19.586 1.00 88.38 320 TYR A C 1
ATOM 2393 O O . TYR A 1 320 ? -12.500 6.202 18.583 1.00 88.38 320 TYR A O 1
ATOM 2401 N N . GLU A 1 321 ? -11.018 4.804 19.538 1.00 87.06 321 GLU A N 1
ATOM 2402 C CA . GLU A 1 321 ? -10.409 4.320 18.298 1.00 87.06 321 GLU A CA 1
ATOM 2403 C C . GLU A 1 321 ? -11.138 3.089 17.748 1.00 87.06 321 GLU A C 1
ATOM 2405 O O . GLU A 1 321 ? -11.541 2.181 18.485 1.00 87.06 321 GLU A O 1
ATOM 2410 N N . TYR A 1 322 ? -11.261 3.027 16.427 1.00 78.75 322 TYR A N 1
ATOM 2411 C CA . TYR A 1 322 ? -11.783 1.858 15.737 1.00 78.75 322 TYR A CA 1
ATOM 2412 C C . TYR A 1 322 ? -10.788 0.686 15.810 1.00 78.75 322 TYR A C 1
ATOM 2414 O O . TYR A 1 322 ? -9.678 0.773 15.300 1.00 78.75 322 TYR A O 1
ATOM 2422 N N . LYS A 1 323 ? -11.176 -0.445 16.416 1.00 77.62 323 LYS A N 1
ATOM 2423 C CA . LYS A 1 323 ? -10.307 -1.640 16.494 1.00 77.62 323 LYS A CA 1
ATOM 2424 C C . LYS A 1 323 ? -10.705 -2.762 15.544 1.00 77.62 323 LYS A C 1
ATOM 2426 O O . LYS A 1 323 ? -9.854 -3.321 14.864 1.00 77.62 323 LYS A O 1
ATOM 2431 N N . ARG A 1 324 ? -11.978 -3.155 15.555 1.00 72.56 324 ARG A N 1
ATOM 2432 C CA . ARG A 1 324 ? -12.495 -4.266 14.747 1.00 72.56 324 ARG A CA 1
ATOM 2433 C C . ARG A 1 324 ? -14.001 -4.160 14.581 1.00 72.56 324 ARG A C 1
ATOM 2435 O O . ARG A 1 324 ? -14.681 -3.650 15.470 1.00 72.56 324 ARG A O 1
ATOM 2442 N N . THR A 1 325 ? -14.513 -4.766 13.519 1.00 74.81 325 THR A N 1
ATOM 2443 C CA . THR A 1 325 ? -15.934 -5.088 13.384 1.00 74.81 325 THR A CA 1
ATOM 2444 C C . THR A 1 325 ? -16.120 -6.587 13.569 1.00 74.81 325 THR A C 1
ATOM 2446 O O . THR A 1 325 ? -15.401 -7.386 12.976 1.00 74.81 325 THR A O 1
ATOM 2449 N N . ALA A 1 326 ? -17.090 -6.971 14.394 1.00 66.06 326 ALA A N 1
ATOM 2450 C CA . ALA A 1 326 ? -17.606 -8.329 14.426 1.00 66.06 326 ALA A CA 1
ATOM 2451 C C . ALA A 1 326 ? -18.992 -8.306 13.784 1.00 66.06 326 ALA A C 1
ATOM 2453 O O . ALA A 1 326 ? -19.854 -7.536 14.206 1.00 66.06 326 ALA A O 1
ATOM 2454 N N . LYS A 1 327 ? -19.193 -9.130 12.758 1.00 75.50 327 LYS A N 1
ATOM 2455 C CA . LYS A 1 327 ? -20.501 -9.361 12.153 1.00 75.50 327 LYS A CA 1
ATOM 2456 C C . LYS A 1 327 ? -20.823 -10.837 12.314 1.00 75.50 327 LYS A C 1
ATOM 2458 O O . LYS A 1 327 ? -20.003 -11.687 11.978 1.00 75.50 327 LYS A O 1
ATOM 2463 N N . VAL A 1 328 ? -22.000 -11.126 12.851 1.00 77.62 328 VAL A N 1
ATOM 2464 C CA . VAL A 1 328 ? -22.558 -12.477 12.839 1.00 77.62 328 VAL A CA 1
ATOM 2465 C C . VAL A 1 328 ? -23.516 -12.518 11.663 1.00 77.62 328 VAL A C 1
ATOM 2467 O O . VAL A 1 328 ? -24.480 -11.754 11.629 1.00 77.62 328 VAL A O 1
ATOM 2470 N N . GLU A 1 329 ? -23.211 -13.348 10.668 1.00 77.75 329 GLU A N 1
ATOM 2471 C CA . GLU A 1 329 ? -24.153 -13.581 9.577 1.00 77.75 329 GLU A CA 1
ATOM 2472 C C . GLU A 1 329 ? -25.374 -14.346 10.111 1.00 77.75 329 GLU A C 1
ATOM 2474 O O . GLU A 1 329 ? -25.215 -15.214 10.978 1.00 77.75 329 GLU A O 1
ATOM 2479 N N . PRO A 1 330 ? -26.590 -14.054 9.619 1.00 77.56 330 PRO A N 1
ATOM 2480 C CA . PRO A 1 330 ? -27.767 -14.827 9.983 1.00 77.56 330 PRO A CA 1
ATOM 2481 C C . PRO A 1 330 ? -27.560 -16.300 9.620 1.00 77.56 330 PRO A C 1
ATOM 2483 O O . PRO A 1 330 ? -27.206 -16.630 8.485 1.00 77.56 330 PRO A O 1
ATOM 2486 N N . VAL A 1 331 ? -27.792 -17.191 10.582 1.00 85.69 331 VAL A N 1
ATOM 2487 C CA . VAL A 1 331 ? -27.832 -18.632 10.325 1.00 85.69 331 VAL A CA 1
ATOM 2488 C C . VAL A 1 331 ? -29.235 -18.971 9.842 1.00 85.69 331 VAL A C 1
ATOM 2490 O O . VAL A 1 331 ? -30.211 -18.753 10.557 1.00 85.69 331 VAL A O 1
ATOM 2493 N N . TYR A 1 332 ? -29.330 -19.486 8.621 1.00 88.75 332 TYR A N 1
ATOM 2494 C CA . TYR A 1 332 ? -30.589 -19.937 8.041 1.00 88.75 332 TYR A CA 1
ATOM 2495 C C . TYR A 1 332 ? -30.787 -21.424 8.319 1.00 88.75 332 TYR A C 1
ATOM 2497 O O . TYR A 1 332 ? -29.866 -22.218 8.137 1.00 88.75 332 TYR A O 1
ATOM 2505 N N . GLU A 1 333 ? -31.993 -21.797 8.738 1.00 90.19 333 GLU A N 1
ATOM 2506 C CA . GLU A 1 333 ? -32.355 -23.186 9.039 1.0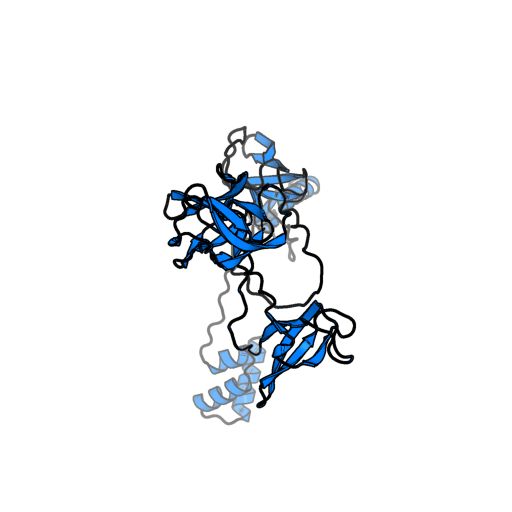0 90.19 333 GLU A CA 1
ATOM 2507 C C . GLU A 1 333 ? -32.378 -24.048 7.772 1.00 90.19 333 GLU A C 1
ATOM 2509 O O . GLU A 1 333 ? -32.052 -25.235 7.797 1.00 90.19 333 GLU A O 1
ATOM 2514 N N . HIS A 1 334 ? -32.727 -23.435 6.639 1.00 92.38 334 HIS A N 1
ATOM 2515 C CA . HIS A 1 334 ? -32.836 -24.124 5.363 1.00 92.38 334 HIS A CA 1
ATOM 2516 C C . HIS A 1 334 ? -32.118 -23.386 4.236 1.00 92.38 334 HIS A C 1
ATOM 2518 O O . HIS A 1 334 ? -32.125 -22.158 4.152 1.00 92.38 334 HIS A O 1
ATOM 2524 N N . GLU A 1 335 ? -31.570 -24.157 3.297 1.00 92.31 335 GLU A N 1
ATOM 2525 C CA . GLU A 1 335 ? -30.841 -23.639 2.136 1.00 92.31 335 GLU A CA 1
ATOM 2526 C C . GLU A 1 335 ? -31.693 -22.679 1.292 1.00 92.31 335 GLU A C 1
ATOM 2528 O O . GLU A 1 335 ? -31.210 -21.638 0.845 1.00 92.31 335 GLU A O 1
ATOM 2533 N N . TRP A 1 336 ? -32.996 -22.947 1.154 1.00 95.38 336 TRP A N 1
ATOM 2534 C CA . TRP A 1 336 ? -33.900 -22.060 0.420 1.00 95.38 336 TRP A CA 1
ATOM 2535 C C . TRP A 1 336 ? -34.000 -20.654 1.040 1.00 95.38 336 TRP A C 1
ATOM 2537 O O . TRP A 1 336 ? -34.156 -19.681 0.305 1.00 95.38 336 TRP A O 1
ATOM 2547 N N . GLN A 1 337 ? -33.865 -20.517 2.363 1.00 95.12 337 GLN A N 1
ATOM 2548 C CA . GLN A 1 337 ? -33.879 -19.221 3.054 1.00 95.12 337 GLN A CA 1
ATOM 2549 C C . GLN A 1 337 ? -32.597 -18.434 2.754 1.00 95.12 337 GLN A C 1
ATOM 2551 O O . GLN A 1 337 ? -32.662 -17.257 2.396 1.00 95.12 337 GLN A O 1
ATOM 2556 N N . ARG A 1 338 ? -31.435 -19.102 2.805 1.00 94.19 338 ARG A N 1
ATOM 2557 C CA . ARG A 1 338 ? -30.136 -18.523 2.421 1.00 94.19 338 ARG A CA 1
ATOM 2558 C C . ARG A 1 338 ? -30.156 -18.041 0.971 1.00 94.19 338 ARG A C 1
ATOM 2560 O O . ARG A 1 338 ? -29.767 -16.909 0.679 1.00 94.19 338 ARG A O 1
ATOM 2567 N N . LEU A 1 339 ? -30.665 -18.880 0.067 1.00 94.44 339 LEU A N 1
ATOM 2568 C CA . LEU A 1 339 ? -30.828 -18.548 -1.347 1.00 94.44 339 LEU A CA 1
ATOM 2569 C C . LEU A 1 339 ? -31.767 -17.353 -1.533 1.00 94.44 339 LEU A C 1
ATOM 2571 O O . LEU A 1 339 ? -31.445 -16.452 -2.307 1.00 94.44 339 LEU A O 1
ATOM 2575 N N . ALA A 1 340 ? -32.875 -17.297 -0.788 1.00 93.31 340 ALA A N 1
ATOM 2576 C CA . ALA A 1 340 ? -33.813 -16.185 -0.849 1.00 93.31 340 ALA A CA 1
ATOM 2577 C C . ALA A 1 340 ? -33.142 -14.859 -0.459 1.00 93.31 340 ALA A C 1
ATOM 2579 O O . ALA A 1 340 ? -33.186 -13.920 -1.255 1.00 93.31 340 ALA A O 1
ATOM 2580 N N . VAL A 1 341 ? -32.472 -14.784 0.702 1.00 91.50 341 VAL A N 1
ATOM 2581 C CA . VAL A 1 341 ? -31.818 -13.538 1.160 1.00 91.50 341 VAL A CA 1
ATOM 2582 C C . VAL A 1 341 ? -30.638 -13.140 0.268 1.00 91.50 341 VAL A C 1
ATOM 2584 O O . VAL A 1 341 ? -30.400 -11.955 0.062 1.00 91.50 341 VAL A O 1
ATOM 2587 N N . SER A 1 342 ? -29.944 -14.103 -0.348 1.00 90.44 342 SER A N 1
ATOM 2588 C CA . SER A 1 342 ? -28.885 -13.819 -1.334 1.00 90.44 342 SER A CA 1
ATOM 2589 C C . SER A 1 342 ? -29.396 -13.307 -2.694 1.00 90.44 342 SER A C 1
ATOM 2591 O O . SER A 1 342 ? -28.608 -13.128 -3.619 1.00 90.44 342 SER A O 1
ATOM 2593 N N . GLY A 1 343 ? -30.710 -13.104 -2.856 1.00 92.62 343 GLY A N 1
ATOM 2594 C CA . GLY A 1 343 ? -31.328 -12.637 -4.101 1.00 92.62 343 GLY A CA 1
ATOM 2595 C C . GLY A 1 343 ? -31.590 -13.738 -5.136 1.00 92.62 343 GLY A C 1
ATOM 2596 O O . GLY A 1 343 ? -32.165 -13.475 -6.194 1.00 92.62 343 GLY A O 1
ATOM 2597 N N . GLN A 1 344 ? -31.259 -14.998 -4.838 1.00 95.25 344 GLN A N 1
ATOM 2598 C CA . GLN A 1 344 ? -31.447 -16.151 -5.727 1.00 95.25 344 GLN A CA 1
ATOM 2599 C C . GLN A 1 344 ? -32.864 -16.731 -5.630 1.00 95.25 344 GLN A C 1
ATOM 2601 O O . GLN A 1 344 ? -33.083 -17.920 -5.389 1.00 95.25 344 GLN A O 1
ATOM 2606 N N . LYS A 1 345 ? -33.864 -15.878 -5.851 1.00 95.19 345 LYS A N 1
ATOM 2607 C CA . LYS A 1 345 ? -35.280 -16.182 -5.607 1.00 95.19 345 LYS A CA 1
ATOM 2608 C C . LYS A 1 345 ? -35.796 -17.418 -6.349 1.00 95.19 345 LYS A C 1
ATOM 2610 O O . LYS A 1 345 ? -36.540 -18.213 -5.786 1.00 95.19 345 LYS A O 1
ATOM 2615 N N . ILE A 1 346 ? -35.389 -17.613 -7.604 1.00 96.19 346 ILE A N 1
ATOM 2616 C CA . ILE A 1 346 ? -35.810 -18.778 -8.401 1.00 96.19 346 ILE A CA 1
ATOM 2617 C C . ILE A 1 346 ? -35.217 -20.075 -7.831 1.00 96.19 346 ILE A C 1
ATOM 2619 O O . ILE A 1 346 ? -35.913 -21.089 -7.778 1.00 96.19 346 ILE A O 1
ATOM 2623 N N . ALA A 1 347 ? -33.957 -20.049 -7.391 1.00 95.88 347 ALA A N 1
ATOM 2624 C CA . ALA A 1 347 ? -33.302 -21.203 -6.781 1.00 95.88 347 ALA A CA 1
ATOM 2625 C C . ALA A 1 347 ? -33.944 -21.549 -5.430 1.00 95.88 347 ALA A C 1
ATOM 2627 O O . ALA A 1 347 ? -34.282 -22.705 -5.201 1.00 95.88 347 ALA A O 1
ATOM 2628 N N . ALA A 1 348 ? -34.234 -20.539 -4.603 1.00 96.38 348 ALA A N 1
ATOM 2629 C CA . ALA A 1 348 ? -34.968 -20.706 -3.351 1.00 96.38 348 ALA A CA 1
ATOM 2630 C C . ALA A 1 348 ? -36.342 -21.366 -3.556 1.00 96.38 348 ALA A C 1
ATOM 2632 O O . ALA A 1 348 ? -36.699 -22.296 -2.840 1.00 96.38 348 ALA A O 1
ATOM 2633 N N . ILE A 1 349 ? -37.101 -20.931 -4.569 1.00 96.94 349 ILE A N 1
ATOM 2634 C CA . ILE A 1 349 ? -38.404 -21.529 -4.895 1.00 96.94 349 ILE A CA 1
ATOM 2635 C C . ILE A 1 349 ? -38.243 -22.990 -5.327 1.00 96.94 349 ILE A C 1
ATOM 2637 O O . ILE A 1 349 ? -39.027 -23.834 -4.904 1.00 96.94 349 ILE A O 1
ATOM 2641 N N . LYS A 1 350 ? -37.247 -23.311 -6.163 1.00 96.88 350 LYS A N 1
ATOM 2642 C CA . LYS A 1 350 ? -36.982 -24.699 -6.580 1.00 96.88 350 LYS A CA 1
ATOM 2643 C C . LYS A 1 350 ? -36.645 -25.588 -5.383 1.00 96.88 350 LYS A C 1
ATOM 2645 O O . LYS A 1 350 ? -37.216 -26.668 -5.270 1.00 96.88 350 LYS A O 1
ATOM 2650 N N . GLU A 1 351 ? -35.787 -25.103 -4.494 1.00 97.00 351 GLU A N 1
ATOM 2651 C CA . GLU A 1 351 ? -35.352 -25.833 -3.306 1.00 97.00 351 GLU A CA 1
ATOM 2652 C C . GLU A 1 351 ? -36.506 -26.054 -2.320 1.00 97.00 351 GLU A C 1
ATOM 2654 O O . GLU A 1 351 ? -36.752 -27.179 -1.894 1.00 97.00 351 GLU A O 1
ATOM 2659 N N . LEU A 1 352 ? -37.299 -25.014 -2.035 1.00 96.81 352 LEU A N 1
ATOM 2660 C CA . LEU A 1 352 ? -38.475 -25.125 -1.168 1.00 96.81 352 LEU A CA 1
ATOM 2661 C C . LEU A 1 352 ? -39.510 -26.113 -1.727 1.00 96.81 352 LEU A C 1
ATOM 2663 O O . LEU A 1 352 ? -40.084 -26.896 -0.972 1.00 96.81 352 LEU A O 1
ATOM 2667 N N . ARG A 1 353 ? -39.739 -26.114 -3.047 1.00 96.75 353 ARG A N 1
ATOM 2668 C CA . ARG A 1 353 ? -40.625 -27.099 -3.693 1.00 96.75 353 ARG A CA 1
ATOM 2669 C C . ARG A 1 353 ? -40.099 -28.520 -3.550 1.00 96.75 353 ARG A C 1
ATOM 2671 O O . ARG A 1 353 ? -40.891 -29.417 -3.283 1.00 96.75 353 ARG A O 1
ATOM 2678 N N . GLY A 1 354 ? -38.794 -28.712 -3.737 1.00 94.94 354 GLY A N 1
ATOM 2679 C CA . GLY A 1 354 ? -38.144 -30.012 -3.580 1.00 94.94 354 GLY A CA 1
ATOM 2680 C C . GLY A 1 354 ? -38.238 -30.537 -2.148 1.00 94.94 354 GLY A C 1
ATOM 2681 O O . GLY A 1 354 ? -38.568 -31.701 -1.949 1.00 94.94 354 GLY A O 1
ATOM 2682 N N . LEU A 1 355 ? -38.019 -29.664 -1.162 1.00 94.06 355 LEU A N 1
ATOM 2683 C CA . LEU A 1 355 ? -38.030 -30.010 0.258 1.00 94.06 355 LEU A CA 1
ATOM 2684 C C . LEU A 1 355 ? -39.443 -30.279 0.800 1.00 94.06 355 LEU A C 1
ATOM 2686 O O . LEU A 1 355 ? -39.654 -31.256 1.513 1.00 94.06 355 LEU A O 1
ATOM 2690 N N . ALA A 1 356 ? -40.404 -29.404 0.492 1.00 92.69 356 ALA A N 1
ATOM 2691 C CA . ALA A 1 356 ? -41.742 -29.436 1.088 1.00 92.69 356 ALA A CA 1
ATOM 2692 C C . ALA A 1 356 ? -42.791 -30.168 0.232 1.00 92.69 356 ALA A C 1
ATOM 2694 O O . ALA A 1 356 ? -43.918 -30.359 0.684 1.00 92.69 356 ALA A O 1
ATOM 2695 N N . GLY A 1 357 ? -42.464 -30.544 -1.010 1.00 93.25 357 GLY A N 1
ATOM 2696 C CA . GLY A 1 357 ? -43.396 -31.228 -1.914 1.00 93.25 357 GLY A CA 1
ATOM 2697 C C . GLY A 1 357 ? -44.594 -30.373 -2.349 1.00 93.25 357 GLY A C 1
ATOM 2698 O O . GLY A 1 357 ? -45.638 -30.912 -2.709 1.00 93.25 357 GLY A O 1
ATOM 2699 N N . ILE A 1 358 ? -44.464 -29.044 -2.300 1.00 95.12 358 ILE A N 1
ATOM 2700 C CA . ILE A 1 358 ? -45.546 -28.094 -2.594 1.00 95.12 358 ILE A CA 1
ATOM 2701 C C . ILE A 1 358 ? -45.532 -27.605 -4.050 1.00 95.12 358 ILE A C 1
ATOM 2703 O O . ILE A 1 358 ? -44.527 -27.686 -4.770 1.00 95.12 358 ILE A O 1
ATOM 2707 N N . ASP A 1 359 ? -46.663 -27.053 -4.493 1.00 96.12 359 ASP A N 1
ATOM 2708 C CA . ASP A 1 359 ? -46.777 -26.460 -5.822 1.00 96.12 359 ASP A CA 1
ATOM 2709 C C . ASP A 1 359 ? -45.977 -25.146 -5.969 1.00 96.12 359 ASP A C 1
ATOM 2711 O O . ASP A 1 359 ? -45.439 -24.572 -5.017 1.00 96.12 359 ASP A O 1
ATOM 2715 N N . LEU A 1 360 ? -45.860 -24.677 -7.215 1.00 95.81 360 LEU A N 1
ATOM 2716 C CA . LEU A 1 360 ? -45.084 -23.483 -7.548 1.00 95.81 360 LEU A CA 1
ATOM 2717 C C . LEU A 1 360 ? -45.653 -22.199 -6.926 1.00 95.81 360 LEU A C 1
ATOM 2719 O O . LEU A 1 360 ? -44.876 -21.325 -6.536 1.00 95.81 360 LEU A O 1
ATOM 2723 N N . ALA A 1 361 ? -46.977 -22.071 -6.850 1.00 96.62 361 ALA A N 1
ATOM 2724 C CA . ALA A 1 361 ? -47.625 -20.874 -6.331 1.00 96.62 361 ALA A CA 1
ATOM 2725 C C . ALA A 1 361 ? -47.424 -20.769 -4.813 1.00 96.62 361 ALA A C 1
ATOM 2727 O O . ALA A 1 361 ? -47.021 -19.713 -4.322 1.00 96.62 361 ALA A O 1
ATOM 2728 N N . ALA A 1 362 ? -47.604 -21.880 -4.097 1.00 95.56 362 ALA A N 1
ATOM 2729 C CA . ALA A 1 362 ? -47.369 -21.995 -2.665 1.00 95.56 362 ALA A CA 1
ATOM 2730 C C . ALA A 1 362 ? -45.900 -21.723 -2.304 1.00 95.56 362 ALA A C 1
ATOM 2732 O O . ALA A 1 362 ? -45.625 -20.931 -1.403 1.00 95.56 362 ALA A O 1
ATOM 2733 N N . ALA A 1 363 ? -44.942 -22.294 -3.043 1.00 95.94 363 ALA A N 1
ATOM 2734 C CA . ALA A 1 363 ? -43.522 -22.042 -2.794 1.00 95.94 363 ALA A CA 1
ATOM 2735 C C . ALA A 1 363 ? -43.113 -20.593 -3.072 1.00 95.94 363 ALA A C 1
ATOM 2737 O O . ALA A 1 363 ? -42.357 -20.003 -2.302 1.00 95.94 363 ALA A O 1
ATOM 2738 N N . LYS A 1 364 ? -43.634 -19.991 -4.148 1.00 97.19 364 LYS A N 1
ATOM 2739 C CA . LYS A 1 364 ? -43.402 -18.572 -4.429 1.00 97.19 364 LYS A CA 1
ATOM 2740 C C . LYS A 1 364 ? -43.936 -17.697 -3.293 1.00 97.19 364 LYS A C 1
ATOM 2742 O O . LYS A 1 364 ? -43.215 -16.817 -2.831 1.00 97.19 364 LYS A O 1
ATOM 2747 N N . ALA A 1 365 ? -45.160 -17.957 -2.831 1.00 96.56 365 ALA A N 1
ATOM 2748 C CA . ALA A 1 365 ? -45.764 -17.220 -1.725 1.00 96.56 365 ALA A CA 1
ATOM 2749 C C . ALA A 1 365 ? -44.958 -17.370 -0.424 1.00 96.56 365 ALA A C 1
ATOM 2751 O O . ALA A 1 365 ? -44.729 -16.378 0.264 1.00 96.56 365 ALA A O 1
ATOM 2752 N N . GLY A 1 366 ? -44.465 -18.576 -0.124 1.00 95.31 366 GLY A N 1
ATOM 2753 C CA . GLY A 1 366 ? -43.620 -18.835 1.044 1.00 95.31 366 GLY A CA 1
ATOM 2754 C C . GLY A 1 366 ? -42.294 -18.069 1.011 1.00 95.31 366 GLY A C 1
ATOM 2755 O O . GLY A 1 366 ? -41.931 -17.423 1.994 1.00 95.31 366 GLY A O 1
ATOM 2756 N N . VAL A 1 367 ? -41.598 -18.069 -0.133 1.00 95.69 367 VAL A N 1
ATOM 2757 C CA . VAL A 1 367 ? -40.354 -17.297 -0.312 1.00 95.69 367 VAL A CA 1
ATOM 2758 C C . VAL A 1 367 ? -40.613 -15.788 -0.231 1.00 95.69 367 VAL A C 1
ATOM 2760 O O . VAL A 1 367 ? -39.845 -15.072 0.409 1.00 95.69 367 VAL A O 1
ATOM 2763 N N . ASP A 1 368 ? -41.701 -15.300 -0.832 1.00 95.69 368 ASP A N 1
ATOM 2764 C CA . ASP A 1 368 ? -42.094 -13.885 -0.777 1.00 95.69 368 ASP A CA 1
ATOM 2765 C C . ASP A 1 368 ? -42.392 -13.434 0.661 1.00 95.69 368 ASP A C 1
ATOM 2767 O O . ASP A 1 368 ? -41.893 -12.400 1.107 1.00 95.69 368 ASP A O 1
ATOM 2771 N N . GLN A 1 369 ? -43.155 -14.232 1.410 1.00 95.69 369 GLN A N 1
ATOM 2772 C CA . GLN A 1 369 ? -43.495 -13.940 2.801 1.00 95.69 369 GLN A CA 1
ATOM 2773 C C . GLN A 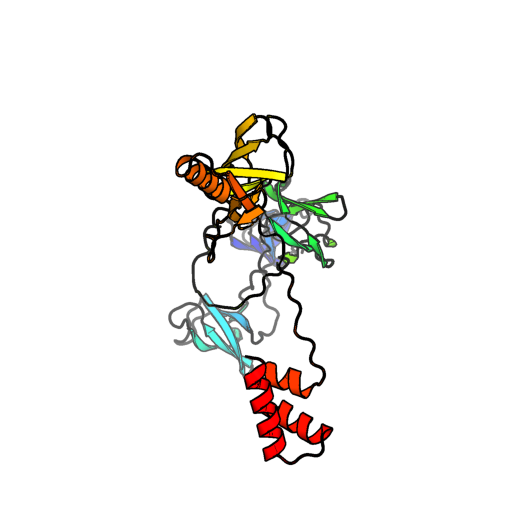1 369 ? -42.267 -13.978 3.717 1.00 95.69 369 GLN A C 1
ATOM 2775 O O . GLN A 1 369 ? -42.164 -13.168 4.638 1.00 95.69 369 GLN A O 1
ATOM 2780 N N . PHE A 1 370 ? -41.333 -14.899 3.473 1.00 94.31 370 PHE A N 1
ATOM 2781 C CA . PHE A 1 370 ? -40.068 -14.956 4.197 1.00 94.31 370 PHE A CA 1
ATOM 2782 C C . PHE A 1 370 ? -39.231 -13.690 3.966 1.00 94.31 370 PHE A C 1
ATOM 2784 O O . PHE A 1 370 ? -38.794 -13.066 4.929 1.00 94.31 370 PHE A O 1
ATOM 2791 N N . LEU A 1 371 ? -39.081 -13.256 2.710 1.00 93.06 371 LEU A N 1
ATOM 2792 C CA . LEU A 1 371 ? -38.336 -12.039 2.374 1.00 93.06 371 LEU A CA 1
ATOM 2793 C C . LEU A 1 371 ? -38.965 -10.773 2.966 1.00 93.06 371 LEU A C 1
ATOM 2795 O O . LEU A 1 371 ? -38.237 -9.903 3.429 1.00 93.06 371 LEU A O 1
ATOM 2799 N N . MET A 1 372 ? -40.298 -10.690 3.018 1.00 91.88 372 MET A N 1
ATOM 2800 C CA . MET A 1 372 ? -40.999 -9.578 3.676 1.00 91.88 372 MET A CA 1
ATOM 2801 C C . MET A 1 372 ? -40.754 -9.501 5.188 1.00 91.88 372 MET A C 1
ATOM 2803 O O . MET A 1 372 ? -40.905 -8.430 5.758 1.00 91.88 372 MET A O 1
ATOM 2807 N N . ARG A 1 373 ? -40.434 -10.623 5.845 1.00 87.88 373 ARG A N 1
ATOM 2808 C CA . ARG A 1 373 ? -40.121 -10.662 7.284 1.00 87.88 373 ARG A CA 1
ATOM 2809 C C . ARG A 1 373 ? -38.636 -10.459 7.583 1.00 87.88 373 ARG A C 1
ATOM 2811 O O . ARG A 1 373 ? -38.299 -10.162 8.723 1.00 87.88 373 ARG A O 1
ATOM 2818 N N . ALA A 1 374 ? -37.771 -10.715 6.603 1.00 78.94 374 ALA A N 1
ATOM 2819 C CA . ALA A 1 374 ? -36.319 -10.618 6.739 1.00 78.94 374 ALA A CA 1
ATOM 2820 C C . ALA A 1 374 ? -35.763 -9.223 6.389 1.00 78.94 374 ALA A C 1
ATOM 2822 O O . ALA A 1 374 ? -34.623 -8.932 6.750 1.00 78.94 374 ALA A O 1
ATOM 2823 N N . ALA A 1 375 ? -36.541 -8.402 5.676 1.00 64.38 375 ALA A N 1
ATOM 2824 C CA . ALA A 1 375 ? -36.291 -6.977 5.446 1.00 64.38 375 ALA A CA 1
ATOM 2825 C C . ALA A 1 375 ? -36.834 -6.138 6.608 1.00 64.38 375 ALA A C 1
ATOM 2827 O O . ALA A 1 375 ? -36.184 -5.119 6.932 1.00 64.38 375 ALA A O 1
#

Organism: NCBI:txid1851146